Protein AF-A0A5B8U7L5-F1 (afdb_monomer_lite)

Secondary structure (DSSP, 8-state):
-----------------------------PPPP------PPPPEEEEE--SEEEEE--STT----TT-EEEETTTTBEEEEEE---TT-SEEEEEEEEEEEE-SPPEEEE---SSS--EEEE---SSEEEEEEEE-GGG--TT-S-EEEEEE--TT-EEEEEEEEEEEEEPP----------------------PPP------PPP--PPPPPPPPPPPSS--SSSS--HHHHHTS-SSHHHHHHHHHHHHS------TT-TT--HHHHHHHHHHHHHHH--HHHHHHHHHHHHHHTTTTTT--HHHHHHHHHHHHHHHHHTTHHHH-HHHHHHHHHHHHHHTT--BTTB-HHHHHHH--SHHHHHHHHHHHHHHHHHT-HHHHHHHHHHHHHHTT-TTT------S--TT-SSTTS--SBPPTT-EETTEE-TT-BHHHHTTT-S--SSPPP-SHHHHHHHHHHHHHHHHHHTT--GGGHHHHHHHHHHHHHHHHHHHHSS-S--GGGTTHHHHHHHHH-------S--B-SS-B-HHHHHS---

Foldseek 3Di:
DDDDDDDDDDDDDDDDDDDDDDDDDDDDDDDDDDDDDPDQDAWDKDKWFFPDKDKDFPDPPDDDDPPWDKAAEQRRIKMKTKTQDALQFQWKKKKKAWDDWDQAKKKKKWPDDPVGHIDIFIDPDRTDHGIDITTCRVVDDSPRGITIIMIHDYYHDIITIDRIIMTTIGGGDDPDDDDDDDDDDDDDDDDDDDDDDDDDDDDDPDDPDPPQFDFADFDPDFDLAQFDDLVLLQLFDCDDDLNVQLVVLLVDDLPAQALLDLPRLNLQSLLSLLSCCSHPVPVVSLVVSLVSLLRNQPNNRQHALSSNLLRQLSNLNSCRSSVVCVVPVVSVVSSLVRLVVQQPDQHPNDGLVRQLQAALFLSNLSSLLNQLSSCSSNVVVVSNSSSLLSLLQQLPPVSSPQNYDADDCLLPLDSVRDHQFHAPPRDDPRADSHLPRRRQQCVQPGDDNLGRDGPRLLSSLVSSLSSCSSSVSTPHNSCPRRNSSSLRNQVVLVVSCVVPNPSHQDDQSQQRVLSSCQSPVDDPDHDSWHHHGSYTSSCSSRNDRD

Radius of gyration: 30.83 Å; chains: 1; bounding box: 82×89×123 Å

pLDDT: mean 81.56, std 22.59, range [25.45, 98.94]

Organism: NCBI:txid496014

Structure (mmCIF, N/CA/C/O backbone):
data_AF-A0A5B8U7L5-F1
#
_entry.id   AF-A0A5B8U7L5-F1
#
loop_
_atom_site.group_PDB
_atom_site.id
_atom_site.type_symbol
_atom_site.label_atom_id
_atom_site.label_alt_id
_atom_site.label_comp_id
_atom_site.label_asym_id
_atom_site.label_entity_id
_atom_site.label_seq_id
_atom_site.pdbx_PDB_ins_code
_atom_site.Cartn_x
_atom_site.Cartn_y
_atom_site.Cartn_z
_atom_site.occupancy
_atom_site.B_iso_or_equiv
_atom_site.auth_seq_id
_atom_site.auth_comp_id
_atom_site.auth_asym_id
_atom_site.auth_atom_id
_atom_site.pdbx_PDB_model_num
ATOM 1 N N . MET A 1 1 ? -16.798 -12.096 67.369 1.00 36.56 1 MET A N 1
ATOM 2 C CA . MET A 1 1 ? -16.544 -13.343 68.123 1.00 36.56 1 MET A CA 1
ATOM 3 C C . MET A 1 1 ? -17.829 -14.158 68.084 1.00 36.56 1 MET A C 1
ATOM 5 O O . MET A 1 1 ? -18.892 -13.571 68.209 1.00 36.56 1 MET A O 1
ATOM 9 N N . ALA A 1 2 ? -17.717 -15.431 67.717 1.00 36.56 2 ALA A N 1
ATOM 10 C CA . ALA A 1 2 ? -18.722 -16.216 66.999 1.00 36.56 2 ALA A CA 1
ATOM 11 C C . ALA A 1 2 ? -20.040 -16.506 67.749 1.00 36.56 2 ALA A C 1
ATOM 13 O O . ALA A 1 2 ? -20.027 -16.876 68.918 1.00 36.56 2 ALA A O 1
ATOM 14 N N . MET A 1 3 ? -21.156 -16.449 67.013 1.00 33.09 3 MET A N 1
ATOM 15 C CA . MET A 1 3 ? -22.392 -17.186 67.293 1.00 33.09 3 MET A CA 1
ATOM 16 C C . MET A 1 3 ? -22.699 -18.057 66.073 1.00 33.09 3 MET A C 1
ATOM 18 O O . MET A 1 3 ? -22.829 -17.546 64.962 1.00 33.09 3 MET A O 1
ATOM 22 N N . THR A 1 4 ? -22.787 -19.368 66.279 1.00 38.34 4 THR A N 1
ATOM 23 C CA . THR A 1 4 ? -23.112 -20.364 65.256 1.00 38.34 4 THR A CA 1
ATOM 24 C C . THR A 1 4 ? -24.409 -21.091 65.608 1.00 38.34 4 THR A C 1
ATOM 26 O O . THR A 1 4 ? -24.568 -21.679 66.673 1.00 38.34 4 THR A O 1
ATOM 29 N N . SER A 1 5 ? -25.329 -21.081 64.652 1.00 40.00 5 SER A N 1
ATOM 30 C CA . SER A 1 5 ? -26.317 -22.128 64.383 1.00 40.00 5 SER A CA 1
ATOM 31 C C . SER A 1 5 ? -26.529 -22.136 62.873 1.00 40.00 5 SER A C 1
ATOM 33 O O . SER A 1 5 ? -26.518 -21.064 62.263 1.00 40.00 5 SER A O 1
ATOM 35 N N . PRO A 1 6 ? -26.706 -23.313 62.255 1.00 50.16 6 PRO A N 1
ATOM 36 C CA . PRO A 1 6 ? -27.998 -23.512 61.613 1.00 50.16 6 PRO A CA 1
ATOM 37 C C . PRO A 1 6 ? -28.542 -24.949 61.635 1.00 50.16 6 PRO A C 1
ATOM 39 O O . PRO A 1 6 ? -27.895 -25.935 61.977 1.00 50.16 6 PRO A O 1
ATOM 42 N N . ILE A 1 7 ? -29.810 -24.964 61.245 1.00 35.91 7 ILE A N 1
ATOM 43 C CA . ILE A 1 7 ? -30.855 -25.979 61.245 1.00 35.91 7 ILE A CA 1
ATOM 44 C C . ILE A 1 7 ? -30.998 -26.594 59.838 1.00 35.91 7 ILE A C 1
ATOM 46 O O . ILE A 1 7 ? -30.972 -25.842 58.871 1.00 35.91 7 ILE A O 1
ATOM 50 N N . ARG A 1 8 ? -31.319 -27.907 59.787 1.00 34.94 8 ARG A N 1
ATOM 51 C CA . ARG A 1 8 ? -31.978 -28.706 58.705 1.00 34.94 8 ARG A CA 1
A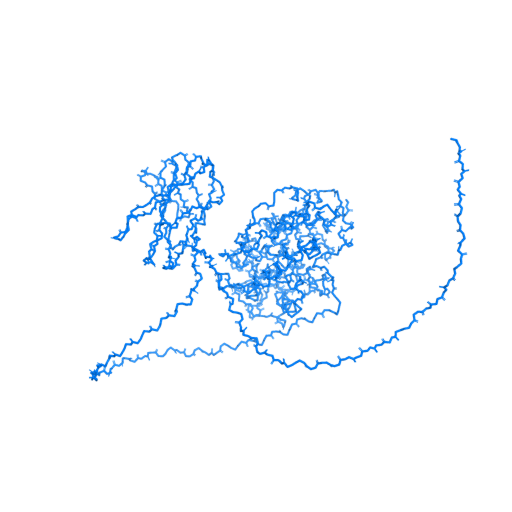TOM 52 C C . ARG A 1 8 ? -31.262 -28.767 57.338 1.00 34.94 8 ARG A C 1
ATOM 54 O O . ARG A 1 8 ? -30.575 -27.854 56.933 1.00 34.94 8 ARG A O 1
ATOM 61 N N . GLY A 1 9 ? -31.398 -29.811 56.528 1.00 32.31 9 GLY A N 1
ATOM 62 C CA . GLY A 1 9 ? -32.281 -30.970 56.544 1.00 32.31 9 GLY A CA 1
ATOM 63 C C . GLY A 1 9 ? -31.913 -31.905 55.382 1.00 32.31 9 GLY A C 1
ATOM 64 O O . GLY A 1 9 ? -31.201 -31.538 54.453 1.00 32.31 9 GLY A O 1
ATOM 65 N N . SER A 1 10 ? -32.372 -33.138 55.511 1.00 31.53 10 SER A N 1
ATOM 66 C CA . SER A 1 10 ? -32.043 -34.357 54.772 1.00 31.53 10 SER A CA 1
ATOM 67 C C . SER A 1 10 ? -32.553 -34.439 53.324 1.00 31.53 10 SER A C 1
ATOM 69 O O . SER A 1 10 ? -33.696 -34.090 53.040 1.00 31.53 10 SER A O 1
ATOM 71 N N . ILE A 1 11 ? -31.720 -35.036 52.463 1.00 37.25 11 ILE A N 1
ATOM 72 C CA . ILE A 1 11 ? -32.027 -35.626 51.141 1.00 37.25 11 ILE A CA 1
ATOM 73 C C . ILE A 1 11 ? -32.445 -37.102 51.348 1.00 37.25 11 ILE A C 1
ATOM 75 O O . ILE A 1 11 ? -31.956 -37.724 52.294 1.00 37.25 11 ILE A O 1
ATOM 79 N N . PRO A 1 12 ? -33.314 -37.691 50.500 1.00 45.81 12 PRO A N 1
ATOM 80 C CA . PRO A 1 12 ? -32.836 -38.726 49.559 1.00 45.81 12 PRO A CA 1
ATOM 81 C C . PRO A 1 12 ? -33.539 -38.647 48.179 1.00 45.81 12 PRO A C 1
ATOM 83 O O . PRO A 1 12 ? -34.744 -38.470 48.077 1.00 45.81 12 PRO A O 1
ATOM 86 N N . SER A 1 13 ? -32.788 -38.562 47.078 1.00 36.31 13 SER A N 1
ATOM 87 C CA . SER A 1 13 ? -32.300 -39.666 46.225 1.00 36.31 13 SER A CA 1
ATOM 88 C C . SER A 1 13 ? -33.310 -40.168 45.180 1.00 36.31 13 SER A C 1
ATOM 90 O O . SER A 1 13 ? -34.293 -40.821 45.510 1.00 36.31 13 SER A O 1
ATOM 92 N N . GLY A 1 14 ? -32.987 -39.960 43.900 1.00 28.45 14 GLY A N 1
ATOM 93 C CA . GLY A 1 14 ? -33.684 -40.568 42.766 1.00 28.45 14 GLY A CA 1
ATOM 94 C C . GLY A 1 14 ? -32.898 -40.394 41.468 1.00 28.45 14 GLY A C 1
ATOM 95 O O . GLY A 1 14 ? -33.098 -39.434 40.737 1.00 28.45 14 GLY A O 1
ATOM 96 N N . ARG A 1 15 ? -31.966 -41.316 41.195 1.00 37.41 15 ARG A N 1
ATOM 97 C CA . ARG A 1 15 ? -31.285 -41.472 39.896 1.00 37.41 15 ARG A CA 1
ATOM 98 C C . ARG A 1 15 ? -32.258 -42.059 38.864 1.00 37.41 15 ARG A C 1
ATOM 100 O O . ARG A 1 15 ? -32.889 -43.062 39.186 1.00 37.41 15 ARG A O 1
ATOM 107 N N . ARG A 1 16 ? -32.214 -41.589 37.608 1.00 30.06 16 ARG A N 1
ATOM 108 C CA . ARG A 1 16 ? -31.969 -42.408 36.391 1.00 30.06 16 ARG A CA 1
ATOM 109 C C . ARG A 1 16 ? -31.914 -41.553 35.114 1.00 30.06 16 ARG A C 1
ATOM 111 O O . ARG A 1 16 ? -32.384 -40.427 35.074 1.00 30.06 16 ARG A O 1
ATOM 118 N N . ARG A 1 17 ? -31.206 -42.120 34.136 1.00 30.66 17 ARG A N 1
ATOM 119 C CA . ARG A 1 17 ? -30.645 -41.550 32.905 1.00 30.66 17 ARG A CA 1
ATOM 120 C C . ARG A 1 17 ? -31.650 -41.489 31.742 1.00 30.66 17 ARG A C 1
ATOM 122 O O . ARG A 1 17 ? -32.634 -42.217 31.733 1.00 30.66 17 ARG A O 1
ATOM 129 N N . ALA A 1 18 ? -31.289 -40.657 30.765 1.00 29.28 18 ALA A N 1
ATOM 130 C CA . ALA A 1 18 ? -31.855 -40.457 29.431 1.00 29.28 18 ALA A CA 1
ATOM 131 C C . ALA A 1 18 ? -32.000 -41.724 28.568 1.00 29.28 18 ALA A C 1
ATOM 133 O O . ALA A 1 18 ? -31.163 -42.611 28.705 1.00 29.28 18 ALA A O 1
ATOM 134 N N . VAL A 1 19 ? -32.945 -41.707 27.609 1.00 25.45 19 VAL A N 1
ATOM 135 C CA . VAL A 1 19 ? -32.818 -42.236 26.229 1.00 25.45 19 VAL A CA 1
ATOM 136 C C . VAL A 1 19 ? -33.789 -41.486 25.287 1.00 25.45 19 VAL A C 1
ATOM 138 O O . VAL A 1 19 ? -34.939 -41.232 25.633 1.00 25.45 19 VAL A O 1
ATOM 141 N N . LEU A 1 20 ? -33.262 -41.140 24.107 1.00 26.22 20 LEU A N 1
ATOM 142 C CA . LEU A 1 20 ? -33.866 -40.596 22.881 1.00 26.22 20 LEU A CA 1
ATOM 143 C C . LEU A 1 20 ? -34.987 -41.481 22.293 1.00 26.22 20 LEU A C 1
ATOM 145 O O . LEU A 1 20 ? -34.770 -42.681 22.172 1.00 26.22 20 LEU A O 1
ATOM 149 N N . VAL A 1 21 ? -36.060 -40.894 21.741 1.00 25.52 21 VAL A N 1
ATOM 150 C CA . VAL A 1 21 ? -36.773 -41.460 20.573 1.00 25.52 21 VAL A CA 1
ATOM 151 C C . VAL A 1 21 ? -37.261 -40.328 19.663 1.00 25.52 21 VAL A C 1
ATOM 153 O O . VAL A 1 21 ? -37.920 -39.392 20.107 1.00 25.52 21 VAL A O 1
ATOM 156 N N . ALA A 1 22 ? -36.894 -40.435 18.386 1.00 26.30 22 ALA A N 1
ATOM 157 C CA . ALA A 1 22 ? -37.282 -39.574 17.279 1.00 26.30 22 ALA A CA 1
ATOM 158 C C . ALA A 1 22 ? -38.724 -39.846 16.817 1.00 26.30 22 ALA A C 1
ATOM 160 O O . ALA A 1 22 ? -39.164 -40.994 16.804 1.00 26.30 22 ALA A O 1
ATOM 161 N N . ALA A 1 23 ? -39.421 -38.807 16.356 1.00 26.36 23 ALA A N 1
ATOM 162 C CA . ALA A 1 23 ? -40.660 -38.947 15.598 1.00 26.36 23 ALA A CA 1
ATOM 163 C C . ALA A 1 23 ? -40.569 -38.106 14.320 1.00 26.36 23 ALA A C 1
ATOM 165 O O . ALA A 1 23 ? -40.522 -36.877 14.358 1.00 26.36 23 ALA A O 1
ATOM 166 N N . SER A 1 24 ? -40.503 -38.804 13.189 1.00 26.92 24 SER A N 1
ATOM 167 C CA . SER A 1 24 ? -40.592 -38.257 11.840 1.00 26.92 24 SER A CA 1
ATOM 168 C C . SER A 1 24 ? -42.052 -37.972 11.492 1.00 26.92 24 SER A C 1
ATOM 170 O O . SER A 1 24 ? -42.892 -38.860 11.610 1.00 26.92 24 SER A O 1
ATOM 172 N N . LEU A 1 25 ? -42.341 -36.770 10.995 1.00 29.31 25 LEU A N 1
ATOM 173 C CA . LEU A 1 25 ? -43.571 -36.469 10.264 1.00 29.31 25 LEU A CA 1
ATOM 174 C C . LEU A 1 25 ? -43.197 -35.742 8.970 1.00 29.31 25 LEU A C 1
ATOM 176 O O . LEU A 1 25 ? -42.716 -34.611 8.985 1.00 29.31 25 LEU A O 1
ATOM 180 N N . LEU A 1 26 ? -43.392 -36.448 7.854 1.00 32.75 26 LEU A N 1
ATOM 181 C CA . LEU A 1 26 ? -43.429 -35.890 6.508 1.00 32.75 26 LEU A CA 1
ATOM 182 C C . LEU A 1 26 ? -44.624 -34.933 6.400 1.00 32.75 26 LEU A C 1
ATOM 184 O O . LEU A 1 26 ? -45.751 -35.339 6.670 1.00 32.75 26 LEU A O 1
ATOM 188 N N . SER A 1 27 ? -44.381 -33.721 5.907 1.00 30.72 27 SER A N 1
ATOM 189 C CA . SER A 1 27 ? -45.413 -32.884 5.293 1.00 30.72 27 SER A CA 1
ATOM 190 C C . SER A 1 27 ? -44.863 -32.264 4.015 1.00 30.72 27 SER A C 1
ATOM 192 O O . SER A 1 27 ? -43.927 -31.468 4.028 1.00 30.72 27 SER A O 1
ATOM 194 N N . THR A 1 28 ? -45.455 -32.672 2.899 1.00 36.38 28 THR A N 1
ATOM 195 C CA . THR A 1 28 ? -45.309 -32.096 1.564 1.00 36.38 28 THR A CA 1
ATOM 196 C C . THR A 1 28 ? -45.949 -30.708 1.528 1.00 36.38 28 THR A C 1
ATOM 198 O O . THR A 1 28 ? -47.167 -30.598 1.666 1.00 36.38 28 THR A O 1
ATOM 201 N N . ALA A 1 29 ? -45.153 -29.658 1.313 1.00 32.69 29 ALA A N 1
ATOM 202 C CA . ALA A 1 29 ? -45.647 -28.313 1.030 1.00 32.69 29 ALA A CA 1
ATOM 203 C C . ALA A 1 29 ? -45.444 -27.994 -0.457 1.00 32.69 29 ALA A C 1
ATOM 205 O O . ALA A 1 29 ? -44.321 -27.971 -0.959 1.00 32.69 29 ALA A O 1
ATOM 206 N N . ALA A 1 30 ? -46.558 -27.786 -1.157 1.00 33.28 30 ALA A N 1
ATOM 207 C CA . ALA A 1 30 ? -46.598 -27.330 -2.536 1.00 33.28 30 ALA A CA 1
ATOM 208 C C . ALA A 1 30 ? -46.078 -25.886 -2.643 1.00 33.28 30 ALA A C 1
ATOM 210 O O . ALA A 1 30 ? -46.440 -25.022 -1.843 1.00 33.28 30 ALA A O 1
ATOM 211 N N . ALA A 1 31 ? -45.235 -25.633 -3.644 1.00 34.75 31 ALA A N 1
ATOM 212 C CA . ALA A 1 31 ? -44.701 -24.315 -3.952 1.00 34.75 31 ALA A CA 1
ATOM 213 C C . ALA A 1 31 ? -45.802 -23.394 -4.511 1.00 34.75 31 ALA A C 1
ATOM 215 O O . ALA A 1 31 ? -46.397 -23.684 -5.548 1.00 34.75 31 ALA A O 1
ATOM 216 N N . LEU A 1 32 ? -46.041 -22.268 -3.837 1.00 34.12 32 LEU A N 1
ATOM 217 C CA . LEU A 1 32 ? -46.730 -21.108 -4.405 1.00 34.12 32 LEU A CA 1
ATOM 218 C C . LEU A 1 32 ? -45.683 -20.180 -5.047 1.00 34.12 32 LEU A C 1
ATOM 220 O O . LEU A 1 32 ? -44.606 -20.006 -4.470 1.00 34.12 32 LEU A O 1
ATOM 224 N N . PRO A 1 33 ? -45.962 -19.566 -6.210 1.00 34.03 33 PRO A N 1
ATOM 225 C CA . PRO A 1 33 ? -45.033 -18.633 -6.828 1.00 34.03 33 PRO A CA 1
ATOM 226 C C . PRO A 1 33 ? -44.968 -17.345 -5.998 1.00 34.03 33 PRO A C 1
ATOM 228 O O . PRO A 1 33 ? -45.964 -16.647 -5.813 1.00 34.03 33 PRO A O 1
ATOM 231 N N . VAL A 1 34 ? -43.775 -17.035 -5.495 1.00 35.41 34 VAL A N 1
ATOM 232 C CA . VAL A 1 34 ? -43.458 -15.754 -4.861 1.00 35.41 34 VAL A CA 1
ATOM 233 C C . VAL A 1 34 ? -43.455 -14.687 -5.956 1.00 35.41 34 VAL A C 1
ATOM 235 O O . VAL A 1 34 ? -42.636 -14.735 -6.873 1.00 35.41 34 VAL A O 1
ATOM 238 N N . ALA A 1 35 ? -44.384 -13.734 -5.880 1.00 34.28 35 ALA A N 1
ATOM 239 C CA . ALA A 1 35 ? -44.336 -12.528 -6.699 1.00 34.28 35 ALA A CA 1
ATOM 240 C C . ALA A 1 35 ? -43.043 -11.751 -6.381 1.00 34.28 35 ALA A C 1
ATOM 242 O O . ALA A 1 35 ? -42.699 -11.621 -5.201 1.00 34.28 35 ALA A O 1
ATOM 243 N N . PRO A 1 36 ? -42.309 -11.232 -7.382 1.00 34.25 36 PRO A N 1
ATOM 244 C CA . PRO A 1 36 ? -41.097 -10.476 -7.117 1.00 34.25 36 PRO A CA 1
ATOM 245 C C . PRO A 1 36 ? -41.459 -9.207 -6.343 1.00 34.25 36 PRO A C 1
ATOM 247 O O . PRO A 1 36 ? -42.234 -8.371 -6.809 1.00 34.25 36 PRO A O 1
ATOM 250 N N . SER A 1 37 ? -40.888 -9.074 -5.147 1.00 33.91 37 SER A N 1
ATOM 251 C CA . SER A 1 37 ? -40.843 -7.814 -4.412 1.00 33.91 37 SER A CA 1
ATOM 252 C C . SER A 1 37 ? -40.163 -6.778 -5.305 1.00 33.91 37 SER A C 1
ATOM 254 O O . SER A 1 37 ? -38.964 -6.870 -5.573 1.00 33.91 37 SER A O 1
ATOM 256 N N . MET A 1 38 ? -40.934 -5.817 -5.816 1.00 37.69 38 MET A N 1
ATOM 257 C CA . MET A 1 38 ? -40.370 -4.642 -6.465 1.00 37.69 38 MET A CA 1
ATOM 258 C C . MET A 1 38 ? -39.688 -3.800 -5.391 1.00 37.69 38 MET A C 1
ATOM 260 O O . MET A 1 38 ? -40.333 -3.040 -4.670 1.00 37.69 38 MET A O 1
ATOM 264 N N . ALA A 1 39 ? -38.371 -3.959 -5.270 1.00 39.47 39 ALA A N 1
ATOM 265 C CA . ALA A 1 39 ? -37.542 -3.039 -4.515 1.00 39.47 39 ALA A CA 1
ATOM 266 C C . ALA A 1 39 ? -37.702 -1.642 -5.131 1.00 39.47 39 ALA A C 1
ATOM 268 O O . ALA A 1 39 ? -37.335 -1.415 -6.285 1.00 39.47 39 ALA A O 1
ATOM 269 N N . ALA A 1 40 ? -38.284 -0.712 -4.374 1.00 43.78 40 ALA A N 1
ATOM 270 C CA . ALA A 1 40 ? -38.298 0.692 -4.749 1.00 43.78 40 ALA A CA 1
ATOM 271 C C . ALA A 1 40 ? -36.844 1.157 -4.910 1.00 43.78 40 ALA A C 1
ATOM 273 O O . ALA A 1 40 ? -36.049 1.053 -3.974 1.00 43.78 40 ALA A O 1
ATOM 274 N N . SER A 1 41 ? -36.485 1.633 -6.105 1.00 51.91 41 SER A N 1
ATOM 275 C CA . SER A 1 41 ? -35.174 2.237 -6.345 1.00 51.91 41 SER A CA 1
ATOM 276 C C . SER A 1 41 ? -34.988 3.387 -5.353 1.00 51.91 41 SER A C 1
ATOM 278 O O . SER A 1 41 ? -35.881 4.214 -5.198 1.00 51.91 41 SER A O 1
ATOM 280 N N . ALA A 1 42 ? -33.857 3.450 -4.655 1.00 61.66 42 ALA A N 1
ATOM 281 C CA . ALA A 1 42 ? -33.539 4.594 -3.805 1.00 61.66 42 ALA A CA 1
ATOM 282 C C . ALA A 1 42 ? -33.140 5.800 -4.676 1.00 61.66 42 ALA A C 1
ATOM 284 O O . ALA A 1 42 ? -32.607 5.627 -5.775 1.00 61.66 42 ALA A O 1
ATOM 285 N N . ALA A 1 43 ? -33.393 7.021 -4.192 1.00 69.62 43 ALA A N 1
ATOM 286 C CA . ALA A 1 43 ? -32.873 8.235 -4.819 1.00 69.62 43 ALA A CA 1
ATOM 287 C C . ALA A 1 43 ? -31.337 8.181 -4.853 1.00 69.62 43 ALA A C 1
ATOM 289 O O . ALA A 1 43 ? -30.704 7.811 -3.861 1.00 69.62 43 ALA A O 1
ATOM 290 N N . LYS A 1 44 ? -30.736 8.535 -5.993 1.00 76.12 44 LYS A N 1
ATOM 291 C CA . LYS A 1 44 ? -29.286 8.434 -6.202 1.00 76.12 44 LYS A CA 1
ATOM 292 C C . LYS A 1 44 ? -28.652 9.816 -6.130 1.00 76.12 44 LYS A C 1
ATOM 294 O O . LYS A 1 44 ? -28.975 10.696 -6.928 1.00 76.12 44 LYS A O 1
ATOM 299 N N . THR A 1 45 ? -27.712 9.983 -5.205 1.00 81.88 45 THR A N 1
ATOM 300 C CA . THR A 1 45 ? -26.855 11.170 -5.143 1.00 81.88 45 THR A CA 1
ATOM 301 C C . THR A 1 45 ? -25.598 10.927 -5.969 1.00 81.88 45 THR A C 1
ATOM 303 O O . THR A 1 45 ? -24.894 9.945 -5.757 1.00 81.88 45 THR A O 1
ATOM 306 N N . THR A 1 46 ? -25.311 11.817 -6.912 1.00 80.56 46 THR A N 1
ATOM 307 C CA . THR A 1 46 ? -24.128 11.774 -7.780 1.00 80.56 46 THR A CA 1
ATOM 308 C C . THR A 1 46 ? -23.346 13.070 -7.627 1.00 80.56 46 THR A C 1
ATOM 310 O O . THR A 1 46 ? -23.924 14.132 -7.408 1.00 80.56 46 THR A O 1
ATOM 313 N N . ARG A 1 47 ? -22.021 13.007 -7.744 1.00 85.69 47 ARG A N 1
ATOM 314 C CA . ARG A 1 47 ? -21.169 14.196 -7.740 1.00 85.69 47 ARG A CA 1
ATOM 315 C C . ARG A 1 47 ? -20.720 14.535 -9.156 1.00 85.69 47 ARG A C 1
ATOM 317 O O . ARG A 1 47 ? -20.222 13.677 -9.874 1.00 85.69 47 ARG A O 1
ATOM 324 N N . LEU A 1 48 ? -20.853 15.803 -9.522 1.00 81.94 48 LEU A N 1
ATOM 325 C CA . LEU A 1 48 ? -20.457 16.345 -10.814 1.00 81.94 48 LEU A CA 1
ATOM 326 C C . LEU A 1 48 ? -19.232 17.244 -10.634 1.00 81.94 48 LEU A C 1
ATOM 328 O O . LEU A 1 48 ? -19.259 18.193 -9.846 1.00 81.94 48 LEU A O 1
ATOM 332 N N . ALA A 1 49 ? -18.162 16.959 -11.373 1.00 81.38 49 ALA A N 1
ATOM 333 C CA . ALA A 1 49 ? -17.020 17.860 -11.486 1.00 81.38 49 ALA A CA 1
ATOM 334 C C . ALA A 1 49 ? -17.370 19.050 -12.399 1.00 81.38 49 ALA A C 1
ATOM 336 O O . ALA A 1 49 ? -18.201 18.905 -13.304 1.00 81.38 49 ALA A O 1
ATOM 337 N N . PRO A 1 50 ? -16.760 20.232 -12.203 1.00 82.06 50 PRO A N 1
ATOM 338 C CA . PRO A 1 50 ? -16.974 21.340 -13.112 1.00 82.06 50 PRO A CA 1
ATOM 339 C C . PRO A 1 50 ? -16.363 21.027 -14.481 1.00 82.06 50 PRO A C 1
ATOM 341 O O . PRO A 1 50 ? -15.230 20.562 -14.583 1.00 82.06 50 PRO A O 1
ATOM 344 N N . THR A 1 51 ? -17.090 21.344 -15.544 1.00 78.62 51 THR A N 1
ATOM 345 C CA . THR A 1 51 ? -16.612 21.275 -16.929 1.00 78.62 51 THR A CA 1
ATOM 346 C C . THR A 1 51 ? -15.607 22.382 -17.241 1.00 78.62 51 THR A C 1
ATOM 348 O O . THR A 1 51 ? -14.766 22.228 -18.121 1.00 78.62 51 THR A O 1
ATOM 351 N N . SER A 1 52 ? -15.665 23.500 -16.512 1.00 77.50 52 SER A N 1
ATOM 352 C CA . SER A 1 52 ? -14.653 24.558 -16.564 1.00 77.50 52 SER A CA 1
ATOM 353 C C . SER A 1 52 ? -14.667 25.394 -15.287 1.00 77.50 52 SER A C 1
ATOM 355 O O . SER A 1 52 ? -15.711 25.519 -14.638 1.00 77.50 52 SER A O 1
ATOM 357 N N . ALA A 1 53 ? -13.526 26.000 -14.966 1.00 79.88 53 ALA A N 1
ATOM 358 C CA . ALA A 1 53 ? -13.395 26.942 -13.867 1.00 79.88 53 ALA A CA 1
ATOM 359 C C . ALA A 1 53 ? -12.484 28.109 -14.265 1.00 79.88 53 ALA A C 1
ATOM 361 O O . ALA A 1 53 ? -11.413 27.894 -14.835 1.00 79.88 53 ALA A O 1
ATOM 362 N N . LEU A 1 54 ? -12.906 29.337 -13.971 1.00 80.88 54 LEU A N 1
ATOM 363 C CA . LEU A 1 54 ? -12.150 30.552 -14.275 1.00 80.88 54 LEU A CA 1
ATOM 364 C C . LEU A 1 54 ? -12.166 31.480 -13.066 1.00 80.88 54 LEU A C 1
ATOM 366 O O . LEU A 1 54 ? -13.241 31.875 -12.622 1.00 80.88 54 LEU A O 1
ATOM 370 N N . ALA A 1 55 ? -10.981 31.828 -12.564 1.00 83.75 55 ALA A N 1
ATOM 371 C CA . ALA A 1 55 ? -10.802 32.848 -11.537 1.00 83.75 55 ALA A CA 1
ATOM 372 C C . ALA A 1 55 ? -10.479 34.195 -12.200 1.00 83.75 55 ALA A C 1
ATOM 374 O O . ALA A 1 55 ? -9.557 34.283 -13.015 1.00 83.75 55 ALA A O 1
ATOM 375 N N . GLY A 1 56 ? -11.236 35.229 -11.846 1.00 82.31 56 GLY A N 1
ATOM 376 C CA . GLY A 1 56 ? -11.098 36.594 -12.346 1.00 82.31 56 GLY A CA 1
ATOM 377 C C . GLY A 1 56 ? -11.084 37.607 -11.205 1.00 82.31 56 GLY A C 1
ATOM 378 O O . GLY A 1 56 ? -11.565 37.327 -10.110 1.00 82.31 56 GLY A O 1
ATOM 379 N N . SER A 1 57 ? -10.482 38.761 -11.461 1.00 81.12 57 SER A N 1
ATOM 380 C CA . SER A 1 57 ? -10.413 39.900 -10.549 1.00 81.12 57 SER A CA 1
ATOM 381 C C . SER A 1 57 ? -10.512 41.164 -11.390 1.00 81.12 57 SER A C 1
ATOM 383 O O . SER A 1 57 ? -9.832 41.264 -12.414 1.00 81.12 57 SER A O 1
ATOM 385 N N . ASP A 1 58 ? -11.321 42.117 -10.938 1.00 81.31 58 ASP A N 1
ATOM 386 C CA . ASP A 1 58 ? -11.442 43.436 -11.568 1.00 81.31 58 ASP A CA 1
ATOM 387 C C . ASP A 1 58 ? -10.389 44.430 -11.033 1.00 81.31 58 ASP A C 1
ATOM 389 O O . ASP A 1 58 ? -10.329 45.589 -11.449 1.00 81.31 58 ASP A O 1
ATOM 393 N N . VAL A 1 59 ? -9.514 43.983 -10.121 1.00 83.25 59 VAL A N 1
ATOM 394 C CA . VAL A 1 59 ? -8.471 44.808 -9.503 1.00 83.25 59 VAL A CA 1
ATOM 395 C C . VAL A 1 59 ? -7.212 44.817 -10.374 1.00 83.25 59 VAL A C 1
ATOM 397 O O . VAL A 1 59 ? -6.586 43.787 -10.640 1.00 83.25 59 VAL A O 1
ATOM 400 N N . ALA A 1 60 ? -6.799 46.013 -10.799 1.00 84.19 60 ALA A N 1
ATOM 401 C CA . ALA A 1 60 ? -5.629 46.199 -11.651 1.00 84.19 60 ALA A CA 1
ATOM 402 C C . ALA A 1 60 ? -4.348 45.618 -11.016 1.00 84.19 60 ALA A C 1
ATOM 404 O O . ALA A 1 60 ? -4.023 45.882 -9.861 1.00 84.19 60 ALA A O 1
ATOM 405 N N . GLY A 1 61 ? -3.597 44.833 -11.796 1.00 82.56 61 GLY A N 1
ATOM 406 C CA . GLY A 1 61 ? -2.357 44.180 -11.352 1.00 82.56 61 GLY A CA 1
ATOM 407 C C . GLY A 1 61 ? -2.548 42.799 -10.711 1.00 82.56 61 GLY A C 1
ATOM 408 O O . GLY A 1 61 ? -1.570 42.064 -10.564 1.00 82.56 61 GLY A O 1
ATOM 409 N N . CYS A 1 62 ? -3.781 42.388 -10.412 1.00 83.12 62 CYS A N 1
ATOM 410 C CA . CYS A 1 62 ? -4.074 41.048 -9.916 1.00 83.12 62 CYS A CA 1
ATOM 411 C C . CYS A 1 62 ? -4.105 40.033 -11.074 1.00 83.12 62 CYS A C 1
ATOM 413 O O . CYS A 1 62 ? -4.896 40.140 -12.007 1.00 83.12 62 CYS A O 1
ATOM 415 N N . ARG A 1 63 ? -3.223 39.022 -11.036 1.00 79.38 63 ARG A N 1
ATOM 416 C CA . ARG A 1 63 ? -3.179 37.927 -12.026 1.00 79.38 63 ARG A CA 1
ATOM 417 C C . ARG A 1 63 ? -3.358 36.573 -11.346 1.00 79.38 63 ARG A C 1
ATOM 419 O O . ARG A 1 63 ? -2.598 36.226 -10.442 1.00 79.38 63 ARG A O 1
ATOM 426 N N . ALA A 1 64 ? -4.331 35.792 -11.810 1.00 72.75 64 ALA A N 1
ATOM 427 C CA . ALA A 1 64 ? -4.554 34.437 -11.324 1.00 72.75 64 ALA A CA 1
ATOM 428 C C . ALA A 1 64 ? -3.495 33.480 -11.891 1.00 72.75 64 ALA A C 1
ATOM 430 O O . ALA A 1 64 ? -3.078 33.590 -13.047 1.00 72.75 64 ALA A O 1
ATOM 431 N N . ARG A 1 65 ? -3.083 32.493 -11.091 1.00 70.88 65 ARG A N 1
ATOM 432 C CA . ARG A 1 65 ? -2.325 31.341 -11.598 1.00 70.88 65 ARG A CA 1
ATOM 433 C C . ARG A 1 65 ? -3.313 30.346 -12.209 1.00 70.88 65 ARG A C 1
ATOM 435 O O . ARG A 1 65 ? -4.341 30.078 -11.597 1.00 70.88 65 ARG A O 1
ATOM 442 N N . LYS A 1 66 ? -2.977 29.748 -13.363 1.00 59.19 66 LYS A N 1
ATOM 443 C CA . LYS A 1 66 ? -3.844 28.787 -14.088 1.00 59.19 66 LYS A CA 1
ATOM 444 C C . LYS A 1 66 ? -4.361 27.618 -13.229 1.00 59.19 66 LYS A C 1
ATOM 446 O O . LYS A 1 66 ? -5.370 27.024 -13.573 1.00 59.19 66 LYS A O 1
ATOM 451 N N . SER A 1 67 ? -3.678 27.283 -12.135 1.00 60.19 67 SER A N 1
ATOM 452 C CA . SER A 1 67 ? -3.994 26.156 -11.248 1.00 60.19 67 SER A CA 1
ATOM 453 C C . SER A 1 67 ? -4.675 26.552 -9.933 1.00 60.19 67 SER A C 1
ATOM 455 O O . SER A 1 67 ? -4.716 25.753 -9.001 1.00 60.19 67 SER A O 1
ATOM 457 N N . SER A 1 68 ? -5.146 27.793 -9.787 1.00 67.19 68 SER A N 1
ATOM 458 C CA . SER A 1 68 ? -5.722 28.277 -8.529 1.00 67.19 68 SER A CA 1
ATOM 459 C C . SER A 1 68 ? -7.123 28.826 -8.736 1.00 67.19 68 SER A C 1
ATOM 461 O O . SER A 1 68 ? -7.323 29.737 -9.534 1.00 67.19 68 SER A O 1
ATOM 463 N N . LEU A 1 69 ? -8.071 28.295 -7.967 1.00 79.44 69 LEU A N 1
ATOM 464 C CA . LEU A 1 69 ? -9.400 28.870 -7.839 1.00 79.44 69 LEU A CA 1
ATOM 465 C C . LEU A 1 69 ? -9.419 29.756 -6.596 1.00 79.44 69 LEU A C 1
ATOM 467 O O . LEU A 1 69 ? -9.018 29.317 -5.512 1.00 79.44 69 LEU A O 1
ATOM 471 N N . LEU A 1 70 ? -9.795 31.018 -6.785 1.00 83.56 70 LEU A N 1
ATOM 472 C CA . LEU A 1 70 ? -9.640 32.077 -5.793 1.00 83.56 70 LEU A CA 1
ATOM 473 C C . LEU A 1 70 ? -10.961 32.829 -5.626 1.00 83.56 70 LEU A C 1
ATOM 475 O O . LEU A 1 70 ? -11.657 33.085 -6.609 1.00 83.56 70 LEU A O 1
ATOM 479 N N . ALA A 1 71 ? -11.299 33.172 -4.386 1.00 84.06 71 ALA A N 1
ATOM 480 C CA . ALA A 1 71 ? -12.460 33.993 -4.060 1.00 84.06 71 ALA A CA 1
ATOM 481 C C . ALA A 1 71 ? -12.130 34.980 -2.926 1.00 84.06 71 ALA A C 1
ATOM 483 O O . ALA A 1 71 ? -11.497 34.597 -1.942 1.00 84.06 71 ALA A O 1
ATOM 484 N N . GLY A 1 72 ? -12.566 36.233 -3.046 1.00 83.81 72 GLY A N 1
ATOM 485 C CA . GLY A 1 72 ? -12.340 37.296 -2.064 1.00 83.81 72 GLY A CA 1
ATOM 486 C C . GLY A 1 72 ? -10.904 37.835 -2.034 1.00 83.81 72 GLY A C 1
ATOM 487 O O . GLY A 1 72 ? -10.146 37.733 -3.003 1.00 83.81 72 GLY A O 1
ATOM 488 N N . GLY A 1 73 ? -10.518 38.409 -0.892 1.00 81.56 73 GLY A N 1
ATOM 489 C CA . GLY A 1 73 ? -9.201 39.028 -0.694 1.00 81.56 73 GLY A CA 1
ATOM 490 C C . GLY A 1 73 ? -9.103 40.467 -1.205 1.00 81.56 73 GLY A C 1
ATOM 491 O O . GLY A 1 73 ? -10.092 41.073 -1.595 1.00 81.56 73 GLY A O 1
ATOM 492 N N . THR A 1 74 ? -7.899 41.045 -1.175 1.00 81.81 74 THR A N 1
ATOM 493 C CA . THR A 1 74 ? -7.640 42.433 -1.626 1.00 81.81 74 THR A CA 1
ATOM 494 C C . THR A 1 74 ? -7.729 42.610 -3.139 1.00 81.81 74 THR A C 1
ATOM 496 O O . THR A 1 74 ? -7.895 43.723 -3.621 1.00 81.81 74 THR A O 1
ATOM 499 N N . CYS A 1 75 ? -7.626 41.508 -3.878 1.00 83.50 75 CYS A N 1
ATOM 500 C CA . CYS A 1 75 ? -7.862 41.463 -5.314 1.00 83.50 75 CYS A CA 1
ATOM 501 C C . CYS A 1 75 ? -9.338 41.229 -5.663 1.00 83.50 75 CYS A C 1
ATOM 503 O O . CYS A 1 75 ? -9.640 41.145 -6.843 1.00 83.50 75 CYS A O 1
ATOM 505 N N . ASP A 1 76 ? -10.236 41.065 -4.688 1.00 84.06 76 ASP A N 1
ATOM 506 C CA . ASP A 1 76 ? -11.657 40.792 -4.938 1.00 84.06 76 ASP A CA 1
ATOM 507 C C . ASP A 1 76 ? -11.880 39.664 -5.965 1.00 84.06 76 ASP A C 1
ATOM 509 O O . ASP A 1 76 ? -12.534 39.821 -6.995 1.00 84.06 76 ASP A O 1
ATOM 513 N N . TRP A 1 77 ? -11.213 38.524 -5.745 1.00 84.56 77 TRP A N 1
ATOM 514 C CA . TRP A 1 77 ? -11.306 37.407 -6.679 1.00 84.56 77 TRP A CA 1
ATOM 515 C C . TRP A 1 77 ? -12.738 36.862 -6.717 1.00 84.56 77 TRP A C 1
ATOM 517 O O . TRP A 1 77 ? -13.360 36.639 -5.678 1.00 84.56 77 TRP A O 1
ATOM 527 N N . ALA A 1 78 ? -13.215 36.538 -7.911 1.00 84.94 78 ALA A N 1
ATOM 528 C CA . ALA A 1 78 ? -14.409 35.739 -8.127 1.00 84.94 78 ALA A CA 1
ATOM 529 C C . ALA A 1 78 ? -14.053 34.543 -9.005 1.00 84.94 78 ALA A C 1
ATOM 531 O O . ALA A 1 78 ? -13.226 34.643 -9.915 1.00 84.94 78 ALA A O 1
ATOM 532 N N . THR A 1 79 ? -14.686 33.400 -8.763 1.00 84.88 79 THR A N 1
ATOM 533 C CA . THR A 1 79 ? -14.518 32.242 -9.645 1.00 84.88 79 THR A CA 1
ATOM 534 C C . THR A 1 79 ? -15.840 31.757 -10.179 1.00 84.88 79 THR A C 1
ATOM 536 O O . THR A 1 79 ? -16.746 31.434 -9.413 1.00 84.88 79 THR A O 1
ATOM 539 N N . ALA A 1 80 ? -15.899 31.625 -11.498 1.00 84.69 80 ALA A N 1
ATOM 540 C CA . ALA A 1 80 ? -16.993 30.984 -12.196 1.00 84.69 80 ALA A CA 1
ATOM 541 C C . ALA A 1 80 ? -16.710 29.485 -12.350 1.00 84.69 80 ALA A C 1
ATOM 543 O O . ALA A 1 80 ? -15.675 29.093 -12.890 1.00 84.69 80 ALA A O 1
ATOM 544 N N . LEU A 1 81 ? -17.646 28.655 -11.902 1.00 83.94 81 LEU A N 1
ATOM 545 C CA . LEU A 1 81 ? -17.667 27.205 -12.055 1.00 83.94 81 LEU A CA 1
ATOM 546 C C . LEU A 1 81 ? -18.810 26.827 -12.988 1.00 83.94 81 LEU A C 1
ATOM 548 O O . LEU A 1 81 ? -19.915 27.336 -12.837 1.00 83.94 81 LEU A O 1
ATOM 552 N N . ARG A 1 82 ? -18.566 25.926 -13.936 1.00 83.62 82 ARG A N 1
ATOM 553 C CA . ARG A 1 82 ? -19.597 25.422 -14.851 1.00 83.62 82 ARG A CA 1
ATOM 554 C C . ARG A 1 82 ? -19.807 23.931 -14.640 1.00 83.62 82 ARG A C 1
ATOM 556 O O . ARG A 1 82 ? -18.818 23.218 -14.609 1.00 83.62 82 ARG A O 1
ATOM 563 N N . PHE A 1 83 ? -21.047 23.459 -14.528 1.00 81.06 83 PHE A N 1
ATOM 564 C CA . PHE A 1 83 ? -21.375 22.037 -14.318 1.00 81.06 83 PHE A CA 1
ATOM 565 C C . PHE A 1 83 ? -22.392 21.551 -15.340 1.00 81.06 83 PHE A C 1
ATOM 567 O O . PHE A 1 83 ? -23.381 22.240 -15.542 1.00 81.06 83 PHE A O 1
ATOM 574 N N . ALA A 1 84 ? -22.206 20.366 -15.924 1.00 80.88 84 ALA A N 1
ATOM 575 C CA . ALA A 1 84 ? -23.244 19.710 -16.722 1.00 80.88 84 ALA A CA 1
ATOM 576 C C . ALA A 1 84 ? -24.226 18.987 -15.788 1.00 80.88 84 ALA A C 1
ATOM 578 O O . ALA A 1 84 ? -23.864 17.968 -15.203 1.00 80.88 84 ALA A O 1
ATOM 579 N N . VAL A 1 85 ? -25.430 19.538 -15.607 1.00 76.12 85 VAL A N 1
ATOM 580 C CA . VAL A 1 85 ? -26.412 19.058 -14.622 1.00 76.12 85 VAL A CA 1
ATOM 581 C C . VAL A 1 85 ? -27.539 18.285 -15.319 1.00 76.12 85 VAL A C 1
ATOM 583 O O . VAL A 1 85 ? -28.100 18.810 -16.281 1.00 76.12 85 VAL A O 1
ATOM 586 N N . PRO A 1 86 ? -27.894 17.067 -14.861 1.00 75.25 86 PRO A N 1
ATOM 587 C CA . PRO A 1 86 ? -29.058 16.342 -15.369 1.00 75.25 86 PRO A CA 1
ATOM 588 C C . PRO A 1 86 ? -30.363 17.136 -15.200 1.00 75.25 86 PRO A C 1
ATOM 590 O O . PRO A 1 86 ? -30.514 17.898 -14.247 1.00 75.25 86 PRO A O 1
ATOM 593 N N . ALA A 1 87 ? -31.318 16.952 -16.113 1.00 73.75 87 ALA A N 1
ATOM 594 C CA . ALA A 1 87 ? -32.589 17.685 -16.097 1.00 73.75 87 ALA A CA 1
ATOM 595 C C . ALA A 1 87 ? -33.535 17.263 -14.952 1.00 73.75 87 ALA A C 1
ATOM 597 O O . ALA A 1 87 ? -34.465 17.989 -14.616 1.00 73.75 87 ALA A O 1
ATOM 598 N N . ASP A 1 88 ? -33.300 16.102 -14.341 1.00 76.81 88 ASP A N 1
ATOM 599 C CA . ASP A 1 88 ? -34.144 15.451 -13.335 1.00 76.81 88 ASP A CA 1
ATOM 600 C C . ASP A 1 88 ? -33.606 15.588 -11.898 1.00 76.81 88 ASP A C 1
ATOM 602 O O . ASP A 1 88 ? -33.910 14.785 -11.018 1.00 76.81 88 ASP A O 1
ATOM 606 N N . VAL A 1 89 ? -32.807 16.618 -11.619 1.00 78.06 89 VAL A N 1
ATOM 607 C CA . VAL A 1 89 ? -32.234 16.839 -10.284 1.00 78.06 89 VAL A CA 1
ATOM 608 C C . VAL A 1 89 ? -33.278 17.390 -9.303 1.00 78.06 89 VAL A C 1
ATOM 610 O O . VAL A 1 89 ? -33.839 18.463 -9.495 1.00 78.06 89 VAL A O 1
ATOM 613 N N . ALA A 1 90 ? -33.483 16.680 -8.192 1.00 80.69 90 ALA A N 1
ATOM 614 C CA . ALA A 1 90 ? -34.355 17.078 -7.083 1.00 80.69 90 ALA A CA 1
ATOM 615 C C . ALA A 1 90 ? -33.696 18.054 -6.101 1.00 80.69 90 ALA A C 1
ATOM 617 O O . ALA A 1 90 ? -34.364 18.889 -5.498 1.00 80.69 90 ALA A O 1
ATOM 618 N N . SER A 1 91 ? -32.389 17.910 -5.875 1.00 84.94 91 SER A N 1
ATOM 619 C CA . SER A 1 91 ? -31.625 18.797 -4.993 1.00 84.94 91 SER A CA 1
ATOM 620 C C . SER A 1 91 ? -30.165 18.858 -5.410 1.00 84.94 91 SER A C 1
ATOM 622 O O . SER A 1 91 ? -29.635 17.895 -5.966 1.00 84.94 91 SER A O 1
ATOM 624 N N . ALA A 1 92 ? -29.512 19.983 -5.126 1.00 83.62 92 ALA A N 1
ATOM 625 C CA . ALA A 1 92 ? -28.114 20.202 -5.454 1.00 83.62 92 ALA A CA 1
ATOM 626 C C . ALA A 1 92 ? -27.374 20.940 -4.334 1.00 83.62 92 ALA A C 1
ATOM 628 O O . ALA A 1 92 ? -27.849 21.941 -3.798 1.00 83.62 92 ALA A O 1
ATOM 629 N N . ARG A 1 93 ? -26.169 20.473 -4.003 1.00 87.19 93 ARG A N 1
ATOM 630 C CA . ARG A 1 93 ? -25.266 21.131 -3.055 1.00 87.19 93 ARG A CA 1
ATOM 631 C C . ARG A 1 93 ? -23.906 21.348 -3.691 1.00 87.19 93 ARG A C 1
ATOM 633 O O . ARG A 1 93 ? -23.251 20.400 -4.116 1.00 87.19 93 ARG A O 1
ATOM 640 N N . LEU A 1 94 ? -23.452 22.594 -3.718 1.00 85.62 94 LEU A N 1
ATOM 641 C CA . LEU A 1 94 ? -22.082 22.906 -4.093 1.00 85.62 94 LEU A CA 1
ATOM 642 C C . LEU A 1 94 ? -21.166 22.525 -2.927 1.00 85.62 94 LEU A C 1
ATOM 644 O O . LEU A 1 94 ? -21.245 23.114 -1.848 1.00 85.62 94 LEU A O 1
ATOM 648 N N . ARG A 1 95 ? -20.293 21.545 -3.150 1.00 85.56 95 ARG A N 1
ATOM 649 C CA . ARG A 1 95 ? -19.210 21.157 -2.248 1.00 85.56 95 ARG A CA 1
ATOM 650 C C . ARG A 1 95 ? -17.935 21.876 -2.679 1.00 85.56 95 ARG A C 1
ATOM 652 O O . ARG A 1 95 ? -17.494 21.733 -3.815 1.00 85.56 95 ARG A O 1
ATOM 659 N N . VAL A 1 96 ? -17.314 22.611 -1.763 1.00 79.31 96 VAL A N 1
ATOM 660 C CA . VAL A 1 96 ? -15.994 23.226 -1.964 1.00 79.31 96 VAL A CA 1
ATOM 661 C C . VAL A 1 96 ? -15.100 22.937 -0.768 1.00 79.31 96 VAL A C 1
ATOM 663 O O . VAL A 1 96 ? -15.556 22.968 0.375 1.00 79.31 96 VAL A O 1
ATOM 666 N N . HIS A 1 97 ? -13.824 22.647 -1.016 1.00 78.62 97 HIS A N 1
ATOM 667 C CA . HIS A 1 97 ? -12.836 22.541 0.051 1.00 78.62 97 HIS A CA 1
ATOM 668 C C . HIS A 1 97 ? -12.108 23.872 0.205 1.00 78.62 97 HIS A C 1
ATOM 670 O O . HIS A 1 97 ? -11.519 24.355 -0.756 1.00 78.62 97 HIS A O 1
ATOM 676 N N . VAL A 1 98 ? -12.149 24.462 1.398 1.00 75.56 98 VAL A N 1
ATOM 677 C CA . VAL A 1 98 ? -11.566 25.773 1.695 1.00 75.56 98 VAL A CA 1
ATOM 678 C C . VAL A 1 98 ? -10.263 25.606 2.472 1.00 75.56 98 VAL A C 1
ATOM 680 O O . VAL A 1 98 ? -10.275 25.136 3.611 1.00 75.56 98 VAL A O 1
ATOM 683 N N . SER A 1 99 ? -9.152 26.045 1.873 1.00 68.00 99 SER A N 1
ATOM 684 C CA . SER A 1 99 ? -7.845 26.135 2.532 1.00 68.00 99 SER A CA 1
ATOM 685 C C . SER A 1 99 ? -7.529 27.601 2.850 1.00 68.00 99 SER A C 1
ATOM 687 O O . SER A 1 99 ? -7.300 28.399 1.937 1.00 68.00 99 SER A O 1
ATOM 689 N N . GLY A 1 100 ? -7.543 27.958 4.135 1.00 64.56 100 GLY A N 1
ATOM 690 C CA . GLY A 1 100 ? -7.265 29.307 4.638 1.00 64.56 100 GLY A CA 1
ATOM 691 C C . GLY A 1 100 ? -8.082 29.635 5.889 1.00 64.56 100 GLY A C 1
ATOM 692 O O . GLY A 1 100 ? -9.043 28.944 6.208 1.00 64.56 100 GLY A O 1
ATOM 693 N N . THR A 1 101 ? -7.702 30.688 6.610 1.00 56.78 101 THR A N 1
ATOM 694 C CA . THR A 1 101 ? -8.461 31.205 7.757 1.00 56.78 101 THR A CA 1
ATOM 695 C C . THR A 1 101 ? -9.176 32.483 7.337 1.00 56.78 101 THR A C 1
ATOM 697 O O . THR A 1 101 ? -8.589 33.561 7.374 1.00 56.78 101 THR A O 1
ATOM 700 N N . SER A 1 102 ? -10.432 32.370 6.904 1.00 62.50 102 SER A N 1
ATOM 701 C CA . SER A 1 102 ? -11.279 33.532 6.615 1.00 62.50 102 SER A CA 1
ATOM 702 C C . SER A 1 102 ? -12.470 33.585 7.570 1.00 62.50 102 SER A C 1
ATOM 704 O O . SER A 1 102 ? -13.098 32.560 7.863 1.00 62.50 102 SER A O 1
ATOM 706 N N . THR A 1 103 ? -12.767 34.784 8.070 1.00 58.88 103 THR A N 1
ATOM 707 C CA . THR A 1 103 ? -13.940 35.090 8.893 1.00 58.88 103 THR A CA 1
ATOM 708 C C . THR A 1 103 ? -14.927 35.888 8.048 1.00 58.88 103 THR A C 1
ATOM 710 O O . THR A 1 103 ? -14.866 37.113 7.994 1.00 58.88 103 THR A O 1
ATOM 713 N N . GLY A 1 104 ? -15.815 35.196 7.345 1.00 68.62 104 GLY A N 1
ATOM 714 C CA . GLY A 1 104 ? -16.862 35.822 6.545 1.00 68.62 104 GLY A CA 1
ATOM 715 C C . GLY A 1 104 ? -17.600 34.792 5.697 1.00 68.62 104 GLY A C 1
ATOM 716 O O . GLY A 1 104 ? -17.092 33.686 5.517 1.00 68.62 104 GLY A O 1
ATOM 717 N N . PRO A 1 105 ? -18.803 35.110 5.207 1.00 73.50 105 PRO A N 1
ATOM 718 C CA . PRO A 1 105 ? -19.591 34.165 4.436 1.00 73.50 105 PRO A CA 1
ATOM 719 C C . PRO A 1 105 ? -19.067 34.018 2.997 1.00 73.50 105 PRO A C 1
ATOM 721 O O . PRO A 1 105 ? -18.633 34.996 2.392 1.00 73.50 105 PRO A O 1
ATOM 724 N N . LEU A 1 106 ? -19.163 32.814 2.421 1.00 78.12 106 LEU A N 1
ATOM 725 C CA . LEU A 1 106 ? -19.090 32.635 0.968 1.00 78.12 106 LEU A CA 1
ATOM 726 C C . LEU A 1 106 ? -20.436 33.001 0.362 1.00 78.12 106 LEU A C 1
ATOM 728 O O . LEU A 1 106 ? -21.473 32.510 0.823 1.00 78.12 106 LEU A O 1
ATOM 732 N N . LYS A 1 107 ? -20.406 33.815 -0.688 1.00 84.06 107 LYS A N 1
ATOM 733 C CA . LYS A 1 107 ? -21.569 34.096 -1.519 1.00 84.06 107 LYS A CA 1
ATOM 734 C C . LYS A 1 107 ? -21.443 33.311 -2.819 1.00 84.06 107 LYS A C 1
ATOM 736 O O . LYS A 1 107 ? -20.409 33.333 -3.477 1.00 84.06 107 LYS A O 1
ATOM 741 N N . VAL A 1 108 ? -22.496 32.589 -3.172 1.00 81.88 108 VAL A N 1
ATOM 742 C CA . VAL A 1 108 ? -22.621 31.855 -4.430 1.00 81.88 108 VAL A CA 1
ATOM 743 C C . VAL A 1 108 ? -23.743 32.491 -5.224 1.00 81.88 108 VAL A C 1
ATOM 745 O O . VAL A 1 108 ? -24.891 32.495 -4.787 1.00 81.88 108 VAL A O 1
ATOM 748 N N . SER A 1 109 ? -23.414 33.034 -6.384 1.00 82.56 109 SER A N 1
ATOM 749 C CA . SER A 1 109 ? -24.359 33.679 -7.286 1.00 82.56 109 SER A CA 1
ATOM 750 C C . SER A 1 109 ? -24.594 32.807 -8.513 1.00 82.56 109 SER A C 1
ATOM 752 O O . SER A 1 109 ? -23.679 32.173 -9.036 1.00 82.56 109 SER A O 1
ATOM 754 N N . VAL A 1 110 ? -25.831 32.803 -8.989 1.00 75.19 110 VAL A N 1
ATOM 755 C CA . VAL A 1 110 ? -26.256 32.151 -10.224 1.00 75.19 110 VAL A CA 1
ATOM 756 C C . VAL A 1 110 ? -26.707 33.265 -11.162 1.00 75.19 110 VAL A C 1
ATOM 758 O O . VAL A 1 110 ? -27.635 34.004 -10.810 1.00 75.19 110 VAL A O 1
ATOM 761 N N . PRO A 1 111 ? -26.045 33.443 -12.316 1.00 70.38 111 PRO A N 1
ATOM 762 C CA . PRO A 1 111 ? -26.402 34.491 -13.256 1.00 70.38 111 PRO A CA 1
ATOM 763 C C . PRO A 1 111 ? -27.783 34.224 -13.861 1.00 70.38 111 PRO A C 1
ATOM 765 O O . PRO A 1 111 ? -28.194 33.073 -14.014 1.00 70.38 111 PRO A O 1
ATOM 768 N N . ALA A 1 112 ? -28.495 35.298 -14.209 1.00 67.69 112 ALA A N 1
ATOM 769 C CA . ALA A 1 112 ? -29.762 35.187 -14.922 1.00 67.69 112 ALA A CA 1
ATOM 770 C C . ALA A 1 112 ? -29.547 34.524 -16.291 1.00 67.69 112 ALA A C 1
ATOM 772 O O . ALA A 1 112 ? -28.570 34.815 -16.985 1.00 67.69 112 ALA A O 1
ATOM 773 N N . THR A 1 113 ? -30.477 33.665 -16.691 1.00 64.12 113 THR A N 1
ATOM 774 C CA . THR A 1 113 ? -30.591 33.160 -18.064 1.00 64.12 113 THR A CA 1
ATOM 775 C C . THR A 1 113 ? -31.789 33.821 -18.746 1.00 64.12 113 THR A C 1
ATOM 777 O O . THR A 1 113 ? -32.555 34.544 -18.110 1.00 64.12 113 THR A O 1
ATOM 780 N N . ALA A 1 114 ? -31.996 33.558 -20.041 1.00 57.53 114 ALA A N 1
ATOM 781 C CA . ALA A 1 114 ? -33.188 34.028 -20.754 1.00 57.53 114 ALA A CA 1
ATOM 782 C C . ALA A 1 114 ? -34.510 33.530 -20.124 1.00 57.53 114 ALA A C 1
ATOM 784 O O . ALA A 1 114 ? -35.554 34.142 -20.333 1.00 57.53 114 ALA A O 1
ATOM 785 N N . THR A 1 115 ? -34.461 32.439 -19.350 1.00 55.16 115 THR A N 1
ATOM 786 C CA . THR A 1 115 ? -35.619 31.762 -18.745 1.00 55.16 115 THR A CA 1
ATOM 787 C C . THR A 1 115 ? -35.671 31.875 -17.217 1.00 55.16 115 THR A C 1
ATOM 789 O O . THR A 1 115 ? -36.701 31.562 -16.627 1.00 55.16 115 THR A O 1
ATOM 792 N N . THR A 1 116 ? -34.599 32.330 -16.550 1.00 63.31 116 THR A N 1
ATOM 793 C CA . THR A 1 116 ? -34.480 32.306 -15.079 1.00 63.31 116 THR A CA 1
ATOM 794 C C . THR A 1 116 ? -33.849 33.586 -14.524 1.00 63.31 116 THR A C 1
ATOM 796 O O . THR A 1 116 ? -32.796 34.022 -14.982 1.00 63.31 116 THR A O 1
ATOM 799 N N . ALA A 1 117 ? -34.456 34.173 -13.486 1.00 67.75 117 ALA A N 1
ATOM 800 C CA . ALA A 1 117 ? -33.898 35.329 -12.778 1.00 67.75 117 ALA A CA 1
ATOM 801 C C . ALA A 1 117 ? -32.631 34.969 -11.973 1.00 67.75 117 ALA A C 1
ATOM 803 O O . ALA A 1 117 ? -32.524 33.864 -11.441 1.00 67.75 117 ALA A O 1
ATOM 804 N N . ALA A 1 118 ? -31.701 35.921 -11.835 1.00 73.38 118 ALA A N 1
ATOM 805 C CA . ALA A 1 118 ? -30.488 35.745 -11.033 1.00 73.38 118 ALA A CA 1
ATOM 806 C C . ALA A 1 118 ? -30.817 35.461 -9.556 1.00 73.38 118 ALA A C 1
ATOM 808 O O . ALA A 1 118 ? -31.777 36.005 -9.006 1.00 73.38 118 ALA A O 1
ATOM 809 N N . ARG A 1 119 ? -30.003 34.625 -8.901 1.00 77.62 119 ARG A N 1
ATOM 810 C CA . ARG A 1 119 ? -30.161 34.254 -7.481 1.00 77.62 119 ARG A CA 1
ATOM 811 C C . ARG A 1 119 ? -28.810 34.258 -6.772 1.00 77.62 119 ARG A C 1
ATOM 813 O O . ARG A 1 119 ? -27.801 33.916 -7.381 1.00 77.62 119 ARG A O 1
ATOM 820 N N . SER A 1 120 ? -28.787 34.595 -5.484 1.00 78.06 120 SER A N 1
ATOM 821 C CA . SER A 1 120 ? -27.580 34.527 -4.651 1.00 78.06 120 SER A CA 1
ATOM 822 C C . SER A 1 120 ? -27.860 33.792 -3.345 1.00 78.06 120 SER A C 1
ATOM 824 O O . SER A 1 120 ? -28.912 33.966 -2.734 1.00 78.06 120 SER A O 1
ATOM 826 N N . PHE A 1 121 ? -26.889 32.995 -2.916 1.00 77.56 121 PHE A N 1
ATOM 827 C CA . PHE A 1 121 ? -26.922 32.152 -1.727 1.00 77.56 121 PHE A CA 1
ATOM 828 C C . PHE A 1 121 ? -25.702 32.465 -0.873 1.00 77.56 121 PHE A C 1
ATOM 830 O O . PHE A 1 121 ? -24.618 32.689 -1.405 1.00 77.56 121 PHE A O 1
ATOM 837 N N . THR A 1 122 ? -25.852 32.455 0.446 1.00 73.38 122 THR A N 1
ATOM 838 C CA . THR A 1 122 ? -24.781 32.863 1.360 1.00 73.38 122 THR A CA 1
ATOM 839 C C . THR A 1 122 ? -24.623 31.831 2.469 1.00 73.38 122 THR A C 1
ATOM 841 O O . THR A 1 122 ? -25.609 31.387 3.054 1.00 73.38 122 THR A O 1
ATOM 844 N N . THR A 1 123 ? -23.389 31.440 2.788 1.00 70.88 123 THR A N 1
ATOM 845 C CA . THR A 1 123 ? -23.120 30.528 3.914 1.00 70.88 123 THR A CA 1
ATOM 846 C C . THR A 1 123 ? -23.170 31.270 5.245 1.00 70.88 123 THR A C 1
ATOM 848 O O . THR A 1 123 ? -22.583 32.339 5.350 1.00 70.88 123 THR A O 1
ATOM 851 N N . ALA A 1 124 ? -23.730 30.685 6.303 1.00 59.25 124 ALA A N 1
ATOM 852 C CA . ALA A 1 124 ? -23.766 31.313 7.634 1.00 59.25 124 ALA A CA 1
ATOM 853 C C . ALA A 1 124 ? -22.454 31.193 8.456 1.00 59.25 124 ALA A C 1
ATOM 855 O O . ALA A 1 124 ? -22.435 31.504 9.648 1.00 59.25 124 ALA A O 1
ATOM 856 N N . ALA A 1 125 ? -21.357 30.691 7.876 1.00 56.44 125 ALA A N 1
ATOM 857 C CA . ALA A 1 125 ? -20.180 30.271 8.639 1.00 56.44 125 ALA A CA 1
ATOM 858 C C . ALA A 1 125 ? -19.350 31.451 9.189 1.00 56.44 125 ALA A C 1
ATOM 860 O O . ALA A 1 125 ? -18.913 32.325 8.445 1.00 56.44 125 ALA A O 1
ATOM 861 N N . LYS A 1 126 ? -19.062 31.431 10.502 1.00 54.88 126 LYS A N 1
ATOM 862 C CA . LYS A 1 126 ? -18.192 32.414 11.187 1.00 54.88 126 LYS A CA 1
ATOM 863 C C . LYS A 1 126 ? -16.689 32.181 10.945 1.00 54.88 126 LYS A C 1
ATOM 865 O O . LYS A 1 126 ? -15.895 33.096 11.144 1.00 54.88 126 LYS A O 1
ATOM 870 N N . LYS A 1 127 ? -16.302 30.967 10.532 1.00 62.03 127 LYS A N 1
ATOM 871 C CA . LYS A 1 127 ? -14.944 30.568 10.124 1.00 62.03 127 LYS A CA 1
ATOM 872 C C . LYS A 1 127 ? -15.052 29.540 9.000 1.00 62.03 127 LYS A C 1
ATOM 874 O O . LYS A 1 127 ? -15.727 28.529 9.177 1.00 62.03 127 LYS A O 1
ATOM 879 N N . LEU A 1 128 ? -14.406 29.795 7.867 1.00 66.81 128 LEU A N 1
ATOM 880 C CA . LEU A 1 128 ? -14.384 28.876 6.728 1.00 66.81 128 LEU A CA 1
ATOM 881 C C . LEU A 1 128 ? -13.055 28.120 6.709 1.00 66.81 128 LEU A C 1
ATOM 883 O O . LEU A 1 128 ? -12.028 28.707 6.388 1.00 66.81 128 LEU A O 1
ATOM 887 N N . HIS A 1 129 ? -13.082 26.837 7.066 1.00 69.56 129 HIS A N 1
ATOM 888 C CA . HIS A 1 129 ? -11.958 25.909 6.929 1.00 69.56 129 HIS A CA 1
ATOM 889 C C . HIS A 1 129 ? -12.502 24.495 6.686 1.00 69.56 129 HIS A C 1
ATOM 891 O O . HIS A 1 129 ? -13.436 24.072 7.369 1.00 69.56 129 HIS A O 1
ATOM 897 N N . GLY A 1 130 ? -11.922 23.761 5.736 1.00 73.12 130 GLY A N 1
ATOM 898 C CA . GLY A 1 130 ? -12.351 22.404 5.394 1.00 73.12 130 GLY A CA 1
ATOM 899 C C . GLY A 1 130 ? -13.489 22.360 4.369 1.00 73.12 130 GLY A C 1
ATOM 900 O O . GLY A 1 130 ? -13.636 23.255 3.537 1.00 73.12 130 GLY A O 1
ATOM 901 N N . THR A 1 131 ? -14.273 21.281 4.377 1.00 80.69 131 THR A N 1
ATOM 902 C CA . THR A 1 131 ? -15.338 21.069 3.384 1.00 80.69 131 THR A CA 1
ATOM 903 C C . THR A 1 131 ? -16.583 21.881 3.730 1.00 80.69 131 THR A C 1
ATOM 905 O O . THR A 1 131 ? -17.229 21.637 4.747 1.00 80.69 131 THR A O 1
ATOM 908 N N . VAL A 1 132 ? -16.969 22.786 2.835 1.00 78.69 132 VAL A N 1
ATOM 909 C CA . VAL A 1 132 ? -18.195 23.581 2.929 1.00 78.69 132 VAL A CA 1
ATOM 910 C C . VAL A 1 132 ? -19.193 23.073 1.894 1.00 78.69 132 VAL A C 1
ATOM 912 O O . VAL A 1 132 ? -18.836 22.842 0.738 1.00 78.69 132 VAL A O 1
ATOM 915 N N . ARG A 1 133 ? -20.449 22.888 2.315 1.00 83.88 133 ARG A N 1
ATOM 916 C CA . ARG A 1 133 ? -21.569 22.533 1.436 1.00 83.88 133 ARG A CA 1
ATOM 917 C C . ARG A 1 133 ? -22.581 23.665 1.425 1.00 83.88 133 ARG A C 1
ATOM 919 O O . ARG A 1 133 ? -23.031 24.095 2.484 1.00 83.88 133 ARG A O 1
ATOM 926 N N . ILE A 1 134 ? -22.921 24.131 0.235 1.00 82.38 134 ILE A N 1
ATOM 927 C CA . ILE A 1 134 ? -23.837 25.247 0.017 1.00 82.38 134 ILE A CA 1
ATOM 928 C C . ILE A 1 134 ? -25.031 24.696 -0.744 1.00 82.38 134 ILE A C 1
ATOM 930 O O . ILE A 1 134 ? -24.861 24.160 -1.837 1.00 82.38 134 ILE A O 1
ATOM 934 N N . ASP A 1 135 ? -26.219 24.780 -0.151 1.00 82.50 135 ASP A N 1
ATOM 935 C CA . ASP A 1 135 ? -27.440 24.368 -0.835 1.00 82.50 135 ASP A CA 1
ATOM 936 C C . ASP A 1 135 ? -27.723 25.332 -1.988 1.00 82.50 135 ASP A C 1
ATOM 938 O O . ASP A 1 135 ? -27.903 26.533 -1.787 1.00 82.50 135 ASP A O 1
ATOM 942 N N . VAL A 1 136 ? -27.704 24.787 -3.199 1.00 80.31 136 VAL A N 1
ATOM 943 C CA . VAL A 1 136 ? -27.987 25.494 -4.448 1.00 80.31 136 VAL A CA 1
ATOM 944 C C . VAL A 1 136 ? -29.131 24.800 -5.186 1.00 80.31 136 VAL A C 1
ATOM 946 O O . VAL A 1 136 ? -29.272 24.953 -6.391 1.00 80.31 136 VAL A O 1
ATOM 949 N N . SER A 1 137 ? -29.974 24.034 -4.487 1.00 78.44 137 SER A N 1
ATOM 950 C CA . SER A 1 137 ? -31.081 23.285 -5.098 1.00 78.44 137 SER A CA 1
ATOM 951 C C . SER A 1 137 ? -32.034 24.213 -5.849 1.00 78.44 137 SER A C 1
ATOM 953 O O . SER A 1 137 ? -32.448 23.919 -6.963 1.00 78.44 137 SER A O 1
ATOM 955 N N . ALA A 1 138 ? -32.297 25.398 -5.290 1.00 69.69 138 ALA A N 1
ATOM 956 C CA . ALA A 1 138 ? -33.115 26.427 -5.927 1.00 69.69 138 ALA A CA 1
ATOM 957 C C . ALA A 1 138 ? -32.429 27.118 -7.125 1.00 69.69 138 ALA A C 1
ATOM 959 O O . ALA A 1 138 ? -33.037 27.987 -7.747 1.00 69.69 138 ALA A O 1
ATOM 960 N N . ALA A 1 139 ? -31.167 26.805 -7.422 1.00 66.19 139 ALA A N 1
ATOM 961 C CA . ALA A 1 139 ? -30.445 27.320 -8.581 1.00 66.19 139 ALA A CA 1
ATOM 962 C C . ALA A 1 139 ? -30.557 26.427 -9.819 1.00 66.19 139 ALA A C 1
ATOM 964 O O . ALA A 1 139 ? -30.204 26.883 -10.903 1.00 66.19 139 ALA A O 1
ATOM 965 N N . ILE A 1 140 ? -30.997 25.175 -9.662 1.00 66.00 140 ILE A N 1
ATOM 966 C CA . ILE A 1 140 ? -31.085 24.227 -10.769 1.00 66.00 140 ILE A CA 1
ATOM 967 C C . ILE A 1 140 ? -32.374 24.506 -11.542 1.00 66.00 140 ILE A C 1
ATOM 969 O O . ILE A 1 140 ? -33.474 24.326 -11.019 1.00 66.00 140 ILE A O 1
ATOM 973 N N . GLY A 1 141 ? -32.234 25.016 -12.767 1.00 60.41 141 GLY A N 1
ATOM 974 C CA . GLY A 1 141 ? -33.353 25.155 -13.700 1.00 60.41 141 GLY A CA 1
ATOM 975 C C . GLY A 1 141 ? -33.741 23.803 -14.303 1.00 60.41 141 GLY A C 1
ATOM 976 O O . GLY A 1 141 ? -32.917 22.893 -14.369 1.00 60.41 141 GLY A O 1
ATOM 977 N N . ALA A 1 142 ? -34.976 23.682 -14.795 1.00 55.38 142 ALA A N 1
ATOM 978 C CA . ALA A 1 142 ? -35.498 22.464 -15.432 1.00 55.38 142 ALA A CA 1
ATOM 979 C C . ALA A 1 142 ? -34.874 22.168 -16.818 1.00 55.38 142 ALA A C 1
ATOM 981 O O . ALA A 1 142 ? -35.266 21.221 -17.496 1.00 55.38 142 ALA A O 1
ATOM 982 N N . ASP A 1 143 ? -33.900 22.976 -17.243 1.00 54.47 143 ASP A N 1
ATOM 983 C CA . ASP A 1 143 ? -33.505 23.100 -18.645 1.00 54.47 143 ASP A CA 1
ATOM 984 C C . ASP A 1 143 ? -32.299 22.204 -19.012 1.00 54.47 143 ASP A C 1
ATOM 986 O O . ASP A 1 143 ? -31.878 22.196 -20.163 1.00 54.47 143 ASP A O 1
ATOM 990 N N . GLY A 1 144 ? -31.718 21.450 -18.064 1.00 53.12 144 GLY A N 1
ATOM 991 C CA . GLY A 1 144 ? -30.681 20.429 -18.333 1.00 53.12 144 GLY A CA 1
ATOM 992 C C . GLY A 1 144 ? -29.359 20.938 -18.941 1.00 53.12 144 GLY A C 1
ATOM 993 O O . GLY A 1 144 ? -28.608 20.160 -19.531 1.00 53.12 144 GLY A O 1
ATOM 994 N N . ILE A 1 145 ? -29.065 22.241 -18.839 1.00 55.38 145 ILE A N 1
ATOM 995 C CA . ILE A 1 145 ? -27.875 22.890 -19.422 1.00 55.38 145 ILE A CA 1
ATOM 996 C C . ILE A 1 145 ? -26.808 23.164 -18.352 1.00 55.38 145 ILE A C 1
ATOM 998 O O . ILE A 1 145 ? -27.074 23.219 -17.154 1.00 55.38 145 ILE A O 1
ATOM 1002 N N . THR A 1 146 ? -25.570 23.361 -18.819 1.00 58.62 146 THR A N 1
ATOM 1003 C CA . THR A 1 146 ? -24.423 23.817 -18.029 1.00 58.62 146 THR A CA 1
ATOM 1004 C C . THR A 1 146 ? -24.778 24.972 -17.076 1.00 58.62 146 THR A C 1
ATOM 1006 O O . THR A 1 146 ? -24.981 26.099 -17.527 1.00 58.62 146 THR A O 1
ATOM 1009 N N . GLN A 1 147 ? -24.783 24.730 -15.763 1.00 68.44 147 GLN A N 1
ATOM 1010 C CA . GLN A 1 147 ? -25.053 25.762 -14.758 1.00 68.44 147 GLN A CA 1
ATOM 1011 C C . GLN A 1 147 ? -23.758 26.506 -14.420 1.00 68.44 147 GLN A C 1
ATOM 1013 O O . GLN A 1 147 ? -22.768 25.877 -14.038 1.00 68.44 147 GLN A O 1
ATOM 1018 N N . ALA A 1 148 ? -23.759 27.836 -14.542 1.00 73.56 148 ALA A N 1
ATOM 1019 C CA . ALA A 1 148 ? -22.667 28.681 -14.068 1.00 73.56 148 ALA A CA 1
ATOM 1020 C C . ALA A 1 148 ? -22.922 29.111 -12.615 1.00 73.56 148 ALA A C 1
ATOM 1022 O O . ALA A 1 148 ? -23.967 29.680 -12.313 1.00 73.56 148 ALA A O 1
ATOM 1023 N N . LEU A 1 149 ? -21.968 28.855 -11.724 1.00 79.31 149 LEU A N 1
ATOM 1024 C CA . LEU A 1 149 ? -21.964 29.322 -10.340 1.00 79.31 149 LEU A CA 1
ATOM 1025 C C . LEU A 1 149 ? -20.775 30.256 -10.145 1.00 79.31 149 LEU A C 1
ATOM 1027 O O . LEU A 1 149 ? -19.640 29.855 -10.390 1.00 79.31 149 LEU A O 1
ATOM 1031 N N . THR A 1 150 ? -21.019 31.473 -9.678 1.00 82.50 150 THR A N 1
ATOM 1032 C CA . THR A 1 150 ? -19.959 32.405 -9.288 1.00 82.50 150 THR A CA 1
ATOM 1033 C C . THR A 1 150 ? -19.775 32.344 -7.782 1.00 82.50 150 THR A C 1
ATOM 1035 O O . THR A 1 150 ? -20.731 32.549 -7.040 1.00 82.50 150 THR A O 1
ATOM 1038 N N . VAL A 1 151 ? -18.558 32.059 -7.326 1.00 79.50 151 VAL A N 1
ATOM 1039 C CA . VAL A 1 151 ? -18.199 32.044 -5.905 1.00 79.50 151 VAL A CA 1
ATOM 1040 C C . VAL A 1 151 ? -17.421 33.313 -5.570 1.00 79.50 151 VAL A C 1
ATOM 1042 O O . VAL A 1 151 ? -16.358 33.565 -6.141 1.00 79.50 151 VAL A O 1
ATOM 1045 N N . GLU A 1 152 ? -17.956 34.080 -4.626 1.00 84.06 152 GLU A N 1
ATOM 1046 C CA . GLU A 1 152 ? -17.418 35.327 -4.085 1.00 84.06 152 GLU A CA 1
ATOM 1047 C C . GLU A 1 152 ? -17.049 35.109 -2.606 1.00 84.06 152 GLU A C 1
ATOM 1049 O O . GLU A 1 152 ? -17.791 34.482 -1.839 1.00 84.06 152 GLU A O 1
ATOM 1054 N N . GLY A 1 153 ? -15.877 35.603 -2.206 1.00 75.69 153 GLY A N 1
ATOM 1055 C CA . GLY A 1 153 ? -15.378 35.533 -0.833 1.00 75.69 153 GLY A CA 1
ATOM 1056 C C . GLY A 1 153 ? -15.373 36.912 -0.167 1.00 75.69 153 GLY A C 1
ATOM 1057 O O . GLY A 1 153 ? -15.480 37.923 -0.855 1.00 75.69 153 GLY A O 1
ATOM 1058 N N . PRO A 1 154 ? -15.226 36.988 1.163 1.00 74.44 154 PRO A N 1
ATOM 1059 C CA . PRO A 1 154 ? -15.158 38.263 1.867 1.00 74.44 154 PRO A CA 1
ATOM 1060 C C . PRO A 1 154 ? -13.874 39.043 1.531 1.00 74.44 154 PRO A C 1
ATOM 1062 O O . PRO A 1 154 ? -12.814 38.469 1.250 1.00 74.44 154 PRO A O 1
ATOM 1065 N N . ALA A 1 155 ? -13.955 40.372 1.625 1.00 67.62 155 ALA A N 1
ATOM 1066 C CA . ALA A 1 155 ? -12.801 41.257 1.507 1.00 67.62 155 ALA A CA 1
ATOM 1067 C C . ALA A 1 155 ? -11.757 40.962 2.606 1.00 67.62 155 ALA A C 1
ATOM 1069 O O . ALA A 1 155 ? -12.103 40.685 3.754 1.00 67.62 155 ALA A O 1
ATOM 1070 N N . GLY A 1 156 ? -10.469 41.027 2.254 1.00 63.53 156 GLY A N 1
ATOM 1071 C CA . GLY A 1 156 ? -9.352 40.901 3.205 1.00 63.53 156 GLY A CA 1
ATOM 1072 C C . GLY A 1 156 ? -8.747 39.500 3.374 1.00 63.53 156 GLY A C 1
ATOM 1073 O O . GLY A 1 156 ? -7.643 39.397 3.902 1.00 63.53 156 GLY A O 1
ATOM 1074 N N . ALA A 1 157 ? -9.382 38.435 2.866 1.00 65.88 157 ALA A N 1
ATOM 1075 C CA . ALA A 1 157 ? -8.790 37.093 2.831 1.00 65.88 157 ALA A CA 1
ATOM 1076 C C . ALA A 1 157 ? -9.045 36.392 1.489 1.00 65.88 157 ALA A C 1
ATOM 1078 O O . ALA A 1 157 ? -10.189 36.114 1.137 1.00 65.88 157 ALA A O 1
ATOM 1079 N N . THR A 1 158 ? -7.975 36.072 0.754 1.00 72.69 158 THR A N 1
ATOM 1080 C CA . THR A 1 158 ? -8.077 35.273 -0.474 1.00 72.69 158 THR A CA 1
ATOM 1081 C C . THR A 1 158 ? -8.330 33.819 -0.103 1.00 72.69 158 THR A C 1
ATOM 1083 O O . THR A 1 158 ? -7.455 33.136 0.430 1.00 72.69 158 THR A O 1
ATOM 1086 N N . ILE A 1 159 ? -9.523 33.333 -0.413 1.00 71.31 159 ILE A N 1
ATOM 1087 C CA . ILE A 1 159 ? -9.900 31.944 -0.210 1.00 71.31 159 ILE A CA 1
ATOM 1088 C C . ILE A 1 159 ? -9.417 31.148 -1.410 1.00 71.31 159 ILE A C 1
ATOM 1090 O O . ILE A 1 159 ? -9.874 31.359 -2.533 1.00 71.31 159 ILE A O 1
ATOM 1094 N N . ARG A 1 160 ? -8.509 30.205 -1.163 1.00 77.81 160 ARG A N 1
ATOM 1095 C CA . ARG A 1 160 ? -8.213 29.157 -2.130 1.00 77.81 160 ARG A CA 1
ATOM 1096 C C . ARG A 1 160 ? -9.183 28.018 -1.891 1.00 77.81 160 ARG A C 1
ATOM 1098 O O . ARG A 1 160 ? -9.282 27.515 -0.770 1.00 77.81 160 ARG A O 1
ATOM 1105 N N . PHE A 1 161 ? -9.857 27.601 -2.950 1.00 72.50 161 PHE A N 1
ATOM 1106 C CA . PHE A 1 161 ? -10.639 26.380 -2.907 1.00 72.50 161 PHE A CA 1
ATOM 1107 C C . PHE A 1 161 ? -10.118 25.362 -3.901 1.00 72.50 161 PHE A C 1
ATOM 1109 O O . PHE A 1 161 ? -9.654 25.678 -4.998 1.00 72.50 161 PHE A O 1
ATOM 1116 N N . SER A 1 162 ? -10.162 24.116 -3.461 1.00 71.25 162 SER A N 1
ATOM 1117 C CA . SER A 1 162 ? -9.781 22.952 -4.236 1.00 71.25 162 SER A CA 1
ATOM 1118 C C . SER A 1 162 ? -10.993 22.045 -4.408 1.00 71.25 162 SER A C 1
ATOM 1120 O O . SER A 1 162 ? -11.936 22.070 -3.612 1.00 71.25 162 SER A O 1
ATOM 1122 N N . ARG A 1 163 ? -10.963 21.260 -5.489 1.00 69.31 163 ARG A N 1
ATOM 1123 C CA . ARG A 1 163 ? -11.925 20.184 -5.764 1.00 69.31 163 ARG A CA 1
ATOM 1124 C C . ARG A 1 163 ? -13.405 20.627 -5.657 1.00 69.31 163 ARG A C 1
ATOM 1126 O O . ARG A 1 163 ? -14.171 19.981 -4.942 1.00 69.31 163 ARG A O 1
ATOM 1133 N N . PRO A 1 164 ? -13.828 21.733 -6.307 1.00 80.88 164 PRO A N 1
ATOM 1134 C CA . PRO A 1 164 ? -15.241 22.097 -6.336 1.00 80.88 164 PRO A CA 1
ATOM 1135 C C . PRO A 1 164 ? -16.047 20.992 -7.022 1.00 80.88 164 PRO A C 1
ATOM 1137 O O . PRO A 1 164 ? -15.623 20.463 -8.047 1.00 80.88 164 PRO A O 1
ATOM 1140 N N . ALA A 1 165 ? -17.211 20.661 -6.479 1.00 83.75 165 ALA A N 1
ATOM 1141 C CA . ALA A 1 165 ? -18.095 19.676 -7.075 1.00 83.75 165 ALA A CA 1
ATOM 1142 C C . ALA A 1 165 ? -19.559 19.963 -6.751 1.00 83.75 165 ALA A C 1
ATOM 1144 O O . ALA A 1 165 ? -19.870 20.489 -5.684 1.00 83.75 165 ALA A O 1
ATOM 1145 N N . LEU A 1 166 ? -20.462 19.593 -7.652 1.00 84.62 166 LEU A N 1
ATOM 1146 C CA . LEU A 1 166 ? -21.898 19.704 -7.433 1.00 84.62 166 LEU A CA 1
ATOM 1147 C C . LEU A 1 166 ? -22.455 18.329 -7.056 1.00 84.62 166 LEU A C 1
ATOM 1149 O O . LEU A 1 166 ? -22.435 17.404 -7.861 1.00 84.62 166 LEU A O 1
ATOM 1153 N N . GLU A 1 167 ? -22.917 18.176 -5.820 1.00 86.50 167 GLU A N 1
ATOM 1154 C CA . GLU A 1 167 ? -23.619 16.978 -5.354 1.00 86.50 167 GLU A CA 1
ATOM 1155 C C . GLU A 1 167 ? -25.088 17.110 -5.753 1.00 86.50 167 GLU A C 1
ATOM 1157 O O . GLU A 1 167 ? -25.785 17.966 -5.216 1.00 86.50 167 GLU A O 1
ATOM 1162 N N . VAL A 1 168 ? -25.552 16.299 -6.701 1.00 85.94 168 VAL A N 1
ATOM 1163 C CA . VAL A 1 168 ? -26.929 16.311 -7.206 1.00 85.94 168 VAL A CA 1
ATOM 1164 C C . VAL A 1 168 ? -27.658 15.043 -6.797 1.00 85.94 168 VAL A C 1
ATOM 1166 O O . VAL A 1 168 ? -27.097 13.954 -6.868 1.00 85.94 168 VAL A O 1
ATOM 1169 N N . THR A 1 169 ? -28.910 15.169 -6.380 1.00 85.81 169 THR A N 1
ATOM 1170 C CA . THR A 1 169 ? -29.775 14.024 -6.073 1.00 85.81 169 THR A CA 1
ATOM 1171 C C . THR A 1 169 ? -30.859 13.939 -7.127 1.00 85.81 169 THR A C 1
ATOM 1173 O O . THR A 1 169 ? -31.579 14.914 -7.318 1.00 85.81 169 THR A O 1
ATOM 1176 N N . VAL A 1 170 ? -30.996 12.789 -7.778 1.00 81.62 170 VAL A N 1
ATOM 1177 C CA . VAL A 1 170 ? -32.076 12.511 -8.735 1.00 81.62 170 VAL A CA 1
ATOM 1178 C C . VAL A 1 170 ? -33.134 11.641 -8.037 1.00 81.62 170 VAL A C 1
ATOM 1180 O O . VAL A 1 170 ? -32.752 10.701 -7.323 1.00 81.62 170 VAL A O 1
ATOM 1183 N N . PRO A 1 171 ? -34.445 11.938 -8.169 1.00 76.25 171 PRO A N 1
ATOM 1184 C CA . PRO A 1 171 ? -35.497 11.083 -7.638 1.00 76.25 171 PRO A CA 1
ATOM 1185 C C . PRO A 1 171 ? -35.391 9.669 -8.203 1.00 76.25 171 PRO A C 1
ATOM 1187 O O . PRO A 1 171 ? -34.984 9.457 -9.342 1.00 76.25 171 PRO A O 1
ATOM 1190 N N . ALA A 1 172 ? -35.829 8.687 -7.426 1.00 69.00 172 ALA A N 1
ATOM 1191 C CA . ALA A 1 172 ? -36.079 7.365 -7.972 1.00 69.00 172 ALA A CA 1
ATOM 1192 C C . ALA A 1 172 ? -37.119 7.456 -9.097 1.00 69.00 172 ALA A C 1
ATOM 1194 O O . ALA A 1 172 ? -38.155 8.099 -8.915 1.00 69.00 172 ALA A O 1
ATOM 1195 N N . ALA A 1 173 ? -36.854 6.821 -10.241 1.00 58.19 173 ALA A N 1
ATOM 1196 C CA . ALA A 1 173 ? -37.803 6.781 -11.346 1.00 58.19 173 ALA A CA 1
ATOM 1197 C C . ALA A 1 173 ? -39.130 6.177 -10.859 1.00 58.19 173 ALA A C 1
ATOM 1199 O O . ALA A 1 173 ? -39.215 4.985 -10.562 1.00 58.19 173 ALA A O 1
ATOM 1200 N N . GLY A 1 174 ? -40.165 7.011 -10.746 1.00 47.03 174 GLY A N 1
ATOM 1201 C CA . GLY A 1 174 ? -41.524 6.534 -10.538 1.00 47.03 174 GLY A CA 1
ATOM 1202 C C . GLY A 1 174 ? -41.966 5.789 -11.791 1.00 47.03 174 GLY A C 1
ATOM 1203 O O . GLY A 1 174 ? -41.802 6.294 -12.901 1.00 47.03 174 GLY A O 1
ATOM 1204 N N . THR A 1 175 ? -42.518 4.590 -11.635 1.00 42.81 175 THR A N 1
ATOM 1205 C CA . THR A 1 175 ? -43.160 3.835 -12.715 1.00 42.81 175 THR A CA 1
ATOM 1206 C C . THR A 1 175 ? -44.421 4.569 -13.181 1.00 42.81 175 THR A C 1
ATOM 1208 O O . THR A 1 175 ? -45.546 4.248 -12.807 1.00 42.81 175 THR A O 1
ATOM 1211 N N . GLY A 1 176 ? -44.232 5.603 -13.999 1.00 36.28 176 GLY A N 1
ATOM 1212 C CA . GLY A 1 176 ? -45.302 6.317 -14.676 1.00 36.28 176 GLY A CA 1
ATOM 1213 C C . GLY A 1 176 ? -45.856 5.470 -15.815 1.00 36.28 176 GLY A C 1
ATOM 1214 O O . GLY A 1 176 ? -45.272 5.416 -16.895 1.00 36.28 176 GLY A O 1
ATOM 1215 N N . SER A 1 177 ? -46.999 4.823 -15.582 1.00 42.41 177 SER A N 1
ATOM 1216 C CA . SER A 1 177 ? -47.864 4.349 -16.664 1.00 42.41 177 SER A CA 1
ATOM 1217 C C . SER A 1 177 ? -48.281 5.539 -17.525 1.00 42.41 177 SER A C 1
ATOM 1219 O O . SER A 1 177 ? -48.992 6.423 -17.054 1.00 42.41 177 SER A O 1
ATOM 1221 N N . SER A 1 178 ? -47.881 5.540 -18.794 1.00 33.75 178 SER A N 1
ATOM 1222 C CA . SER A 1 178 ? -48.535 6.344 -19.823 1.00 33.75 178 SER A CA 1
ATOM 1223 C C . SER A 1 178 ? -49.000 5.420 -20.945 1.00 33.75 178 SER A C 1
ATOM 1225 O O . SER A 1 178 ? -48.250 5.002 -21.821 1.00 33.75 178 SER A O 1
ATOM 1227 N N . VAL A 1 179 ? -50.280 5.061 -20.864 1.00 36.38 179 VAL A N 1
ATOM 1228 C CA . VAL A 1 179 ? -51.071 4.613 -22.008 1.00 36.38 179 VAL A CA 1
ATOM 1229 C C . VAL A 1 179 ? -51.432 5.873 -22.789 1.00 36.38 179 VAL A C 1
ATOM 1231 O O . VAL A 1 179 ? -52.048 6.784 -22.242 1.00 36.38 179 VAL A O 1
ATOM 1234 N N . GLY A 1 180 ? -51.031 5.927 -24.054 1.00 30.56 180 GLY A N 1
ATOM 1235 C CA . GLY A 1 180 ? -51.339 7.021 -24.968 1.00 30.56 180 GLY A CA 1
ATOM 1236 C C . GLY A 1 180 ? -51.467 6.495 -26.389 1.00 30.56 180 GLY A C 1
ATOM 1237 O O . GLY A 1 180 ? -50.506 6.475 -27.148 1.00 30.56 180 GLY A O 1
ATOM 1238 N N . THR A 1 181 ? -52.665 6.027 -26.720 1.00 34.84 181 THR A N 1
ATOM 1239 C CA . THR A 1 181 ? -53.143 5.729 -28.074 1.00 34.84 181 THR A CA 1
ATOM 1240 C C . THR A 1 181 ? -53.109 6.971 -28.963 1.00 34.84 181 THR A C 1
ATOM 1242 O O . THR A 1 181 ? -53.627 8.015 -28.571 1.00 34.84 181 THR A O 1
ATOM 1245 N N . GLY A 1 182 ? -52.593 6.838 -30.186 1.00 28.98 182 GLY A N 1
ATOM 1246 C CA . GLY A 1 182 ? -52.657 7.887 -31.204 1.00 28.98 182 GLY A CA 1
ATOM 1247 C C . GLY A 1 182 ? -52.314 7.364 -32.595 1.00 28.98 182 GLY A C 1
ATOM 1248 O O . GLY A 1 182 ? -51.157 7.343 -32.995 1.00 28.98 182 GLY A O 1
ATOM 1249 N N . THR A 1 183 ? -53.339 6.923 -33.321 1.00 32.41 183 THR A N 1
ATOM 1250 C CA . THR A 1 183 ? -53.329 6.622 -34.758 1.00 32.41 183 THR A CA 1
ATOM 1251 C C . THR A 1 183 ? -53.122 7.883 -35.601 1.00 32.41 183 THR A C 1
ATOM 1253 O O . THR A 1 183 ? -53.774 8.893 -35.345 1.00 32.41 183 THR A O 1
ATOM 1256 N N . GLY A 1 184 ? -52.315 7.798 -36.663 1.00 28.45 184 GLY A N 1
ATOM 1257 C CA . GLY A 1 184 ? -52.194 8.854 -37.671 1.00 28.45 184 GLY A CA 1
ATOM 1258 C C . GLY A 1 184 ? -51.388 8.416 -38.894 1.00 28.45 184 GLY A C 1
ATOM 1259 O O . GLY A 1 184 ? -50.163 8.453 -38.888 1.00 28.45 184 GLY A O 1
ATOM 1260 N N . THR A 1 185 ? -52.096 7.984 -39.934 1.00 30.80 185 THR A N 1
ATOM 1261 C CA . THR A 1 185 ? -51.597 7.607 -41.263 1.00 30.80 185 THR A CA 1
ATOM 1262 C C . THR A 1 185 ? -51.198 8.840 -42.081 1.00 30.80 185 THR A C 1
ATOM 1264 O O . THR A 1 185 ? -51.998 9.766 -42.178 1.00 30.80 185 THR A O 1
ATOM 1267 N N . ALA A 1 186 ? -50.046 8.816 -42.764 1.00 28.86 186 ALA A N 1
ATOM 1268 C CA . ALA A 1 186 ? -49.830 9.570 -44.006 1.00 28.86 186 ALA A CA 1
ATOM 1269 C C . ALA A 1 186 ? -48.681 8.975 -44.846 1.00 28.86 186 ALA A C 1
ATOM 1271 O O . ALA A 1 186 ? -47.558 8.789 -44.390 1.00 28.86 186 ALA A O 1
ATOM 1272 N N . THR A 1 187 ? -49.031 8.669 -46.089 1.00 28.62 187 THR A N 1
ATOM 1273 C CA . THR A 1 187 ? -48.256 8.162 -47.230 1.00 28.62 187 THR A CA 1
ATOM 1274 C C . THR A 1 187 ? -47.370 9.226 -47.891 1.00 28.62 187 THR A C 1
ATOM 1276 O O . THR A 1 187 ? -47.793 10.376 -47.976 1.00 28.62 187 THR A O 1
ATOM 1279 N N . GLY A 1 188 ? -46.233 8.834 -48.495 1.00 28.62 188 GLY A N 1
ATOM 1280 C CA . GLY A 1 188 ? -45.529 9.681 -49.478 1.00 28.62 188 GLY A CA 1
ATOM 1281 C C . GLY A 1 188 ? -44.107 9.264 -49.904 1.00 28.62 188 GLY A C 1
ATOM 1282 O O . GLY A 1 188 ? -43.136 9.731 -49.333 1.00 28.62 188 GLY A O 1
ATOM 1283 N N . SER A 1 189 ? -44.030 8.414 -50.936 1.00 26.77 189 SER A N 1
ATOM 1284 C CA . SER A 1 189 ? -43.077 8.333 -52.075 1.00 26.77 189 SER A CA 1
ATOM 1285 C C . SER A 1 189 ? -41.569 8.709 -51.983 1.00 26.77 189 SER A C 1
ATOM 1287 O O . SER A 1 189 ? -41.204 9.871 -51.875 1.00 26.77 189 SER A O 1
ATOM 1289 N N . VAL A 1 190 ? -40.726 7.687 -52.228 1.00 31.72 190 VAL A N 1
ATOM 1290 C CA . VAL A 1 190 ? -39.567 7.539 -53.164 1.00 31.72 190 VAL A CA 1
ATOM 1291 C C . VAL A 1 190 ? -38.808 8.786 -53.671 1.00 31.72 190 VAL A C 1
ATOM 1293 O O . VAL A 1 190 ? -39.385 9.574 -54.413 1.00 31.72 190 VAL A O 1
ATOM 1296 N N . ALA A 1 191 ? -37.478 8.835 -53.446 1.00 27.06 191 ALA A N 1
ATOM 1297 C CA . ALA A 1 191 ? -36.413 8.861 -54.484 1.00 27.06 191 ALA A CA 1
ATOM 1298 C C . ALA A 1 191 ? -35.005 9.189 -53.917 1.00 27.06 191 ALA A C 1
ATOM 1300 O O . ALA A 1 191 ? -34.860 10.090 -53.099 1.00 27.06 191 ALA A O 1
ATOM 1301 N N . GLY A 1 192 ? -33.963 8.527 -54.448 1.00 27.36 192 GLY A N 1
ATOM 1302 C CA . GLY A 1 192 ? -32.613 9.113 -54.565 1.00 27.36 192 GLY A CA 1
ATOM 1303 C C . GLY A 1 192 ? -31.525 8.616 -53.607 1.00 27.36 192 GLY A C 1
ATOM 1304 O O . GLY A 1 192 ? -31.087 9.353 -52.733 1.00 27.36 192 GLY A O 1
ATOM 1305 N N . SER A 1 193 ? -31.033 7.393 -53.821 1.00 29.23 193 SER A N 1
ATOM 1306 C CA . SER A 1 193 ? -29.778 6.886 -53.246 1.00 29.23 193 SER A CA 1
ATOM 1307 C C . SER A 1 193 ? -28.597 7.230 -54.160 1.00 29.23 193 SER A C 1
ATOM 1309 O O . SER A 1 193 ? -28.569 6.771 -55.301 1.00 29.23 193 SER A O 1
ATOM 1311 N N . THR A 1 194 ? -27.615 7.978 -53.648 1.00 30.38 194 THR A N 1
ATOM 1312 C CA . THR A 1 194 ? -26.217 7.945 -54.119 1.00 30.38 194 THR A CA 1
ATOM 1313 C C . THR A 1 194 ? -25.272 8.160 -52.936 1.00 30.38 194 THR A C 1
ATOM 1315 O O . THR A 1 194 ? -25.017 9.290 -52.519 1.00 30.38 194 THR A O 1
ATOM 1318 N N . THR A 1 195 ? -24.762 7.064 -52.383 1.00 28.72 195 THR A N 1
ATOM 1319 C CA . THR A 1 195 ? -23.700 7.034 -51.368 1.00 28.72 195 THR A CA 1
ATOM 1320 C C . THR A 1 195 ? -22.330 7.236 -52.037 1.00 28.72 195 THR A C 1
ATOM 1322 O O . THR A 1 195 ? -22.049 6.543 -53.016 1.00 28.72 195 THR A O 1
ATOM 1325 N N . PRO A 1 196 ? -21.440 8.117 -51.541 1.00 31.88 196 PRO A N 1
ATOM 1326 C CA . PRO A 1 196 ? -20.026 8.090 -51.916 1.00 31.88 196 PRO A CA 1
ATOM 1327 C C . PRO A 1 196 ? -19.307 6.908 -51.229 1.00 31.88 196 PRO A C 1
ATOM 1329 O O . PRO A 1 196 ? -19.763 6.444 -50.180 1.00 31.88 196 PRO A O 1
ATOM 1332 N N . PRO A 1 197 ? -18.209 6.378 -51.805 1.00 32.44 197 PRO A N 1
ATOM 1333 C CA . PRO A 1 197 ? -17.601 5.134 -51.348 1.00 32.44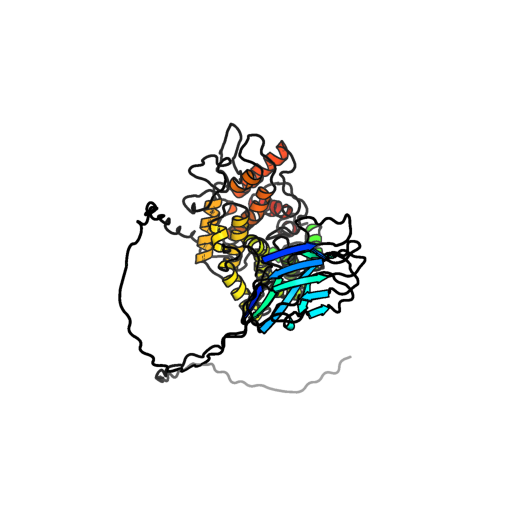 197 PRO A CA 1
ATOM 1334 C C . PRO A 1 197 ? -16.994 5.288 -49.949 1.00 32.44 197 PRO A C 1
ATOM 1336 O O . PRO A 1 197 ? -16.178 6.172 -49.693 1.00 32.44 197 PRO A O 1
ATOM 1339 N N . VAL A 1 198 ? -17.389 4.384 -49.052 1.00 33.75 198 VAL A N 1
ATOM 1340 C CA . VAL A 1 198 ? -16.784 4.205 -47.732 1.00 33.75 198 VAL A CA 1
ATOM 1341 C C . VAL A 1 198 ? -15.382 3.633 -47.927 1.00 33.75 198 VAL A C 1
ATOM 1343 O O . VAL A 1 198 ? -15.217 2.517 -48.418 1.00 33.75 198 VAL A O 1
ATOM 1346 N N . VAL A 1 199 ? -14.367 4.399 -47.535 1.00 36.06 199 VAL A N 1
ATOM 1347 C CA . VAL A 1 199 ? -13.006 3.892 -47.344 1.00 36.06 199 VAL A CA 1
ATOM 1348 C C . VAL A 1 199 ? -13.052 2.930 -46.158 1.00 36.06 199 VAL A C 1
ATOM 1350 O O . VAL A 1 199 ? -13.275 3.353 -45.026 1.00 36.06 199 VAL A O 1
ATOM 1353 N N . VAL A 1 200 ? -12.888 1.635 -46.423 1.00 31.20 200 VAL A N 1
ATOM 1354 C CA . VAL A 1 200 ? -12.783 0.602 -45.385 1.00 31.20 200 VAL A CA 1
ATOM 1355 C C . VAL A 1 200 ? -11.393 0.720 -44.744 1.00 31.20 200 VAL A C 1
ATOM 1357 O O . VAL A 1 200 ? -10.401 0.510 -45.447 1.00 31.20 200 VAL A O 1
ATOM 1360 N N . PRO A 1 201 ? -11.269 1.075 -43.451 1.00 35.56 201 PRO A N 1
ATOM 1361 C CA . PRO A 1 201 ? -9.987 1.003 -42.762 1.00 35.56 201 PRO A CA 1
ATOM 1362 C C . PRO A 1 201 ? -9.528 -0.463 -42.662 1.00 35.56 201 PRO A C 1
ATOM 1364 O O . PRO A 1 201 ? -10.368 -1.362 -42.569 1.00 35.56 201 PRO A O 1
ATOM 1367 N N . PRO A 1 202 ? -8.210 -0.730 -42.695 1.00 33.28 202 PRO A N 1
ATOM 1368 C CA . PRO A 1 202 ? -7.680 -2.087 -42.655 1.00 33.28 202 PRO A CA 1
ATOM 1369 C C . PRO A 1 202 ? -8.160 -2.822 -41.401 1.00 33.28 202 PRO A C 1
ATOM 1371 O O . PRO A 1 202 ? -8.120 -2.289 -40.292 1.00 33.28 202 PRO A O 1
ATOM 1374 N N . VAL A 1 203 ? -8.617 -4.059 -41.605 1.00 32.78 203 VAL A N 1
ATOM 1375 C CA . VAL A 1 203 ? -9.017 -4.989 -40.547 1.00 32.78 203 VAL A CA 1
ATOM 1376 C C . VAL A 1 203 ? -7.830 -5.182 -39.606 1.00 32.78 203 VAL A C 1
ATOM 1378 O O . VAL A 1 203 ? -6.826 -5.790 -39.974 1.00 32.78 203 VAL A O 1
ATOM 1381 N N . VAL A 1 204 ? -7.940 -4.642 -38.393 1.00 32.91 204 VAL A N 1
ATOM 1382 C CA . VAL A 1 204 ? -7.027 -4.957 -37.293 1.00 32.91 204 VAL A CA 1
ATOM 1383 C C . VAL A 1 204 ? -7.254 -6.435 -36.948 1.00 32.91 204 VAL A C 1
ATOM 1385 O O . VAL A 1 204 ? -8.400 -6.805 -36.674 1.00 32.91 204 VAL A O 1
ATOM 1388 N N . PRO A 1 205 ? -6.230 -7.308 -37.002 1.00 32.47 205 PRO A N 1
ATOM 1389 C CA . PRO A 1 205 ? -6.396 -8.703 -36.615 1.00 32.47 205 PRO A CA 1
ATOM 1390 C C . PRO A 1 205 ? -6.864 -8.790 -35.152 1.00 32.47 205 PRO A C 1
ATOM 1392 O O . PRO A 1 205 ? -6.458 -7.959 -34.335 1.00 32.47 205 PRO A O 1
ATOM 1395 N N . PRO A 1 206 ? -7.722 -9.764 -34.802 1.00 31.34 206 PRO A N 1
ATOM 1396 C CA . PRO A 1 206 ? -8.207 -9.914 -33.438 1.00 31.34 206 PRO A CA 1
ATOM 1397 C C . PRO A 1 206 ? -7.023 -10.097 -32.486 1.00 31.34 206 PRO A C 1
ATOM 1399 O O . PRO A 1 206 ? -6.176 -10.969 -32.686 1.00 31.34 206 PRO A O 1
ATOM 1402 N N . VAL A 1 207 ? -6.973 -9.259 -31.450 1.00 35.34 207 VAL A N 1
ATOM 1403 C CA . VAL A 1 207 ? -6.063 -9.428 -30.316 1.00 35.34 207 VAL A CA 1
ATOM 1404 C C . VAL A 1 207 ? -6.397 -10.776 -29.685 1.00 35.34 207 VAL A C 1
ATOM 1406 O O . VAL A 1 207 ? -7.455 -10.939 -29.079 1.00 35.34 207 VAL A O 1
ATOM 1409 N N . VAL A 1 208 ? -5.519 -11.761 -29.870 1.00 30.22 208 VAL A N 1
ATOM 1410 C CA . VAL A 1 208 ? -5.612 -13.049 -29.182 1.00 30.22 208 VAL A CA 1
ATOM 1411 C C . VAL A 1 208 ? -5.394 -12.757 -27.703 1.00 30.22 208 VAL A C 1
ATOM 1413 O O . VAL A 1 208 ? -4.280 -12.447 -27.287 1.00 30.22 208 VAL A O 1
ATOM 1416 N N . THR A 1 209 ? -6.468 -12.778 -26.917 1.00 32.72 209 THR A N 1
ATOM 1417 C CA . THR A 1 209 ? -6.389 -12.647 -25.463 1.00 32.72 209 THR A CA 1
ATOM 1418 C C . THR A 1 209 ? -5.591 -13.848 -24.949 1.00 32.72 209 THR A C 1
ATOM 1420 O O . THR A 1 209 ? -5.996 -14.983 -25.222 1.00 32.72 209 THR A O 1
ATOM 1423 N N . PRO A 1 210 ? -4.446 -13.655 -24.267 1.00 42.78 210 PRO A N 1
ATOM 1424 C CA . PRO A 1 210 ? -3.740 -14.762 -23.641 1.00 42.78 210 PRO A CA 1
ATOM 1425 C C . PRO A 1 210 ? -4.702 -15.518 -22.711 1.00 42.78 210 PRO A C 1
ATOM 1427 O O . PRO A 1 210 ? -5.536 -14.873 -22.066 1.00 42.78 210 PRO A O 1
ATOM 1430 N N . PRO A 1 211 ? -4.627 -16.858 -22.633 1.00 40.53 211 PRO A N 1
ATOM 1431 C CA . PRO A 1 211 ? -5.422 -17.610 -21.673 1.00 40.53 211 PRO A CA 1
ATOM 1432 C C . PRO A 1 211 ? -5.184 -17.054 -20.265 1.00 40.53 211 PRO A C 1
ATOM 1434 O O . PRO A 1 211 ? -4.049 -16.731 -19.909 1.00 40.53 211 PRO A O 1
ATOM 1437 N N . ALA A 1 212 ? -6.261 -16.926 -19.483 1.00 46.56 212 ALA A N 1
ATOM 1438 C CA . ALA A 1 212 ? -6.180 -16.522 -18.086 1.00 46.56 212 ALA A CA 1
ATOM 1439 C C . ALA A 1 212 ? -5.132 -17.403 -17.379 1.00 46.56 212 ALA A C 1
ATOM 1441 O O . ALA A 1 212 ? -5.241 -18.631 -17.451 1.00 46.56 212 ALA A O 1
ATOM 1442 N N . PRO A 1 213 ? -4.102 -16.814 -16.751 1.00 53.41 213 PRO A N 1
ATOM 1443 C CA . PRO A 1 213 ? -3.082 -17.588 -16.068 1.00 53.41 213 PRO A CA 1
ATOM 1444 C C . PRO A 1 213 ? -3.696 -18.528 -15.040 1.00 53.41 213 PRO A C 1
ATOM 1446 O O . PRO A 1 213 ? -4.620 -18.147 -14.316 1.00 53.41 213 PRO A O 1
ATOM 1449 N N . ALA A 1 214 ? -3.172 -19.751 -14.976 1.00 59.81 214 ALA A N 1
ATOM 1450 C CA . ALA A 1 214 ? -3.512 -20.673 -13.907 1.00 59.81 214 ALA A CA 1
ATOM 1451 C C . ALA A 1 214 ? -3.171 -20.001 -12.567 1.00 59.81 214 ALA A C 1
ATOM 1453 O O . ALA A 1 214 ? -2.049 -19.531 -12.378 1.00 59.81 214 ALA A O 1
ATOM 1454 N N . GLY A 1 215 ? -4.154 -19.897 -11.669 1.00 67.00 215 GLY A N 1
ATOM 1455 C CA . GLY A 1 215 ? -3.953 -19.301 -10.350 1.00 67.00 215 GLY A CA 1
ATOM 1456 C C . GLY A 1 215 ? -2.838 -20.013 -9.584 1.00 67.00 215 GLY A C 1
ATOM 1457 O O . GLY A 1 215 ? -2.626 -21.218 -9.746 1.00 67.00 215 GLY A O 1
ATOM 1458 N N . GLN A 1 216 ? -2.119 -19.269 -8.747 1.00 80.50 216 GLN A N 1
ATOM 1459 C CA . GLN A 1 216 ? -1.088 -19.840 -7.889 1.00 80.50 216 GLN A CA 1
ATOM 1460 C C . GLN A 1 216 ? -1.745 -20.825 -6.909 1.00 80.50 216 GLN A C 1
ATOM 1462 O O . GLN A 1 216 ? -2.732 -20.488 -6.256 1.00 80.50 216 GLN A O 1
ATOM 1467 N N . ALA A 1 217 ? -1.215 -22.047 -6.803 1.00 79.31 217 ALA A N 1
ATOM 1468 C CA . ALA A 1 217 ? -1.748 -23.031 -5.864 1.00 79.31 217 ALA A CA 1
ATOM 1469 C C . ALA A 1 217 ? -1.638 -22.502 -4.425 1.00 79.31 217 ALA A C 1
ATOM 1471 O O . ALA A 1 217 ? -0.541 -22.173 -3.968 1.00 79.31 217 ALA A O 1
ATOM 1472 N N . LEU A 1 218 ? -2.775 -22.426 -3.730 1.00 84.44 218 LEU A N 1
ATOM 1473 C CA . LEU A 1 218 ? -2.827 -22.007 -2.334 1.00 84.44 218 LEU A CA 1
ATOM 1474 C C . LEU A 1 218 ? -2.426 -23.161 -1.402 1.00 84.44 218 LEU A C 1
ATOM 1476 O O . LEU A 1 218 ? -2.704 -24.326 -1.706 1.00 84.44 218 LEU A O 1
ATOM 1480 N N . PRO A 1 219 ? -1.796 -22.864 -0.256 1.00 81.44 219 PRO A N 1
ATOM 1481 C CA . PRO A 1 219 ? -1.480 -23.878 0.740 1.00 81.44 219 PRO A CA 1
ATOM 1482 C C . PRO A 1 219 ? -2.749 -24.423 1.426 1.00 81.44 219 PRO A C 1
ATOM 1484 O O . PRO A 1 219 ? -3.757 -23.720 1.527 1.00 81.44 219 PRO A O 1
ATOM 1487 N N . PRO A 1 220 ? -2.709 -25.668 1.942 1.00 70.75 220 PRO A N 1
ATOM 1488 C CA . PRO A 1 220 ? -3.876 -26.348 2.516 1.00 70.75 220 PRO A CA 1
ATOM 1489 C C . PRO A 1 220 ? -4.346 -25.764 3.856 1.00 70.75 220 PRO A C 1
ATOM 1491 O O . PRO A 1 220 ? -5.501 -25.944 4.234 1.00 70.75 220 PRO A O 1
ATOM 1494 N N . SER A 1 221 ? -3.466 -25.075 4.583 1.00 75.62 221 SER A N 1
ATOM 1495 C CA . SER A 1 221 ? -3.779 -24.380 5.831 1.00 75.62 221 SER A CA 1
ATOM 1496 C C . SER A 1 221 ? -3.282 -22.946 5.747 1.00 75.62 221 SER A C 1
ATOM 1498 O O . SER A 1 221 ? -2.115 -22.724 5.420 1.00 75.62 221 SER A O 1
ATOM 1500 N N . ARG A 1 222 ? -4.155 -21.995 6.076 1.00 81.06 222 ARG A N 1
ATOM 1501 C CA . ARG A 1 222 ? -3.849 -20.564 6.112 1.00 81.06 222 ARG A CA 1
ATOM 1502 C C . ARG A 1 222 ? -4.001 -20.014 7.520 1.00 81.06 222 ARG A C 1
ATOM 1504 O O . ARG A 1 222 ? -4.737 -20.572 8.337 1.00 81.06 222 ARG A O 1
ATOM 1511 N N . SER A 1 223 ? -3.309 -18.911 7.774 1.00 85.19 223 SER A N 1
ATOM 1512 C CA . SER A 1 223 ? -3.490 -18.124 8.987 1.00 85.19 223 SER A CA 1
ATOM 1513 C C . SER A 1 223 ? -4.930 -17.616 9.071 1.00 85.19 223 SER A C 1
ATOM 1515 O O . SER A 1 223 ? -5.554 -17.307 8.060 1.00 85.19 223 SER A O 1
ATOM 1517 N N . SER A 1 224 ? -5.480 -17.540 10.282 1.00 86.50 224 SER A N 1
ATOM 1518 C CA . SER A 1 224 ? -6.844 -17.037 10.490 1.00 86.50 224 SER A CA 1
ATOM 1519 C C . SER A 1 224 ? -6.933 -15.509 10.506 1.00 86.50 224 SER A C 1
ATOM 1521 O O . SER A 1 224 ? -8.036 -14.980 10.471 1.00 86.50 224 SER A O 1
ATOM 1523 N N . SER A 1 225 ? -5.796 -14.815 10.613 1.00 93.81 225 SER A N 1
ATOM 1524 C CA . SER A 1 225 ? -5.698 -13.353 10.579 1.00 93.81 225 SER A CA 1
ATOM 1525 C C . SER A 1 225 ? -5.108 -12.870 9.260 1.00 93.81 225 SER A C 1
ATOM 1527 O O . SER A 1 225 ? -4.340 -13.587 8.615 1.00 93.81 225 SER A O 1
ATOM 1529 N N . VAL A 1 226 ? -5.423 -11.634 8.874 1.00 97.38 226 VAL A N 1
ATOM 1530 C CA . VAL A 1 226 ? -4.946 -11.049 7.613 1.00 97.38 226 VAL A CA 1
ATOM 1531 C C . VAL A 1 226 ? -3.432 -10.833 7.642 1.00 97.38 226 VAL A C 1
ATOM 1533 O O . VAL A 1 226 ? -2.769 -11.195 6.675 1.00 97.38 226 VAL A O 1
ATOM 1536 N N . TRP A 1 227 ? -2.883 -10.293 8.737 1.00 97.12 227 TRP A N 1
ATOM 1537 C CA . TRP A 1 227 ? -1.465 -9.903 8.818 1.00 97.12 227 TRP A CA 1
ATOM 1538 C C . TRP A 1 227 ? -0.714 -10.441 10.041 1.00 97.12 227 TRP A C 1
ATOM 1540 O O . TRP A 1 227 ? 0.331 -11.055 9.886 1.00 97.12 227 TRP A O 1
ATOM 1550 N N . LEU A 1 228 ? -1.218 -10.220 11.260 1.00 93.38 228 LEU A N 1
ATOM 1551 C CA . LEU A 1 228 ? -0.537 -10.639 12.493 1.00 93.38 228 LEU A CA 1
ATOM 1552 C C . LEU A 1 228 ? -1.420 -11.568 13.302 1.00 93.38 228 LEU A C 1
ATOM 1554 O O . LEU A 1 228 ? -2.632 -11.360 13.391 1.00 93.38 228 LEU A O 1
ATOM 1558 N N . SER A 1 229 ? -0.836 -12.597 13.914 1.00 91.06 229 SER A N 1
ATOM 1559 C CA . SER A 1 229 ? -1.594 -13.422 14.849 1.00 91.06 229 SER A CA 1
ATOM 1560 C C . SER A 1 229 ? -1.821 -12.668 16.171 1.00 91.06 229 SER A C 1
ATOM 1562 O O . SER A 1 229 ? -0.990 -11.844 16.576 1.00 91.06 229 SER A O 1
ATOM 1564 N N . PRO A 1 230 ? -2.903 -12.970 16.912 1.00 88.75 230 PRO A N 1
ATOM 1565 C CA . PRO A 1 230 ? -3.083 -12.440 18.261 1.00 88.75 230 PRO A CA 1
ATOM 1566 C C . PRO A 1 230 ? -1.891 -12.732 19.184 1.00 88.75 230 PRO A C 1
ATOM 1568 O O . PRO A 1 230 ? -1.546 -11.901 20.020 1.00 88.75 230 PRO A O 1
ATOM 1571 N N . ALA A 1 231 ? -1.234 -13.886 19.023 1.00 90.19 231 ALA A N 1
ATOM 1572 C CA . ALA A 1 231 ? -0.070 -14.259 19.822 1.00 90.19 231 ALA A CA 1
ATOM 1573 C C . ALA A 1 231 ? 1.141 -13.357 19.530 1.00 90.19 231 ALA A C 1
ATOM 1575 O O . ALA A 1 231 ? 1.777 -12.868 20.468 1.00 90.19 231 ALA A O 1
ATOM 1576 N N . ASP A 1 232 ? 1.413 -13.073 18.252 1.00 91.94 232 ASP A N 1
ATOM 1577 C CA . ASP A 1 232 ? 2.510 -12.186 17.854 1.00 91.94 232 ASP A CA 1
ATOM 1578 C C . ASP A 1 232 ? 2.292 -10.780 18.405 1.00 91.94 232 ASP A C 1
ATOM 1580 O O . ASP A 1 232 ? 3.192 -10.225 19.037 1.00 91.94 232 ASP A O 1
ATOM 1584 N N . LEU A 1 233 ? 1.069 -10.253 18.275 1.00 93.31 233 LEU A N 1
ATOM 1585 C CA . LEU A 1 233 ? 0.679 -8.945 18.806 1.00 93.31 233 LEU A CA 1
ATOM 1586 C C . LEU A 1 233 ? 0.861 -8.857 20.322 1.00 93.31 233 LEU A C 1
ATOM 1588 O O . LEU A 1 233 ? 1.393 -7.865 20.819 1.00 93.31 233 LEU A O 1
ATOM 1592 N N . GLN A 1 234 ? 0.466 -9.889 21.073 1.00 93.12 234 GLN A N 1
ATOM 1593 C CA . GLN A 1 234 ? 0.639 -9.905 22.530 1.00 93.12 234 GLN A CA 1
ATOM 1594 C C . GLN A 1 234 ? 2.111 -9.964 22.960 1.00 93.12 234 GLN A C 1
ATOM 1596 O O . GLN A 1 234 ? 2.438 -9.524 24.065 1.00 93.12 234 GLN A O 1
ATOM 1601 N N . SER A 1 235 ? 3.005 -10.443 22.090 1.00 93.75 235 SER A N 1
ATOM 1602 C CA . SER A 1 235 ? 4.450 -10.469 22.345 1.00 93.75 235 SER A CA 1
ATOM 1603 C C . SER A 1 235 ? 5.144 -9.112 22.163 1.00 93.75 235 SER A C 1
ATOM 1605 O O . SER A 1 235 ? 6.291 -8.956 22.583 1.00 93.75 235 SER A O 1
ATOM 1607 N N . LEU A 1 236 ? 4.491 -8.130 21.528 1.00 95.81 236 LEU A N 1
ATOM 1608 C CA . LEU A 1 236 ? 5.114 -6.844 21.201 1.00 95.81 236 LEU A CA 1
ATOM 1609 C C . LEU A 1 236 ? 5.275 -5.944 22.442 1.00 95.81 236 LEU A C 1
ATOM 1611 O O . LEU A 1 236 ? 4.460 -6.006 23.371 1.00 95.81 236 LEU A O 1
ATOM 1615 N N . PRO A 1 237 ? 6.299 -5.076 22.492 1.00 95.50 237 PRO A N 1
ATOM 1616 C CA . PRO A 1 237 ? 6.504 -4.174 23.623 1.00 95.50 237 PRO A CA 1
ATOM 1617 C C . PRO A 1 237 ? 5.440 -3.068 23.670 1.00 95.50 237 PRO A C 1
ATOM 1619 O O . PRO A 1 237 ? 4.986 -2.578 22.640 1.00 95.50 237 PRO A O 1
ATOM 1622 N N . THR A 1 238 ? 5.074 -2.623 24.873 1.00 96.75 238 THR A N 1
ATOM 1623 C CA . THR A 1 238 ? 4.234 -1.427 25.100 1.00 96.75 238 THR A CA 1
ATOM 1624 C C . THR A 1 238 ? 5.060 -0.252 25.629 1.00 96.75 238 THR A C 1
ATOM 1626 O O . THR A 1 238 ? 4.604 0.535 26.460 1.00 96.75 238 THR A O 1
ATOM 1629 N N . SER A 1 239 ? 6.314 -0.170 25.191 1.00 95.44 239 SER A N 1
ATOM 1630 C CA . SER A 1 239 ? 7.297 0.852 25.548 1.00 95.44 239 SER A CA 1
ATOM 1631 C C . SER A 1 239 ? 8.317 1.007 24.412 1.00 95.44 239 SER A C 1
ATOM 1633 O O . SER A 1 239 ? 8.294 0.256 23.436 1.00 95.44 239 SER A O 1
ATOM 1635 N N . GLY A 1 240 ? 9.194 2.007 24.516 1.00 94.19 240 GLY A N 1
ATOM 1636 C CA . GLY A 1 240 ? 10.183 2.315 23.481 1.00 94.19 240 GLY A CA 1
ATOM 1637 C C . GLY A 1 240 ? 9.664 3.275 22.407 1.00 94.19 240 GLY A C 1
ATOM 1638 O O . GLY A 1 240 ? 8.474 3.604 22.344 1.00 94.19 240 GLY A O 1
ATOM 1639 N N . ALA A 1 241 ? 10.583 3.767 21.574 1.00 93.75 241 ALA A N 1
ATOM 1640 C CA . ALA A 1 241 ? 10.304 4.819 20.596 1.00 93.75 241 ALA A CA 1
ATOM 1641 C C . ALA A 1 241 ? 9.257 4.390 19.556 1.00 93.75 241 ALA A C 1
ATOM 1643 O O . ALA A 1 241 ? 8.335 5.152 19.270 1.00 93.75 241 ALA A O 1
ATOM 1644 N N . ALA A 1 242 ? 9.352 3.155 19.055 1.00 94.81 242 ALA A N 1
ATOM 1645 C CA . ALA A 1 242 ? 8.420 2.629 18.062 1.00 94.81 242 ALA A CA 1
ATOM 1646 C C . ALA A 1 242 ? 6.991 2.503 18.619 1.00 94.81 242 ALA A C 1
ATOM 1648 O O . ALA A 1 242 ? 6.059 3.028 18.016 1.00 94.81 242 ALA A O 1
ATOM 1649 N N . TRP A 1 243 ? 6.811 1.916 19.811 1.00 96.44 243 TRP A N 1
ATOM 1650 C CA . TRP A 1 243 ? 5.499 1.891 20.476 1.00 96.44 243 TRP A CA 1
ATOM 1651 C C . TRP A 1 243 ? 4.955 3.301 20.713 1.00 96.44 243 TRP A C 1
ATOM 1653 O O . TRP A 1 243 ? 3.781 3.565 20.466 1.00 96.44 243 TRP A O 1
ATOM 1663 N N . SER A 1 244 ? 5.811 4.216 21.171 1.00 96.31 244 SER A N 1
ATOM 1664 C CA . SER A 1 244 ? 5.416 5.599 21.450 1.00 96.31 244 SER A CA 1
ATOM 1665 C C . SER A 1 244 ? 4.918 6.305 20.187 1.00 96.31 244 SER A C 1
ATOM 1667 O O . SER A 1 244 ? 3.964 7.074 20.265 1.00 96.31 244 SER A O 1
ATOM 1669 N N . ALA A 1 245 ? 5.502 6.005 19.022 1.00 95.81 245 ALA A N 1
ATOM 1670 C CA . ALA A 1 245 ? 5.042 6.519 17.736 1.00 95.81 245 ALA A CA 1
ATOM 1671 C C . ALA A 1 245 ? 3.639 5.995 17.375 1.00 95.81 245 ALA A C 1
ATOM 1673 O O . ALA A 1 245 ? 2.744 6.803 17.123 1.00 95.81 245 ALA A O 1
ATOM 1674 N N . VAL A 1 246 ? 3.412 4.673 17.443 1.00 97.81 246 VAL A N 1
ATOM 1675 C CA . VAL A 1 246 ? 2.085 4.076 17.173 1.00 97.81 246 VAL A CA 1
ATOM 1676 C C . VAL A 1 246 ? 1.040 4.614 18.148 1.00 97.81 246 VAL A C 1
ATOM 1678 O O . VAL A 1 246 ? -0.050 5.026 17.753 1.00 97.81 246 VAL A O 1
ATOM 1681 N N . LYS A 1 247 ? 1.387 4.666 19.436 1.00 98.06 247 LYS A N 1
ATOM 1682 C CA . LYS A 1 247 ? 0.505 5.150 20.495 1.00 98.06 247 LYS A CA 1
ATOM 1683 C C . LYS A 1 247 ? 0.161 6.628 20.326 1.00 98.06 247 LYS A C 1
ATOM 1685 O O . LYS A 1 247 ? -0.998 6.988 20.494 1.00 98.06 247 LYS A O 1
ATOM 1690 N N . SER A 1 248 ? 1.129 7.462 19.946 1.00 97.75 248 SER A N 1
ATOM 1691 C CA . SER A 1 248 ? 0.908 8.884 19.664 1.00 97.75 248 SER A CA 1
ATOM 1692 C C . SER A 1 248 ? -0.075 9.089 18.506 1.00 97.75 248 SER A C 1
ATOM 1694 O O . SER A 1 248 ? -1.024 9.862 18.633 1.00 97.75 248 SER A O 1
ATOM 1696 N N . ALA A 1 249 ? 0.079 8.339 17.409 1.00 97.50 249 ALA A N 1
ATOM 1697 C CA . ALA A 1 249 ? -0.862 8.385 16.289 1.00 97.50 249 ALA A CA 1
ATOM 1698 C C . ALA A 1 249 ? -2.264 7.900 16.690 1.00 97.50 249 ALA A C 1
ATOM 1700 O O . ALA A 1 249 ? -3.266 8.547 16.382 1.00 97.50 249 ALA A O 1
ATOM 1701 N N . ALA A 1 250 ? -2.338 6.809 17.458 1.00 98.44 250 ALA A N 1
ATOM 1702 C CA . ALA A 1 250 ? -3.593 6.294 17.990 1.00 98.44 250 ALA A CA 1
ATOM 1703 C C . ALA A 1 250 ? -4.282 7.274 18.958 1.00 98.44 250 ALA A C 1
ATOM 1705 O O . ALA A 1 250 ? -5.512 7.316 19.004 1.00 98.44 250 ALA A O 1
ATOM 1706 N N . ASP A 1 251 ? -3.526 8.060 19.728 1.00 97.50 251 ASP A N 1
ATOM 1707 C CA . ASP A 1 251 ? -4.041 9.103 20.628 1.00 97.50 251 ASP A CA 1
ATOM 1708 C C . ASP A 1 251 ? -4.516 10.345 19.864 1.00 97.50 251 ASP A C 1
ATOM 1710 O O . ASP A 1 251 ? -5.531 10.945 20.226 1.00 97.50 251 ASP A O 1
ATOM 1714 N N . GLY A 1 252 ? -3.815 10.697 18.784 1.00 95.38 252 GLY A N 1
ATOM 1715 C CA . GLY A 1 252 ? -4.074 11.863 17.944 1.00 95.38 252 GLY A CA 1
ATOM 1716 C C . GLY A 1 252 ? -5.367 11.796 17.128 1.00 95.38 252 GLY A C 1
ATOM 1717 O O . GLY A 1 252 ? -6.161 10.864 17.216 1.00 95.38 252 GLY A O 1
ATOM 1718 N N . SER A 1 253 ? -5.625 12.818 16.315 1.00 95.19 253 SER A N 1
ATOM 1719 C CA . SER A 1 253 ? -6.761 12.784 15.384 1.00 95.19 253 SER A CA 1
ATOM 1720 C C . SER A 1 253 ? -6.509 11.764 14.273 1.00 95.19 253 SER A C 1
ATOM 1722 O O . SER A 1 253 ? -5.419 11.753 13.711 1.00 95.19 253 SER A O 1
ATOM 1724 N N . LEU A 1 254 ? -7.527 10.980 13.894 1.00 93.75 254 LEU A N 1
ATOM 1725 C CA . LEU A 1 254 ? -7.451 10.162 12.675 1.00 93.75 254 LEU A CA 1
ATOM 1726 C C . LEU A 1 254 ? -7.452 11.031 11.405 1.00 93.75 254 LEU A C 1
ATOM 1728 O O . LEU A 1 254 ? -7.094 10.561 10.335 1.00 93.75 254 LEU A O 1
ATOM 1732 N N . GLY A 1 255 ? -7.866 12.298 11.505 1.00 93.75 255 GLY A N 1
ATOM 1733 C CA . GLY A 1 255 ? -8.117 13.158 10.352 1.00 93.75 255 GLY A CA 1
ATOM 1734 C C . GLY A 1 255 ? -9.539 12.996 9.815 1.00 93.75 255 GLY A C 1
ATOM 1735 O O . GLY A 1 255 ? -10.466 12.685 10.559 1.00 93.75 255 GLY A O 1
ATOM 1736 N N . THR A 1 256 ? -9.727 13.268 8.524 1.00 93.69 256 THR A N 1
ATOM 1737 C CA . THR A 1 256 ? -11.011 13.081 7.827 1.00 93.69 256 THR A CA 1
ATOM 1738 C C . THR A 1 256 ? -10.900 11.864 6.908 1.00 93.69 256 THR A C 1
ATOM 1740 O O . THR A 1 256 ? -9.953 11.836 6.125 1.00 93.69 256 THR A O 1
ATOM 1743 N N . PRO A 1 257 ? -11.837 10.900 6.958 1.00 92.94 257 PRO A N 1
ATOM 1744 C CA . PRO A 1 257 ? -11.869 9.812 5.986 1.00 92.94 257 PRO A CA 1
ATOM 1745 C C . PRO A 1 257 ? -12.023 10.368 4.563 1.00 92.94 257 PRO A C 1
ATOM 1747 O O . PRO A 1 257 ? -12.958 11.126 4.291 1.00 92.94 257 PRO A O 1
ATOM 1750 N N . ASP A 1 258 ? -11.088 10.027 3.676 1.00 94.56 258 ASP A N 1
ATOM 1751 C CA . ASP A 1 258 ? -11.036 10.549 2.305 1.00 94.56 258 ASP A CA 1
ATOM 1752 C C . ASP A 1 258 ? -10.246 9.600 1.386 1.00 94.56 258 ASP A C 1
ATOM 1754 O O . ASP A 1 258 ? -9.100 9.873 1.034 1.00 94.56 258 ASP A O 1
ATOM 1758 N N . VAL A 1 259 ? -10.835 8.454 1.021 1.00 96.75 259 VAL A N 1
ATOM 1759 C CA . VAL A 1 259 ? -10.188 7.451 0.149 1.00 96.75 259 VAL A CA 1
ATOM 1760 C C . VAL A 1 259 ? -9.929 7.994 -1.267 1.00 96.75 259 VAL A C 1
ATOM 1762 O O . VAL A 1 259 ? -8.979 7.576 -1.926 1.00 96.75 259 VAL A O 1
ATOM 1765 N N . GLU A 1 260 ? -10.714 8.972 -1.737 1.00 93.94 260 GLU A N 1
ATOM 1766 C CA . GLU A 1 260 ? -10.455 9.728 -2.974 1.00 93.94 260 GLU A CA 1
ATOM 1767 C C . GLU A 1 260 ? -9.104 10.476 -2.919 1.00 93.94 260 GLU A C 1
ATOM 1769 O O . GLU A 1 260 ? -8.453 10.679 -3.953 1.00 93.94 260 GLU A O 1
ATOM 1774 N N . ASN A 1 261 ? -8.640 10.857 -1.724 1.00 92.62 261 ASN A N 1
ATOM 1775 C CA . ASN A 1 261 ? -7.354 11.505 -1.519 1.00 92.62 261 ASN A CA 1
ATOM 1776 C C . ASN A 1 261 ? -6.229 10.480 -1.302 1.00 92.62 261 ASN A C 1
ATOM 1778 O O . ASN A 1 261 ? -6.029 9.932 -0.223 1.00 92.62 261 ASN A O 1
ATOM 1782 N N . GLN A 1 262 ? -5.409 10.303 -2.332 1.00 91.38 262 GLN A N 1
ATOM 1783 C CA . GLN A 1 262 ? -4.235 9.417 -2.336 1.00 91.38 262 GLN A CA 1
ATOM 1784 C C . GLN A 1 262 ? -3.110 9.767 -1.342 1.00 91.38 262 GLN A C 1
ATOM 1786 O O . GLN A 1 262 ? -2.127 9.029 -1.279 1.00 91.38 262 GLN A O 1
ATOM 1791 N N . ASP A 1 263 ? -3.209 10.922 -0.683 1.00 91.00 263 ASP A N 1
ATOM 1792 C CA . ASP A 1 263 ? -2.253 11.434 0.304 1.00 91.00 263 ASP A CA 1
ATOM 1793 C C . ASP A 1 263 ? -2.956 11.606 1.672 1.00 91.00 263 ASP A C 1
ATOM 1795 O O . ASP A 1 263 ? -2.619 12.487 2.459 1.00 91.00 263 ASP A O 1
ATOM 1799 N N . SER A 1 264 ? -4.041 10.860 1.900 1.00 94.00 264 SER A N 1
ATOM 1800 C CA . SER A 1 264 ? -4.723 10.784 3.191 1.00 94.00 264 SER A CA 1
ATOM 1801 C C . SER A 1 264 ? -3.951 9.856 4.123 1.00 94.00 264 SER A C 1
ATOM 1803 O O . SER A 1 264 ? -3.641 8.744 3.724 1.00 94.00 264 SER A O 1
ATOM 1805 N N . ASP A 1 265 ? -3.726 10.288 5.366 1.00 95.81 265 ASP A N 1
ATOM 1806 C CA . ASP A 1 265 ? -3.169 9.436 6.431 1.00 95.81 265 ASP A CA 1
ATOM 1807 C C . ASP A 1 265 ? -4.268 8.800 7.303 1.00 95.81 265 ASP A C 1
ATOM 1809 O O . ASP A 1 265 ? -3.999 8.209 8.354 1.00 95.81 265 ASP A O 1
ATOM 1813 N N . HIS A 1 266 ? -5.543 8.992 6.951 1.00 98.12 266 HIS A N 1
ATOM 1814 C CA . HIS A 1 266 ? -6.645 8.545 7.802 1.00 98.12 266 HIS A CA 1
ATOM 1815 C C . HIS A 1 266 ? -6.669 7.021 7.965 1.00 98.12 266 HIS A C 1
ATOM 1817 O O . HIS A 1 266 ? -6.985 6.514 9.043 1.00 98.12 266 HIS A O 1
ATOM 1823 N N . ASP A 1 267 ? -6.305 6.286 6.922 1.00 98.56 267 ASP A N 1
ATOM 1824 C CA . ASP A 1 267 ? -6.243 4.831 6.909 1.00 98.56 267 ASP A CA 1
ATOM 1825 C C . ASP A 1 267 ? -5.128 4.309 7.836 1.00 98.56 267 ASP A C 1
ATOM 1827 O O . ASP A 1 267 ? -5.394 3.507 8.733 1.00 98.56 267 ASP A O 1
ATOM 1831 N N . VAL A 1 268 ? -3.908 4.838 7.722 1.00 97.94 268 VAL A N 1
ATOM 1832 C CA . VAL A 1 268 ? -2.759 4.441 8.549 1.00 97.94 268 VAL A CA 1
ATOM 1833 C C . VAL A 1 268 ? -2.902 4.894 10.003 1.00 97.94 268 VAL A C 1
ATOM 1835 O O . VAL A 1 268 ? -2.482 4.179 10.914 1.00 97.94 268 VAL A O 1
ATOM 1838 N N . ASN A 1 269 ? -3.566 6.020 10.274 1.00 98.56 269 ASN A N 1
ATOM 1839 C CA . ASN A 1 269 ? -3.921 6.406 11.644 1.00 98.56 269 ASN A CA 1
ATOM 1840 C C . ASN A 1 269 ? -5.034 5.513 12.219 1.00 98.56 269 ASN A C 1
ATOM 1842 O O . ASN A 1 269 ? -5.025 5.194 13.412 1.00 98.56 269 ASN A O 1
ATOM 1846 N N . THR A 1 270 ? -5.980 5.066 11.384 1.00 98.88 270 THR A N 1
ATOM 1847 C CA . THR A 1 270 ? -6.991 4.069 11.776 1.00 98.88 270 THR A CA 1
ATOM 1848 C C . THR A 1 270 ? -6.321 2.739 12.132 1.00 98.88 270 THR A C 1
ATOM 1850 O O . THR A 1 270 ? -6.647 2.146 13.164 1.00 98.88 270 THR A O 1
ATOM 1853 N N . LEU A 1 271 ? -5.320 2.321 11.351 1.00 98.81 271 LEU A N 1
ATOM 1854 C CA . LEU A 1 271 ? -4.475 1.166 11.652 1.00 98.81 271 LEU A CA 1
ATOM 1855 C C . LEU A 1 271 ? -3.723 1.335 12.980 1.00 98.81 271 LEU A C 1
ATOM 1857 O O . LEU A 1 271 ? -3.716 0.406 13.783 1.00 98.81 271 LEU A O 1
ATOM 1861 N N . ALA A 1 272 ? -3.162 2.513 13.275 1.00 98.69 272 ALA A N 1
ATOM 1862 C CA . ALA A 1 272 ? -2.506 2.769 14.563 1.00 98.69 272 ALA A CA 1
ATOM 1863 C C . ALA A 1 272 ? -3.458 2.549 15.752 1.00 98.69 272 ALA A C 1
ATOM 1865 O O . ALA A 1 272 ? -3.102 1.883 16.726 1.00 98.69 272 ALA A O 1
ATOM 1866 N N . ALA A 1 273 ? -4.694 3.056 15.665 1.00 98.88 273 ALA A N 1
ATOM 1867 C CA . ALA A 1 273 ? -5.709 2.813 16.689 1.00 98.88 273 ALA A CA 1
ATOM 1868 C C . ALA A 1 273 ? -6.034 1.314 16.827 1.00 98.88 273 ALA A C 1
ATOM 1870 O O . ALA A 1 273 ? -6.085 0.799 17.945 1.00 98.88 273 ALA A O 1
ATOM 1871 N N . ALA A 1 274 ? -6.190 0.597 15.711 1.00 98.81 274 ALA A N 1
ATOM 1872 C CA . ALA A 1 274 ? -6.435 -0.843 15.724 1.00 98.81 274 ALA A CA 1
ATOM 1873 C C . ALA A 1 274 ? -5.278 -1.633 16.360 1.00 98.81 274 ALA A C 1
ATOM 1875 O O . ALA A 1 274 ? -5.522 -2.513 17.182 1.00 98.81 274 ALA A O 1
ATOM 1876 N N . LEU A 1 275 ? -4.026 -1.273 16.062 1.00 98.62 275 LEU A N 1
ATOM 1877 C CA . LEU A 1 275 ? -2.828 -1.886 16.643 1.00 98.62 275 LEU A CA 1
ATOM 1878 C C . LEU A 1 275 ? -2.750 -1.676 18.160 1.00 98.62 275 LEU A C 1
ATOM 1880 O O . LEU A 1 275 ? -2.501 -2.622 18.911 1.00 98.62 275 LEU A O 1
ATOM 1884 N N . VAL A 1 276 ? -3.027 -0.457 18.638 1.00 98.69 276 VAL A N 1
ATOM 1885 C CA . VAL A 1 276 ? -3.058 -0.175 20.081 1.00 98.69 276 VAL A CA 1
ATOM 1886 C C . VAL A 1 276 ? -4.192 -0.934 20.768 1.00 98.69 276 VAL A C 1
ATOM 1888 O O . VAL A 1 276 ? -3.980 -1.468 21.861 1.00 98.69 276 VAL A O 1
ATOM 1891 N N . TYR A 1 277 ? -5.375 -1.032 20.150 1.00 98.56 277 TYR A N 1
ATOM 1892 C CA . TYR A 1 277 ? -6.446 -1.887 20.664 1.00 98.56 277 TYR A CA 1
ATOM 1893 C C . TYR A 1 277 ? -5.995 -3.344 20.755 1.00 98.56 277 TYR A C 1
ATOM 1895 O O . TYR A 1 277 ? -6.045 -3.915 21.842 1.00 98.56 277 TYR A O 1
ATOM 1903 N N . ALA A 1 278 ? -5.526 -3.924 19.651 1.00 97.69 278 ALA A N 1
ATOM 1904 C CA . ALA A 1 278 ? -5.166 -5.334 19.588 1.00 97.69 278 ALA A CA 1
ATOM 1905 C C . ALA A 1 278 ? -4.084 -5.688 20.619 1.00 97.69 278 ALA A C 1
ATOM 1907 O O . ALA A 1 278 ? -4.111 -6.762 21.222 1.00 97.69 278 ALA A O 1
ATOM 1908 N N . ARG A 1 279 ? -3.172 -4.747 20.898 1.00 97.88 279 ARG A N 1
ATOM 1909 C CA . ARG A 1 279 ? -2.142 -4.922 21.920 1.00 97.88 279 ARG A CA 1
ATOM 1910 C C . ARG A 1 279 ? -2.651 -4.810 23.353 1.00 97.88 279 ARG A C 1
ATOM 1912 O O . ARG A 1 279 ? -2.161 -5.535 24.216 1.00 97.88 279 ARG A O 1
ATOM 1919 N N . THR A 1 280 ? -3.550 -3.868 23.631 1.00 97.50 280 THR A N 1
ATOM 1920 C CA . THR A 1 280 ? -3.884 -3.451 25.010 1.00 97.50 280 THR A CA 1
ATOM 1921 C C . THR A 1 280 ? -5.260 -3.908 25.486 1.00 97.50 280 THR A C 1
ATOM 1923 O O . THR A 1 280 ? -5.539 -3.852 26.678 1.00 97.50 280 THR A O 1
ATOM 1926 N N . GLY A 1 281 ? -6.151 -4.289 24.570 1.00 97.06 281 GLY A N 1
ATOM 1927 C CA . GLY A 1 281 ? -7.567 -4.538 24.842 1.00 97.06 281 GLY A CA 1
ATOM 1928 C C . GLY A 1 281 ? -8.389 -3.276 25.144 1.00 97.06 281 GLY A C 1
ATOM 1929 O O . GLY A 1 281 ? -9.565 -3.380 25.489 1.00 97.06 281 GLY A O 1
ATOM 1930 N N . THR A 1 282 ? -7.815 -2.073 25.021 1.00 98.19 282 THR A N 1
ATOM 1931 C CA . THR A 1 282 ? -8.487 -0.830 25.429 1.00 98.19 282 THR A CA 1
ATOM 1932 C C . THR A 1 282 ? -9.621 -0.468 24.461 1.00 98.19 282 THR A C 1
ATOM 1934 O O . THR A 1 282 ? -9.387 -0.024 23.335 1.00 98.19 282 THR A O 1
ATOM 1937 N N . ALA A 1 283 ? -10.869 -0.627 24.914 1.00 98.19 283 ALA A N 1
ATOM 1938 C CA . ALA A 1 283 ? -12.074 -0.552 24.079 1.00 98.19 283 ALA A CA 1
ATOM 1939 C C . ALA A 1 283 ? -12.273 0.781 23.330 1.00 98.19 283 ALA A C 1
ATOM 1941 O O . ALA A 1 283 ? -12.872 0.789 22.254 1.00 98.19 283 ALA A O 1
ATOM 1942 N N . SER A 1 284 ? -11.757 1.902 23.847 1.00 98.19 284 SER A N 1
ATOM 1943 C CA . SER A 1 284 ? -11.862 3.202 23.171 1.00 98.19 284 SER A CA 1
ATOM 1944 C C . SER A 1 284 ? -11.107 3.239 21.840 1.00 98.19 284 SER A C 1
ATOM 1946 O O . SER A 1 284 ? -11.613 3.827 20.886 1.00 98.19 284 SER A O 1
ATOM 1948 N N . TYR A 1 285 ? -9.954 2.568 21.722 1.00 98.81 285 TYR A N 1
ATOM 1949 C CA . TYR A 1 285 ? -9.261 2.456 20.435 1.00 98.81 285 TYR A CA 1
ATOM 1950 C C . TYR A 1 285 ? -9.992 1.524 19.468 1.00 98.81 285 TYR A C 1
ATOM 1952 O O . TYR A 1 285 ? -10.040 1.827 18.279 1.00 98.81 285 TYR A O 1
ATOM 1960 N N . ARG A 1 286 ? -10.633 0.455 19.972 1.00 98.69 286 ARG A N 1
ATOM 1961 C CA . ARG A 1 286 ? -11.487 -0.430 19.157 1.00 98.69 286 ARG A CA 1
ATOM 1962 C C . ARG A 1 286 ? -12.612 0.363 18.501 1.00 98.69 286 ARG A C 1
ATOM 1964 O O . ARG A 1 286 ? -12.792 0.308 17.290 1.00 98.69 286 ARG A O 1
ATOM 1971 N N . ALA A 1 287 ? -13.331 1.145 19.309 1.00 98.38 287 ALA A N 1
ATOM 1972 C CA . ALA A 1 287 ? -14.426 1.990 18.847 1.00 98.38 287 ALA A CA 1
ATOM 1973 C C . ALA A 1 287 ? -13.939 3.078 17.878 1.00 98.38 287 ALA A C 1
ATOM 1975 O O . ALA A 1 287 ? -14.592 3.350 16.873 1.00 98.38 287 ALA A O 1
ATOM 1976 N N . LYS A 1 288 ? -12.772 3.673 18.149 1.00 98.50 288 LYS A N 1
ATOM 1977 C CA . LYS A 1 288 ? -12.152 4.681 17.283 1.00 98.50 288 LYS A CA 1
ATOM 1978 C C . LYS A 1 288 ? -11.774 4.112 15.914 1.00 98.50 288 LYS A C 1
ATOM 1980 O O . LYS A 1 288 ? -12.098 4.727 14.903 1.00 98.50 288 LYS A O 1
ATOM 1985 N N . ALA A 1 289 ? -11.150 2.938 15.877 1.00 98.88 289 ALA A N 1
ATOM 1986 C CA . ALA A 1 289 ? -10.823 2.254 14.632 1.00 98.88 289 ALA A CA 1
ATOM 1987 C C . ALA A 1 289 ? -12.089 1.849 13.857 1.00 98.88 289 ALA A C 1
ATOM 1989 O O . ALA A 1 289 ? -12.185 2.131 12.666 1.00 98.88 289 ALA A O 1
ATOM 1990 N N . ALA A 1 290 ? -13.102 1.293 14.535 1.00 98.81 290 ALA A N 1
ATOM 1991 C CA . ALA A 1 290 ? -14.391 0.963 13.919 1.00 98.81 290 ALA A CA 1
ATOM 1992 C C . ALA A 1 290 ? -15.076 2.193 13.297 1.00 98.81 290 ALA A C 1
ATOM 1994 O O . ALA A 1 290 ? -15.592 2.120 12.183 1.00 98.81 290 ALA A O 1
ATOM 1995 N N . ALA A 1 291 ? -15.042 3.342 13.981 1.00 98.19 291 ALA A N 1
ATOM 1996 C CA . ALA A 1 291 ? -15.565 4.599 13.450 1.00 98.19 291 ALA A CA 1
ATOM 1997 C C . ALA A 1 291 ? -14.769 5.095 12.232 1.00 98.19 291 ALA A C 1
ATOM 1999 O O . ALA A 1 291 ? -15.371 5.572 11.271 1.00 98.19 291 ALA A O 1
ATOM 2000 N N . GLY A 1 292 ? -13.439 4.950 12.248 1.00 98.44 292 GLY A N 1
ATOM 2001 C CA . GLY A 1 292 ? -12.583 5.263 11.103 1.00 98.44 292 GLY A CA 1
ATOM 2002 C C . GLY A 1 292 ? -12.913 4.402 9.879 1.00 98.44 292 GLY A C 1
ATOM 2003 O O . GLY A 1 292 ? -13.132 4.937 8.793 1.00 98.44 292 GLY A O 1
ATOM 2004 N N . ILE A 1 293 ? -13.047 3.087 10.074 1.00 98.88 293 ILE A N 1
ATOM 2005 C CA . ILE A 1 293 ? -13.443 2.128 9.032 1.00 98.88 293 ILE A CA 1
ATOM 2006 C C . ILE A 1 293 ? -14.821 2.484 8.461 1.00 98.88 293 ILE A C 1
ATOM 2008 O O . ILE A 1 293 ? -14.979 2.613 7.249 1.00 98.88 293 ILE A O 1
ATOM 2012 N N . ALA A 1 294 ? -15.815 2.702 9.326 1.00 96.81 294 ALA A N 1
ATOM 2013 C CA . ALA A 1 294 ? -17.162 3.065 8.896 1.00 96.81 294 ALA A CA 1
ATOM 2014 C C . ALA A 1 294 ? -17.196 4.406 8.145 1.00 96.81 294 ALA A C 1
ATOM 2016 O O . ALA A 1 294 ? -17.969 4.561 7.201 1.00 96.81 294 ALA A O 1
ATOM 2017 N N . GLY A 1 295 ? -16.361 5.367 8.550 1.00 96.38 295 GLY A N 1
ATOM 2018 C CA . GLY A 1 295 ? -16.259 6.677 7.915 1.00 96.38 295 GLY A CA 1
ATOM 2019 C C . GLY A 1 295 ? -15.637 6.651 6.518 1.00 96.38 295 GLY A C 1
ATOM 2020 O O . GLY A 1 295 ? -15.919 7.550 5.732 1.00 96.38 295 GLY A O 1
ATOM 2021 N N . ALA A 1 296 ? -14.817 5.645 6.202 1.00 98.00 296 ALA A N 1
ATOM 2022 C CA . ALA A 1 296 ? -14.146 5.524 4.908 1.00 98.00 296 ALA A CA 1
ATOM 2023 C C . ALA A 1 296 ? -15.070 5.032 3.780 1.00 98.00 296 ALA A C 1
ATOM 2025 O O . ALA A 1 296 ? -14.826 5.351 2.615 1.00 98.00 296 ALA A O 1
ATOM 2026 N N . ILE A 1 297 ? -16.132 4.294 4.118 1.00 97.50 297 ILE A N 1
ATOM 2027 C CA . ILE A 1 297 ? -17.055 3.689 3.149 1.00 97.50 297 ILE A CA 1
ATOM 2028 C C . ILE A 1 297 ? -17.668 4.763 2.239 1.00 97.50 297 ILE A C 1
ATOM 2030 O O . ILE A 1 297 ? -18.319 5.700 2.709 1.00 97.50 297 ILE A O 1
ATOM 2034 N N . GLY A 1 298 ? -17.497 4.601 0.925 1.00 92.88 298 GLY A N 1
ATOM 2035 C CA . GLY A 1 298 ? -18.049 5.496 -0.095 1.00 92.88 298 GLY A CA 1
ATOM 2036 C C . GLY A 1 298 ? -17.247 6.782 -0.312 1.00 92.88 298 GLY A C 1
ATOM 2037 O O . GLY A 1 298 ? -17.679 7.649 -1.077 1.00 92.88 298 GLY A O 1
ATOM 2038 N N . THR A 1 299 ? -16.105 6.952 0.362 1.00 96.56 299 THR A N 1
ATOM 2039 C CA . THR A 1 299 ? -15.243 8.136 0.192 1.00 96.56 299 THR A CA 1
ATOM 2040 C C . THR A 1 299 ? -14.258 8.007 -0.970 1.00 96.56 299 THR A C 1
ATOM 2042 O O . THR A 1 299 ? -13.609 8.987 -1.314 1.00 96.56 299 THR A O 1
ATOM 2045 N N . GLU A 1 300 ? -14.177 6.839 -1.608 1.00 94.81 300 GLU A N 1
ATOM 2046 C CA . GLU A 1 300 ? -13.437 6.580 -2.849 1.00 94.81 300 GLU A CA 1
ATOM 2047 C C . GLU A 1 300 ? -14.088 7.227 -4.077 1.00 94.81 300 GLU A C 1
ATOM 2049 O O . GLU A 1 300 ? -13.419 7.457 -5.087 1.00 94.81 300 GLU A O 1
ATOM 2054 N N . ALA A 1 301 ? -15.388 7.529 -3.992 1.00 87.50 301 ALA A N 1
ATOM 2055 C CA . ALA A 1 301 ? -16.193 7.999 -5.109 1.00 87.50 301 ALA A CA 1
ATOM 2056 C C . ALA A 1 301 ? -15.642 9.301 -5.717 1.00 87.50 301 ALA A C 1
ATOM 2058 O O . ALA A 1 301 ? -15.539 10.329 -5.048 1.00 87.50 301 ALA A O 1
ATOM 2059 N N . GLY A 1 302 ? -15.353 9.269 -7.022 1.00 82.62 302 GLY A N 1
ATOM 2060 C CA . GLY A 1 302 ? -14.724 10.375 -7.762 1.00 82.62 302 GLY A CA 1
ATOM 2061 C C . GLY A 1 302 ? -13.193 10.302 -7.816 1.00 82.62 302 GLY A C 1
ATOM 2062 O O . GLY A 1 302 ? -12.573 10.979 -8.643 1.00 82.62 302 GLY A O 1
ATOM 2063 N N . GLY A 1 303 ? -12.596 9.428 -7.004 1.00 87.56 303 GLY A N 1
ATOM 2064 C CA . GLY A 1 303 ? -11.171 9.151 -6.990 1.00 87.56 303 GLY A CA 1
ATOM 2065 C C . GLY A 1 303 ? -10.682 8.311 -8.164 1.00 87.56 303 GLY A C 1
ATOM 2066 O O . GLY A 1 303 ? -11.380 8.048 -9.144 1.00 87.56 303 GLY A O 1
ATOM 2067 N N . ARG A 1 304 ? -9.421 7.903 -8.047 1.00 93.69 304 ARG A N 1
ATOM 2068 C CA . ARG A 1 304 ? -8.720 7.021 -8.986 1.00 93.69 304 ARG A CA 1
ATOM 2069 C C . ARG A 1 304 ? -8.224 5.786 -8.254 1.00 93.69 304 ARG A C 1
ATOM 2071 O O . ARG A 1 304 ? -8.011 5.840 -7.042 1.00 93.69 304 ARG A O 1
ATOM 2078 N N . THR A 1 305 ? -7.952 4.713 -8.985 1.00 97.38 305 THR A N 1
ATOM 2079 C CA . THR A 1 305 ? -7.549 3.434 -8.384 1.00 97.38 305 THR A CA 1
ATOM 2080 C C . THR A 1 305 ? -6.297 3.516 -7.515 1.00 97.38 305 THR A C 1
ATOM 2082 O O . THR A 1 305 ? -6.254 2.830 -6.504 1.00 97.38 305 THR A O 1
ATOM 2085 N N . LEU A 1 306 ? -5.325 4.394 -7.806 1.00 97.69 306 LEU A N 1
ATOM 2086 C CA . LEU A 1 306 ? -4.182 4.611 -6.902 1.00 97.69 306 LEU A CA 1
ATOM 2087 C C . LEU A 1 306 ? -4.610 5.107 -5.514 1.00 97.69 306 LEU A C 1
ATOM 2089 O O . LEU A 1 306 ? -4.032 4.689 -4.519 1.00 97.69 306 LEU A O 1
ATOM 2093 N N . ALA A 1 307 ? -5.588 6.014 -5.441 1.00 97.88 307 ALA A N 1
ATOM 2094 C CA . ALA A 1 307 ? -6.039 6.570 -4.169 1.00 97.88 307 ALA A CA 1
ATOM 2095 C C . ALA A 1 307 ? -6.736 5.495 -3.328 1.00 97.88 307 ALA A C 1
ATOM 2097 O O . ALA A 1 307 ? -6.373 5.294 -2.169 1.00 97.88 307 ALA A O 1
ATOM 2098 N N . LEU A 1 308 ? -7.631 4.727 -3.963 1.00 98.50 308 LEU A N 1
ATOM 2099 C CA . LEU A 1 308 ? -8.236 3.537 -3.369 1.00 98.50 308 LEU A CA 1
ATOM 2100 C C . LEU A 1 308 ? -7.160 2.560 -2.887 1.00 98.50 308 LEU A C 1
ATOM 2102 O O . LEU A 1 308 ? -7.139 2.185 -1.719 1.00 98.50 308 LEU A O 1
ATOM 2106 N N . ALA A 1 309 ? -6.236 2.196 -3.775 1.00 98.44 309 ALA A N 1
ATOM 2107 C CA . ALA A 1 309 ? -5.172 1.251 -3.494 1.00 98.44 309 ALA A CA 1
ATOM 2108 C C . ALA A 1 309 ? -4.321 1.698 -2.304 1.00 98.44 309 ALA A C 1
ATOM 2110 O O . ALA A 1 309 ? -4.120 0.903 -1.401 1.00 98.44 309 ALA A O 1
ATOM 2111 N N . ARG A 1 310 ? -3.893 2.962 -2.234 1.00 98.38 310 ARG A N 1
ATOM 2112 C CA . ARG A 1 310 ? -3.090 3.492 -1.121 1.00 98.38 310 ARG A CA 1
ATOM 2113 C C . ARG A 1 310 ? -3.818 3.592 0.219 1.00 98.38 310 ARG A C 1
ATOM 2115 O O . ARG A 1 310 ? -3.143 3.771 1.213 1.00 98.38 310 ARG A O 1
ATOM 2122 N N . ASN A 1 311 ? -5.142 3.496 0.268 1.00 98.38 311 ASN A N 1
ATOM 2123 C CA . ASN A 1 311 ? -5.888 3.609 1.526 1.00 98.38 311 ASN A CA 1
ATOM 2124 C C . ASN A 1 311 ? -6.467 2.263 1.994 1.00 98.38 311 ASN A C 1
ATOM 2126 O O . ASN A 1 311 ? -6.614 2.015 3.187 1.00 98.38 311 ASN A O 1
ATOM 2130 N N . LEU A 1 312 ? -6.867 1.400 1.057 1.00 98.62 312 LEU A N 1
ATOM 2131 C CA . LEU A 1 312 ? -7.739 0.264 1.356 1.00 98.62 312 LEU A CA 1
ATOM 2132 C C . LEU A 1 312 ? -7.091 -0.777 2.284 1.00 98.62 312 LEU A C 1
ATOM 2134 O O . LEU A 1 312 ? -7.756 -1.242 3.211 1.00 98.62 312 LEU A O 1
ATOM 2138 N N . LEU A 1 313 ? -5.809 -1.101 2.082 1.00 98.69 313 LEU A N 1
ATOM 2139 C CA . LEU A 1 313 ? -5.081 -2.095 2.880 1.00 98.69 313 LEU A CA 1
ATOM 2140 C C . LEU A 1 313 ? -5.180 -1.830 4.391 1.00 98.69 313 LEU A C 1
ATOM 2142 O O . LEU A 1 313 ? -5.604 -2.716 5.136 1.00 98.69 313 LEU A O 1
ATOM 2146 N N . SER A 1 314 ? -4.825 -0.624 4.845 1.00 98.69 314 SER A N 1
ATOM 2147 C CA . SER A 1 314 ? -4.816 -0.281 6.273 1.00 98.69 314 SER A CA 1
ATOM 2148 C C . SER A 1 314 ? -6.186 -0.469 6.927 1.00 98.69 314 SER A C 1
ATOM 2150 O O . SER A 1 314 ? -6.254 -0.961 8.052 1.00 98.69 314 SER A O 1
ATOM 2152 N N . TYR A 1 315 ? -7.286 -0.133 6.239 1.00 98.88 315 TYR A N 1
ATOM 2153 C CA . TYR A 1 315 ? -8.635 -0.351 6.778 1.00 98.88 315 TYR A CA 1
ATOM 2154 C C . TYR A 1 315 ? -8.988 -1.829 6.896 1.00 98.88 315 TYR A C 1
ATOM 2156 O O . TYR A 1 315 ? -9.606 -2.222 7.882 1.00 98.88 315 TYR A O 1
ATOM 2164 N N . VAL A 1 316 ? -8.610 -2.644 5.909 1.00 98.88 316 VAL A N 1
ATOM 2165 C CA . VAL A 1 316 ? -8.884 -4.086 5.924 1.00 98.88 316 VAL A CA 1
ATOM 2166 C C . VAL A 1 316 ? -8.133 -4.759 7.069 1.00 98.88 316 VAL A C 1
ATOM 2168 O O . VAL A 1 316 ? -8.734 -5.485 7.860 1.00 98.88 316 VAL A O 1
ATOM 2171 N N . VAL A 1 317 ? -6.844 -4.447 7.226 1.00 98.88 317 VAL A N 1
ATOM 2172 C CA . VAL A 1 317 ? -6.038 -4.949 8.347 1.00 98.88 317 VAL A CA 1
ATOM 2173 C C . VAL A 1 317 ? -6.578 -4.428 9.681 1.00 98.88 317 VAL A C 1
ATOM 2175 O O . VAL A 1 317 ? -6.694 -5.193 10.635 1.00 98.88 317 VAL A O 1
ATOM 2178 N N . ALA A 1 318 ? -6.980 -3.156 9.762 1.00 98.88 318 ALA A N 1
ATOM 2179 C CA . ALA A 1 318 ? -7.596 -2.608 10.968 1.00 98.88 318 ALA A CA 1
ATOM 2180 C C . ALA A 1 318 ? -8.894 -3.341 11.343 1.00 98.88 318 ALA A C 1
ATOM 2182 O O . ALA A 1 318 ? -9.104 -3.616 12.523 1.00 98.88 318 ALA A O 1
ATOM 2183 N N . ALA A 1 319 ? -9.743 -3.679 10.367 1.00 98.88 319 ALA A N 1
ATOM 2184 C CA . ALA A 1 319 ? -11.000 -4.391 10.592 1.00 98.88 319 ALA A CA 1
ATOM 2185 C C . ALA A 1 319 ? -10.786 -5.815 11.133 1.00 98.88 319 ALA A C 1
ATOM 2187 O O . ALA A 1 319 ? -11.565 -6.268 11.974 1.00 98.88 319 ALA A O 1
ATOM 2188 N N . ASP A 1 320 ? -9.729 -6.497 10.685 1.00 98.75 320 ASP A N 1
ATOM 2189 C CA . ASP A 1 320 ? -9.296 -7.798 11.212 1.00 98.75 320 ASP A CA 1
ATOM 2190 C C . ASP A 1 320 ? -8.765 -7.674 12.649 1.00 98.75 320 ASP A C 1
ATOM 2192 O O . ASP A 1 320 ? -9.257 -8.336 13.560 1.00 98.75 320 ASP A O 1
ATOM 2196 N N . LEU A 1 321 ? -7.838 -6.738 12.887 1.00 98.62 321 LEU A N 1
ATOM 2197 C CA . LEU A 1 321 ? -7.211 -6.509 14.196 1.00 98.62 321 LEU A CA 1
ATOM 2198 C C . LEU A 1 321 ? -8.211 -6.159 15.303 1.00 98.62 321 LEU A C 1
ATOM 2200 O O . LEU A 1 321 ? -7.993 -6.499 16.468 1.00 98.62 321 LEU A O 1
ATOM 2204 N N . ILE A 1 322 ? -9.289 -5.447 14.962 1.00 98.50 322 ILE A N 1
ATOM 2205 C CA . ILE A 1 322 ? -10.336 -5.112 15.928 1.00 98.50 322 ILE A CA 1
ATOM 2206 C C . ILE A 1 322 ? -11.430 -6.166 16.034 1.00 98.50 322 ILE A C 1
ATOM 2208 O O . ILE A 1 322 ? -12.370 -5.931 16.792 1.00 98.50 322 ILE A O 1
ATOM 2212 N N . ASP A 1 323 ? -11.352 -7.273 15.289 1.00 97.94 323 ASP A N 1
ATOM 2213 C CA . ASP A 1 323 ? -12.437 -8.246 15.153 1.00 97.94 323 ASP A CA 1
ATOM 2214 C C . ASP A 1 323 ? -13.771 -7.513 14.909 1.00 97.94 323 ASP A C 1
ATOM 2216 O O . ASP A 1 323 ? -14.659 -7.466 15.767 1.00 97.94 323 ASP A O 1
ATOM 2220 N N . LEU A 1 324 ? -13.861 -6.804 13.773 1.00 98.56 324 LEU A N 1
ATOM 2221 C CA . LEU A 1 324 ? -15.027 -5.973 13.449 1.00 98.56 324 LEU A CA 1
ATOM 2222 C C . LEU A 1 324 ? -16.315 -6.806 13.439 1.00 98.56 324 LEU A C 1
ATOM 2224 O O . LEU A 1 324 ? -17.347 -6.321 13.896 1.00 98.56 324 LEU A O 1
ATOM 2228 N N . HIS A 1 325 ? -16.237 -8.062 12.993 1.00 97.69 325 HIS A N 1
ATOM 2229 C CA . HIS A 1 325 ? -17.356 -8.997 13.015 1.00 97.69 325 HIS A CA 1
ATOM 2230 C C . HIS A 1 325 ? -17.859 -9.261 14.438 1.00 97.69 325 HIS A C 1
ATOM 2232 O O . HIS A 1 325 ? -19.048 -9.096 14.703 1.00 97.69 325 HIS A O 1
ATOM 2238 N N . GLY A 1 326 ? -16.972 -9.623 15.371 1.00 96.94 326 GLY A N 1
ATOM 2239 C CA . GLY A 1 326 ? -17.354 -9.841 16.766 1.00 96.94 326 GLY A CA 1
ATOM 2240 C C . GLY A 1 326 ? -17.763 -8.562 17.503 1.00 96.94 326 GLY A C 1
ATOM 2241 O O . GLY A 1 326 ? -18.506 -8.636 18.482 1.00 96.94 326 GLY A O 1
ATOM 2242 N N . LEU A 1 327 ? -17.312 -7.386 17.049 1.00 97.50 327 LEU A N 1
ATOM 2243 C CA . LEU A 1 327 ? -17.719 -6.088 17.597 1.00 97.50 327 LEU A CA 1
ATOM 2244 C C . LEU A 1 327 ? -19.123 -5.665 17.146 1.00 97.50 327 LEU A C 1
ATOM 2246 O O . LEU A 1 327 ? -19.950 -5.287 17.974 1.00 97.50 327 LEU A O 1
ATOM 2250 N N . ASP A 1 328 ? -19.348 -5.653 15.834 1.00 96.69 328 ASP A N 1
ATOM 2251 C CA . ASP A 1 328 ? -20.573 -5.196 15.182 1.00 96.69 328 ASP A CA 1
ATOM 2252 C C . ASP A 1 328 ? -20.745 -5.944 13.843 1.00 96.69 328 ASP A C 1
ATOM 2254 O O . ASP A 1 328 ? -20.256 -5.490 12.799 1.00 96.69 328 ASP A O 1
ATOM 2258 N N . PRO A 1 329 ? -21.484 -7.072 13.841 1.00 97.00 329 PRO A N 1
ATOM 2259 C CA . PRO A 1 329 ? -21.719 -7.866 12.636 1.00 97.00 329 PRO A CA 1
ATOM 2260 C C . PRO A 1 329 ? -22.376 -7.081 11.490 1.00 97.00 329 PRO A C 1
ATOM 2262 O O . PRO A 1 329 ? -22.178 -7.403 10.319 1.00 97.00 329 PRO A O 1
ATOM 2265 N N . ALA A 1 330 ? -23.165 -6.045 11.795 1.00 94.69 330 ALA A N 1
ATOM 2266 C CA . ALA A 1 330 ? -23.821 -5.224 10.781 1.00 94.69 330 ALA A CA 1
ATOM 2267 C C . ALA A 1 330 ? -22.860 -4.193 10.169 1.00 94.69 330 ALA A C 1
ATOM 2269 O O . ALA A 1 330 ? -22.969 -3.861 8.984 1.00 94.69 330 ALA A O 1
ATOM 2270 N N . ALA A 1 331 ? -21.917 -3.660 10.949 1.00 93.81 331 ALA A N 1
ATOM 2271 C CA . ALA A 1 331 ? -20.814 -2.866 10.413 1.00 93.81 331 ALA A CA 1
ATOM 2272 C C . ALA A 1 331 ? -19.870 -3.718 9.555 1.00 93.81 331 ALA A C 1
ATOM 2274 O O . ALA A 1 331 ? -19.557 -3.301 8.442 1.00 93.81 331 ALA A O 1
ATOM 2275 N N . ASP A 1 332 ? -19.500 -4.917 10.013 1.00 98.44 332 ASP A N 1
ATOM 2276 C CA . ASP A 1 332 ? -18.701 -5.873 9.234 1.00 98.44 332 ASP A CA 1
ATOM 2277 C C . ASP A 1 332 ? -19.376 -6.224 7.901 1.00 98.44 332 ASP A C 1
ATOM 2279 O O . ASP A 1 332 ? -18.762 -6.093 6.846 1.00 98.44 332 ASP A O 1
ATOM 2283 N N . ALA A 1 333 ? -20.671 -6.553 7.907 1.00 96.50 333 ALA A N 1
ATOM 2284 C CA . ALA A 1 333 ? -21.408 -6.847 6.677 1.00 96.50 333 ALA A CA 1
ATOM 2285 C C . ALA A 1 333 ? -21.380 -5.677 5.672 1.00 96.50 333 ALA A C 1
ATOM 2287 O O . ALA A 1 333 ? -21.188 -5.889 4.473 1.00 96.50 333 ALA A O 1
ATOM 2288 N N . ARG A 1 334 ? -21.529 -4.432 6.150 1.00 98.25 334 ARG A N 1
ATOM 2289 C CA . ARG A 1 334 ? -21.416 -3.228 5.306 1.00 98.25 334 ARG A CA 1
ATOM 2290 C C . ARG A 1 334 ? -20.001 -3.040 4.771 1.00 98.25 334 ARG A C 1
ATOM 2292 O O . ARG A 1 334 ? -19.840 -2.720 3.596 1.00 98.25 334 ARG A O 1
ATOM 2299 N N . PHE A 1 335 ? -18.995 -3.253 5.612 1.00 98.81 335 PHE A N 1
ATOM 2300 C CA . PHE A 1 335 ? -17.595 -3.140 5.227 1.00 98.81 335 PHE A CA 1
ATOM 2301 C C . PHE A 1 335 ? -17.214 -4.187 4.172 1.00 98.81 335 PHE A C 1
ATOM 2303 O O . PHE A 1 335 ? -16.684 -3.826 3.126 1.00 98.81 335 PHE A O 1
ATOM 2310 N N . ARG A 1 336 ? -17.585 -5.457 4.377 1.00 98.75 336 ARG A N 1
ATOM 2311 C CA . ARG A 1 336 ? -17.396 -6.555 3.412 1.00 98.75 336 ARG A CA 1
ATOM 2312 C C . ARG A 1 336 ? -18.062 -6.268 2.068 1.00 98.75 336 ARG A C 1
ATOM 2314 O O . ARG A 1 336 ? -17.452 -6.484 1.023 1.00 98.75 336 ARG A O 1
ATOM 2321 N N . ALA A 1 337 ? -19.292 -5.751 2.083 1.00 97.31 337 ALA A N 1
ATOM 2322 C CA . ALA A 1 337 ? -19.989 -5.357 0.861 1.00 97.31 337 ALA A CA 1
ATOM 2323 C C . ALA A 1 337 ? -19.253 -4.227 0.122 1.00 97.31 337 ALA A C 1
ATOM 2325 O O . ALA A 1 337 ? -19.087 -4.299 -1.096 1.00 97.31 337 ALA A O 1
ATOM 2326 N N . TRP A 1 338 ? -18.774 -3.219 0.857 1.00 98.69 338 TRP A N 1
ATOM 2327 C CA . TRP A 1 338 ? -18.012 -2.106 0.297 1.00 98.69 338 TRP A CA 1
ATOM 2328 C C . TRP A 1 338 ? -16.696 -2.562 -0.337 1.00 98.69 338 TRP A C 1
ATOM 2330 O O . TRP A 1 338 ? -16.485 -2.308 -1.518 1.00 98.69 338 TRP A O 1
ATOM 2340 N N . ILE A 1 339 ? -15.844 -3.290 0.393 1.00 98.75 339 ILE A N 1
ATOM 2341 C CA . ILE A 1 339 ? -14.544 -3.725 -0.140 1.00 98.75 339 ILE A CA 1
ATOM 2342 C C . ILE A 1 339 ? -14.697 -4.711 -1.306 1.00 98.75 339 ILE A C 1
ATOM 2344 O O . ILE A 1 339 ? -13.899 -4.679 -2.239 1.00 98.75 339 ILE A O 1
ATOM 2348 N N . SER A 1 340 ? -15.753 -5.535 -1.307 1.00 98.06 340 SER A N 1
ATOM 2349 C CA . SER A 1 340 ? -16.078 -6.403 -2.443 1.00 98.06 340 SER A CA 1
ATOM 2350 C C . SER A 1 340 ? -16.414 -5.584 -3.694 1.00 98.06 340 SER A C 1
ATOM 2352 O O . SER A 1 340 ? -15.846 -5.830 -4.759 1.00 98.06 340 SER A O 1
ATOM 2354 N N . ALA A 1 341 ? -17.265 -4.559 -3.561 1.00 96.38 341 ALA A N 1
ATOM 2355 C CA . ALA A 1 341 ? -17.606 -3.661 -4.662 1.00 96.38 341 ALA A CA 1
ATOM 2356 C C . ALA A 1 341 ? -16.392 -2.846 -5.141 1.00 96.38 341 ALA A C 1
ATOM 2358 O O . ALA A 1 341 ? -16.123 -2.799 -6.344 1.00 96.38 341 ALA A O 1
ATOM 2359 N N . ALA A 1 342 ? -15.611 -2.287 -4.212 1.00 96.62 342 ALA A N 1
ATOM 2360 C CA . ALA A 1 342 ? -14.452 -1.442 -4.495 1.00 96.62 342 ALA A CA 1
ATOM 2361 C C . ALA A 1 342 ? -13.382 -2.147 -5.351 1.00 96.62 342 ALA A C 1
ATOM 2363 O O . ALA A 1 342 ? -12.720 -1.499 -6.162 1.00 96.62 342 ALA A O 1
ATOM 2364 N N . ARG A 1 343 ? -13.243 -3.483 -5.255 1.00 98.12 343 ARG A N 1
ATOM 2365 C CA . ARG A 1 343 ? -12.339 -4.258 -6.132 1.00 98.12 343 ARG A CA 1
ATOM 2366 C C . ARG A 1 343 ? -12.654 -4.083 -7.624 1.00 98.12 343 ARG A C 1
ATOM 2368 O O . ARG A 1 343 ? -11.747 -4.119 -8.458 1.00 98.12 343 ARG A O 1
ATOM 2375 N N . THR A 1 344 ? -13.932 -3.891 -7.948 1.00 96.19 344 THR A N 1
ATOM 2376 C CA . THR A 1 344 ? -14.472 -3.873 -9.320 1.00 96.19 344 THR A CA 1
ATOM 2377 C C . THR A 1 344 ? -15.037 -2.520 -9.748 1.00 96.19 344 THR A C 1
ATOM 2379 O O . THR A 1 344 ? -15.427 -2.358 -10.904 1.00 96.19 344 THR A O 1
ATOM 2382 N N . GLU A 1 345 ? -15.065 -1.533 -8.853 1.00 93.88 345 GLU A N 1
ATOM 2383 C CA . GLU A 1 345 ? -15.529 -0.190 -9.179 1.00 93.88 345 GLU A CA 1
ATOM 2384 C C . GLU A 1 345 ? -14.604 0.475 -10.203 1.00 93.88 345 GLU A C 1
ATOM 2386 O O . GLU A 1 345 ? -13.379 0.469 -10.067 1.00 93.88 345 GLU A O 1
ATOM 2391 N N . ASN A 1 346 ? -15.199 1.062 -11.243 1.00 93.50 346 ASN A N 1
ATOM 2392 C CA . ASN A 1 346 ? -14.456 1.808 -12.248 1.00 93.50 346 ASN A CA 1
ATOM 2393 C C . ASN A 1 346 ? -14.150 3.222 -11.731 1.00 93.50 346 ASN A C 1
ATOM 2395 O O . ASN A 1 346 ? -15.013 4.100 -11.726 1.00 93.50 346 ASN A O 1
ATOM 2399 N N . LEU A 1 347 ? -12.895 3.437 -11.342 1.00 90.75 347 LEU A N 1
ATOM 2400 C CA . LEU A 1 347 ? -12.369 4.706 -10.858 1.00 90.75 347 LEU A CA 1
ATOM 2401 C C . LEU A 1 347 ? -11.426 5.300 -11.908 1.00 90.75 347 LEU A C 1
ATOM 2403 O O . LEU A 1 347 ? -10.231 5.003 -11.944 1.00 90.75 347 LEU A O 1
ATOM 2407 N N . GLN A 1 348 ? -11.984 6.157 -12.767 1.00 89.38 348 GLN A N 1
ATOM 2408 C CA . GLN A 1 348 ? -11.282 6.820 -13.878 1.00 89.38 348 GLN A CA 1
ATOM 2409 C C . GLN A 1 348 ? -10.691 5.849 -14.918 1.00 89.38 348 GLN A C 1
ATOM 2411 O O . GLN A 1 348 ? -9.570 6.025 -15.389 1.00 89.38 348 GLN A O 1
ATOM 2416 N N . GLY A 1 349 ? -11.467 4.839 -15.314 1.00 87.81 349 GLY A N 1
ATOM 2417 C CA . GLY A 1 349 ? -11.138 3.933 -16.418 1.00 87.81 349 GLY A CA 1
ATOM 2418 C C . GLY A 1 349 ? -10.459 2.629 -16.003 1.00 87.81 349 GLY A C 1
ATOM 2419 O O . GLY A 1 349 ? -10.229 1.789 -16.865 1.00 87.81 349 GLY A O 1
ATOM 2420 N N . MET A 1 350 ? -10.169 2.433 -14.715 1.00 95.00 350 MET A N 1
ATOM 2421 C CA . MET A 1 350 ? -9.592 1.197 -14.176 1.00 95.00 350 MET A CA 1
ATOM 2422 C C . MET A 1 350 ? -10.332 0.760 -12.911 1.00 95.00 350 MET A C 1
ATOM 2424 O O . MET A 1 350 ? -10.978 1.573 -12.253 1.00 95.00 350 MET A O 1
ATOM 2428 N N . THR A 1 351 ? -10.196 -0.512 -12.550 1.00 98.44 351 THR A N 1
ATOM 2429 C CA . THR A 1 351 ? -10.614 -1.063 -11.252 1.00 98.44 351 THR A CA 1
ATOM 2430 C C . THR A 1 351 ? -9.386 -1.387 -10.404 1.00 98.44 351 THR A C 1
ATOM 2432 O O . THR A 1 351 ? -8.260 -1.335 -10.907 1.00 98.44 351 THR A O 1
ATOM 2435 N N . LEU A 1 352 ? -9.553 -1.732 -9.122 1.00 98.69 352 LEU A N 1
ATOM 2436 C CA . LEU A 1 352 ? -8.428 -2.218 -8.311 1.00 98.69 352 LEU A CA 1
ATOM 2437 C C . LEU A 1 352 ? -7.791 -3.461 -8.959 1.00 98.69 352 LEU A C 1
ATOM 2439 O O . LEU A 1 352 ? -6.572 -3.529 -9.104 1.00 98.69 352 LEU A O 1
ATOM 2443 N N . ILE A 1 353 ? -8.629 -4.397 -9.418 1.00 98.75 353 ILE A N 1
ATOM 2444 C CA . ILE A 1 353 ? -8.202 -5.626 -10.099 1.00 98.75 353 ILE A CA 1
ATOM 2445 C C . ILE A 1 353 ? -7.442 -5.305 -11.389 1.00 98.75 353 ILE A C 1
ATOM 2447 O O . ILE A 1 353 ? -6.309 -5.755 -11.543 1.00 98.75 353 ILE A O 1
ATOM 2451 N N . SER A 1 354 ? -8.015 -4.497 -12.290 1.00 98.50 354 SER A N 1
ATOM 2452 C CA . SER A 1 354 ? -7.353 -4.180 -13.562 1.00 98.50 354 SER A CA 1
ATOM 2453 C C . SER A 1 354 ? -6.099 -3.334 -13.349 1.00 98.50 354 SER A C 1
ATOM 2455 O O . SER A 1 354 ? -5.129 -3.486 -14.070 1.00 98.50 354 SER A O 1
ATOM 2457 N N . THR A 1 355 ? -6.056 -2.488 -12.316 1.00 98.81 355 THR A N 1
ATOM 2458 C CA . THR A 1 355 ? -4.835 -1.749 -11.960 1.00 98.81 355 THR A CA 1
ATOM 2459 C C . THR A 1 355 ? -3.719 -2.703 -11.545 1.00 98.81 355 THR A C 1
ATOM 2461 O O . THR A 1 355 ? -2.594 -2.527 -11.999 1.00 98.81 355 THR A O 1
ATOM 2464 N N . HIS A 1 356 ? -4.017 -3.713 -10.721 1.00 98.88 356 HIS A N 1
ATOM 2465 C CA . HIS A 1 356 ? -3.030 -4.722 -10.334 1.00 98.88 356 HIS A CA 1
ATOM 2466 C C . HIS A 1 356 ? -2.530 -5.524 -11.547 1.00 98.88 356 HIS A C 1
ATOM 2468 O O . HIS A 1 356 ? -1.333 -5.761 -11.672 1.00 98.88 356 HIS A O 1
ATOM 2474 N N . GLU A 1 357 ? -3.430 -5.908 -12.453 1.00 98.62 357 GLU A N 1
ATOM 2475 C CA . GLU A 1 357 ? -3.088 -6.719 -13.626 1.00 98.62 357 GLU A CA 1
ATOM 2476 C C . GLU A 1 357 ? -2.363 -5.900 -14.711 1.00 98.62 357 GLU A C 1
ATOM 2478 O O . GLU A 1 357 ? -1.358 -6.335 -15.262 1.00 98.62 357 GLU A O 1
ATOM 2483 N N . ASP A 1 358 ? -2.779 -4.663 -14.969 1.00 98.31 358 ASP A N 1
ATOM 2484 C CA . ASP A 1 358 ? -2.285 -3.911 -16.122 1.00 98.31 358 ASP A CA 1
ATOM 2485 C C . ASP A 1 358 ? -1.047 -3.061 -15.817 1.00 98.31 358 ASP A C 1
ATOM 2487 O O . ASP A 1 358 ? -0.292 -2.737 -16.735 1.00 98.31 358 ASP A O 1
ATOM 2491 N N . ARG A 1 359 ? -0.834 -2.629 -14.566 1.00 98.31 359 ARG A N 1
ATOM 2492 C CA . ARG A 1 359 ? 0.155 -1.586 -14.237 1.00 98.31 359 ARG A CA 1
ATOM 2493 C C . ARG A 1 359 ? 1.413 -2.189 -13.605 1.00 98.31 359 ARG A C 1
ATOM 2495 O O . ARG A 1 359 ? 1.390 -2.511 -12.425 1.00 98.31 359 ARG A O 1
ATOM 2502 N N . PRO A 1 360 ? 2.559 -2.240 -14.300 1.00 98.19 360 PRO A N 1
ATOM 2503 C CA . PRO A 1 360 ? 3.774 -2.841 -13.753 1.00 98.19 360 PRO A CA 1
ATOM 2504 C C . PRO A 1 360 ? 4.592 -1.908 -12.837 1.00 98.19 360 PRO A C 1
ATOM 2506 O O . PRO A 1 360 ? 5.796 -2.095 -12.681 1.00 98.19 360 PRO A O 1
ATOM 2509 N N . ASN A 1 361 ? 3.964 -0.886 -12.259 1.00 98.56 361 ASN A N 1
ATOM 2510 C CA . ASN A 1 361 ? 4.609 0.145 -11.439 1.00 98.56 361 ASN A CA 1
ATOM 2511 C C . ASN A 1 361 ? 3.929 0.270 -10.078 1.00 98.56 361 ASN A C 1
ATOM 2513 O O . ASN A 1 361 ? 3.022 -0.500 -9.755 1.00 98.56 361 ASN A O 1
ATOM 2517 N N . ASN A 1 362 ? 4.303 1.294 -9.314 1.00 98.19 362 ASN A N 1
ATOM 2518 C CA . ASN A 1 362 ? 3.735 1.570 -8.002 1.00 98.19 362 ASN A CA 1
ATOM 2519 C C . ASN A 1 362 ? 2.195 1.541 -7.909 1.00 98.19 362 ASN A C 1
ATOM 2521 O O . ASN A 1 362 ? 1.653 1.164 -6.873 1.00 98.19 362 ASN A O 1
ATOM 2525 N N . TRP A 1 363 ? 1.457 1.895 -8.971 1.00 98.56 363 TRP A N 1
ATOM 2526 C CA . TRP A 1 363 ? -0.007 1.761 -8.959 1.00 98.56 363 TRP A CA 1
ATOM 2527 C C . TRP A 1 363 ? -0.439 0.306 -8.814 1.00 98.56 363 TRP A C 1
ATOM 2529 O O . TRP A 1 363 ? -1.321 0.011 -8.010 1.00 98.56 363 TRP A O 1
ATOM 2539 N N . GLY A 1 364 ? 0.164 -0.585 -9.600 1.00 98.75 364 GLY A N 1
ATOM 2540 C CA . GLY A 1 364 ? -0.180 -1.999 -9.589 1.00 98.75 364 GLY A CA 1
ATOM 2541 C C . GLY A 1 364 ? 0.261 -2.680 -8.308 1.00 98.75 364 GLY A C 1
ATOM 2542 O O . GLY A 1 364 ? -0.504 -3.474 -7.773 1.00 98.75 364 GLY A O 1
ATOM 2543 N N . THR A 1 365 ? 1.423 -2.324 -7.752 1.00 98.81 365 THR A N 1
ATOM 2544 C CA . THR A 1 365 ? 1.883 -2.939 -6.499 1.00 98.81 365 THR A CA 1
ATOM 2545 C C . THR A 1 365 ? 1.012 -2.539 -5.306 1.00 98.81 365 THR A C 1
ATOM 2547 O O . THR A 1 365 ? 0.643 -3.400 -4.508 1.00 98.81 365 THR A O 1
ATOM 2550 N N . HIS A 1 366 ? 0.601 -1.269 -5.195 1.00 98.88 366 HIS A N 1
ATOM 2551 C CA . HIS A 1 366 ? -0.378 -0.861 -4.180 1.00 98.88 366 HIS A CA 1
ATOM 2552 C C . HIS A 1 366 ? -1.738 -1.529 -4.393 1.00 98.88 366 HIS A C 1
ATOM 2554 O O . HIS A 1 366 ? -2.387 -1.943 -3.430 1.00 98.88 366 HIS A O 1
ATOM 2560 N N . ALA A 1 367 ? -2.189 -1.624 -5.649 1.00 98.94 367 ALA A N 1
ATOM 2561 C CA . ALA A 1 367 ? -3.455 -2.269 -5.967 1.00 98.94 367 ALA A CA 1
ATOM 2562 C C . ALA A 1 367 ? -3.425 -3.757 -5.605 1.00 98.94 367 ALA A C 1
ATOM 2564 O O . ALA A 1 367 ? -4.392 -4.258 -5.039 1.00 98.94 367 ALA A O 1
ATOM 2565 N N . GLY A 1 368 ? -2.302 -4.431 -5.858 1.00 98.88 368 GLY A N 1
ATOM 2566 C CA . GLY A 1 368 ? -2.071 -5.820 -5.487 1.00 98.88 368 GLY A CA 1
ATOM 2567 C C . GLY A 1 368 ? -2.085 -6.041 -3.981 1.00 98.88 368 GLY A C 1
ATOM 2568 O O . GLY A 1 368 ? -2.801 -6.922 -3.518 1.00 98.88 368 GLY A O 1
ATOM 2569 N N . ALA A 1 369 ? -1.397 -5.200 -3.202 1.00 98.94 369 ALA A N 1
ATOM 2570 C CA . ALA A 1 369 ? -1.401 -5.303 -1.739 1.00 98.94 369 ALA A CA 1
ATOM 2571 C C . ALA A 1 369 ? -2.818 -5.172 -1.159 1.00 98.94 369 ALA A C 1
ATOM 2573 O O . ALA A 1 369 ? -3.257 -6.004 -0.364 1.00 98.94 369 ALA A O 1
ATOM 2574 N N . SER A 1 370 ? -3.562 -4.161 -1.612 1.00 98.94 370 SER A N 1
ATOM 2575 C CA . SER A 1 370 ? -4.947 -3.947 -1.187 1.00 98.94 370 SER A CA 1
ATOM 2576 C C . SER A 1 370 ? -5.892 -5.050 -1.666 1.00 98.94 370 SER A C 1
ATOM 2578 O O . SER A 1 370 ? -6.746 -5.476 -0.895 1.00 98.94 370 SER A O 1
ATOM 2580 N N . ARG A 1 371 ? -5.735 -5.552 -2.899 1.00 98.81 371 ARG A N 1
ATOM 2581 C CA . ARG A 1 371 ? -6.518 -6.680 -3.435 1.00 98.81 371 ARG A CA 1
ATOM 2582 C C . ARG A 1 371 ? -6.305 -7.936 -2.591 1.00 98.81 371 ARG A C 1
ATOM 2584 O O . ARG A 1 371 ? -7.278 -8.466 -2.076 1.00 98.81 371 ARG A O 1
ATOM 2591 N N . ILE A 1 372 ? -5.050 -8.322 -2.350 1.00 98.94 372 ILE A N 1
ATOM 2592 C CA . ILE A 1 372 ? -4.700 -9.497 -1.539 1.00 98.94 372 ILE A CA 1
ATOM 2593 C C . ILE A 1 372 ? -5.290 -9.392 -0.132 1.00 98.94 372 ILE A C 1
ATOM 2595 O O . ILE A 1 372 ? -5.890 -10.348 0.350 1.00 98.94 372 ILE A O 1
ATOM 2599 N N . ALA A 1 373 ? -5.176 -8.238 0.529 1.00 98.88 373 ALA A N 1
ATOM 2600 C CA . ALA A 1 373 ? -5.768 -8.065 1.853 1.00 98.88 373 ALA A CA 1
ATOM 2601 C C . ALA A 1 373 ? -7.294 -8.214 1.840 1.00 98.88 373 ALA A C 1
ATOM 2603 O O . ALA A 1 373 ? -7.850 -8.860 2.729 1.00 98.88 373 ALA A O 1
ATOM 2604 N N . VAL A 1 374 ? -7.973 -7.648 0.834 1.00 98.88 374 VAL A N 1
ATOM 2605 C CA . VAL A 1 374 ? -9.421 -7.828 0.663 1.00 98.88 374 VAL A CA 1
ATOM 2606 C C . VAL A 1 374 ? -9.762 -9.300 0.445 1.00 98.88 374 VAL A C 1
ATOM 2608 O O . VAL A 1 374 ? -10.678 -9.794 1.098 1.00 98.88 374 VAL A O 1
ATOM 2611 N N . ASP A 1 375 ? -9.024 -10.010 -0.406 1.00 98.81 375 ASP A N 1
ATOM 2612 C CA . ASP A 1 375 ? -9.265 -11.427 -0.689 1.00 98.81 375 ASP A CA 1
ATOM 2613 C C . ASP A 1 375 ? -9.113 -12.276 0.577 1.00 98.81 375 ASP A C 1
ATOM 2615 O O . ASP A 1 375 ? -9.968 -13.110 0.875 1.00 98.81 375 ASP A O 1
ATOM 2619 N N . LEU A 1 376 ? -8.080 -12.003 1.381 1.00 98.62 376 LEU A N 1
ATOM 2620 C CA . LEU A 1 376 ? -7.860 -12.650 2.676 1.00 98.62 376 LEU A CA 1
ATOM 2621 C C . LEU A 1 376 ? -9.002 -12.371 3.659 1.00 98.62 376 LEU A C 1
ATOM 2623 O O . LEU A 1 376 ? -9.492 -13.292 4.309 1.00 98.62 376 LEU A O 1
ATOM 2627 N N . TYR A 1 377 ? -9.465 -11.124 3.746 1.00 98.56 377 TYR A N 1
ATOM 2628 C CA . TYR A 1 377 ? -10.548 -10.747 4.655 1.00 98.56 377 TYR A CA 1
ATOM 2629 C C . TYR A 1 377 ? -11.907 -11.324 4.234 1.00 98.56 377 TYR A C 1
ATOM 2631 O O . TYR A 1 377 ? -12.722 -11.709 5.079 1.00 98.56 377 TYR A O 1
ATOM 2639 N N . LEU A 1 378 ? -12.170 -11.384 2.925 1.00 98.06 378 LEU A N 1
ATOM 2640 C CA . LEU A 1 378 ? -13.395 -11.937 2.346 1.00 98.06 378 LEU A CA 1
ATOM 2641 C C . LEU A 1 378 ? -13.384 -13.470 2.250 1.00 98.06 378 LEU A C 1
ATOM 2643 O O . LEU A 1 378 ? -14.460 -14.055 2.142 1.00 98.06 378 LEU A O 1
ATOM 2647 N N . GLY A 1 379 ? -12.213 -14.110 2.308 1.00 96.56 379 GLY A N 1
ATOM 2648 C CA . GLY A 1 379 ? -12.056 -15.541 2.040 1.00 96.56 379 GLY A CA 1
ATOM 2649 C C . GLY A 1 379 ? -12.183 -15.894 0.552 1.00 96.56 379 GLY A C 1
ATOM 2650 O O . GLY A 1 379 ? -12.667 -16.973 0.215 1.00 96.56 379 GLY A O 1
ATOM 2651 N N . ASP A 1 380 ? -11.804 -14.975 -0.340 1.00 97.38 380 ASP A N 1
ATOM 2652 C CA . ASP A 1 380 ? -11.883 -15.144 -1.794 1.00 97.38 380 ASP A CA 1
ATOM 2653 C C . ASP A 1 380 ? -10.615 -15.810 -2.343 1.00 97.38 380 ASP A C 1
ATOM 2655 O O . ASP A 1 380 ? -9.694 -15.172 -2.851 1.00 97.38 380 ASP A O 1
ATOM 2659 N N . ASP A 1 381 ? -10.560 -17.131 -2.215 1.00 95.38 381 ASP A N 1
ATOM 2660 C CA . ASP A 1 381 ? -9.383 -17.929 -2.577 1.00 95.38 381 ASP A CA 1
ATOM 2661 C C . ASP A 1 381 ? -9.083 -17.918 -4.078 1.00 95.38 381 ASP A C 1
ATOM 2663 O O . ASP A 1 381 ? -7.926 -18.021 -4.490 1.00 95.38 381 ASP A O 1
ATOM 2667 N N . ALA A 1 382 ? -10.119 -17.780 -4.906 1.00 95.88 382 ALA A N 1
ATOM 2668 C CA . ALA A 1 382 ? -9.955 -17.717 -6.349 1.00 95.88 382 ALA A CA 1
ATOM 2669 C C . ALA A 1 382 ? -9.244 -16.421 -6.756 1.00 95.88 382 ALA A C 1
ATOM 2671 O O . ALA A 1 382 ? -8.275 -16.470 -7.523 1.00 95.88 382 ALA A O 1
ATOM 2672 N N . ASP A 1 383 ? -9.684 -15.278 -6.218 1.00 98.00 383 ASP A N 1
ATOM 2673 C CA . ASP A 1 383 ? -9.035 -14.001 -6.512 1.00 98.00 383 ASP A CA 1
ATOM 2674 C C . ASP A 1 383 ? -7.661 -13.885 -5.838 1.00 98.00 383 ASP A C 1
ATOM 2676 O O . ASP A 1 383 ? -6.718 -13.417 -6.476 1.00 98.00 383 ASP A O 1
ATOM 2680 N N . LEU A 1 384 ? -7.487 -14.450 -4.636 1.00 98.56 384 LEU A N 1
ATOM 2681 C CA . LEU A 1 384 ? -6.186 -14.515 -3.964 1.00 98.56 384 LEU A CA 1
ATOM 2682 C C . LEU A 1 384 ? -5.148 -15.273 -4.803 1.00 98.56 384 LEU A C 1
ATOM 2684 O O . LEU A 1 384 ? -4.033 -14.788 -5.011 1.00 98.56 384 LEU A O 1
ATOM 2688 N N . ALA A 1 385 ? -5.506 -16.454 -5.320 1.00 97.81 385 ALA A N 1
ATOM 2689 C CA . ALA A 1 385 ? -4.635 -17.252 -6.184 1.00 97.81 385 ALA A CA 1
ATOM 2690 C C . ALA A 1 385 ? -4.268 -16.502 -7.475 1.00 97.81 385 ALA A C 1
ATOM 2692 O O . ALA A 1 385 ? -3.144 -16.607 -7.980 1.00 97.81 385 ALA A O 1
ATOM 2693 N N . ARG A 1 386 ? -5.214 -15.725 -8.013 1.00 98.38 386 ARG A N 1
ATOM 2694 C CA . ARG A 1 386 ? -5.011 -14.878 -9.188 1.00 98.38 386 ARG A CA 1
ATOM 2695 C C . ARG A 1 386 ? -4.068 -13.715 -8.881 1.00 98.38 386 ARG A C 1
ATOM 2697 O O . ARG A 1 386 ? -3.110 -13.515 -9.626 1.00 98.38 386 ARG A O 1
ATOM 2704 N N . ALA A 1 387 ? -4.302 -12.986 -7.793 1.00 98.81 387 ALA A N 1
ATOM 2705 C CA . ALA A 1 387 ? -3.468 -11.876 -7.348 1.00 98.81 387 ALA A CA 1
ATOM 2706 C C . ALA A 1 387 ? -2.030 -12.337 -7.055 1.00 98.81 387 ALA A C 1
ATOM 2708 O O . ALA A 1 387 ? -1.079 -11.690 -7.488 1.00 98.81 387 ALA A O 1
ATOM 2709 N N . ALA A 1 388 ? -1.862 -13.499 -6.420 1.00 98.81 388 ALA A N 1
ATOM 2710 C CA . ALA A 1 388 ? -0.557 -14.110 -6.188 1.00 98.81 388 ALA A CA 1
ATOM 2711 C C . ALA A 1 388 ? 0.197 -14.408 -7.499 1.00 98.81 388 ALA A C 1
ATOM 2713 O O . ALA A 1 388 ? 1.389 -14.120 -7.597 1.00 98.81 388 ALA A O 1
ATOM 2714 N N . ALA A 1 389 ? -0.487 -14.926 -8.528 1.00 98.69 389 ALA A N 1
ATOM 2715 C CA . ALA A 1 389 ? 0.123 -15.172 -9.838 1.00 98.69 389 ALA A CA 1
ATOM 2716 C C . ALA A 1 389 ? 0.564 -13.870 -10.535 1.00 98.69 389 ALA A C 1
ATOM 2718 O O . ALA A 1 389 ? 1.653 -13.820 -11.109 1.00 98.69 389 ALA A O 1
ATOM 2719 N N . VAL A 1 390 ? -0.249 -12.807 -10.447 1.00 98.88 390 VAL A N 1
ATOM 2720 C CA . VAL A 1 390 ? 0.088 -11.470 -10.975 1.00 98.88 390 VAL A CA 1
ATOM 2721 C C . VAL A 1 390 ? 1.338 -10.927 -10.287 1.00 98.88 390 VAL A C 1
ATOM 2723 O O . VAL A 1 390 ? 2.297 -10.556 -10.963 1.00 98.88 390 VAL A O 1
ATOM 2726 N N . TYR A 1 391 ? 1.368 -10.960 -8.953 1.00 98.88 391 TYR A N 1
ATOM 2727 C CA . TYR A 1 391 ? 2.513 -10.504 -8.172 1.00 98.88 391 TYR A CA 1
ATOM 2728 C C . TYR A 1 391 ? 3.786 -11.289 -8.510 1.00 98.88 391 TYR A C 1
ATOM 2730 O O . TYR A 1 391 ? 4.828 -10.699 -8.791 1.00 98.88 391 TYR A O 1
ATOM 2738 N N . LYS A 1 392 ? 3.698 -12.621 -8.583 1.00 98.69 392 LYS A N 1
ATOM 2739 C CA . LYS A 1 392 ? 4.828 -13.481 -8.956 1.00 98.69 392 LYS A CA 1
ATOM 2740 C C . LYS A 1 392 ? 5.358 -13.173 -10.362 1.00 98.69 392 LYS A C 1
ATOM 2742 O O . LYS A 1 392 ? 6.571 -13.166 -10.574 1.00 98.69 392 LYS A O 1
ATOM 2747 N N . GLY A 1 393 ? 4.471 -12.844 -11.302 1.00 98.56 393 GLY A N 1
ATOM 2748 C CA . GLY A 1 393 ? 4.865 -12.352 -12.621 1.00 98.56 393 GLY A CA 1
ATOM 2749 C C . GLY A 1 393 ? 5.541 -10.986 -12.595 1.00 98.56 393 GLY A C 1
ATOM 2750 O O . GLY A 1 393 ? 6.538 -10.788 -13.289 1.00 98.56 393 GLY A O 1
ATOM 2751 N N . TRP A 1 394 ? 5.072 -10.063 -11.751 1.00 98.75 394 TRP A N 1
ATOM 2752 C CA . TRP A 1 394 ? 5.733 -8.771 -11.546 1.00 98.75 394 TRP A CA 1
ATOM 2753 C C . TRP A 1 394 ? 7.161 -8.938 -10.993 1.00 98.75 394 TRP A C 1
ATOM 2755 O O . TRP A 1 394 ? 8.082 -8.270 -11.466 1.00 98.75 394 TRP A O 1
ATOM 2765 N N . LEU A 1 395 ? 7.373 -9.898 -10.083 1.00 98.75 395 LEU A N 1
ATOM 2766 C CA . LEU A 1 395 ? 8.698 -10.265 -9.558 1.00 98.75 395 LEU A CA 1
ATOM 2767 C C . LEU A 1 395 ? 9.631 -10.911 -10.599 1.00 98.75 395 LEU A C 1
ATOM 2769 O O . LEU A 1 395 ? 10.806 -11.122 -10.308 1.00 98.75 395 LEU A O 1
ATOM 2773 N N . GLY A 1 396 ? 9.130 -11.258 -11.788 1.00 97.56 396 GLY A N 1
ATOM 2774 C CA . GLY A 1 396 ? 9.931 -11.754 -12.910 1.00 97.56 396 GLY A CA 1
ATOM 2775 C C . GLY A 1 396 ? 9.525 -13.124 -13.455 1.00 97.56 396 GLY A C 1
ATOM 2776 O O . GLY A 1 396 ? 10.018 -13.516 -14.512 1.00 97.56 396 GLY A O 1
ATOM 2777 N N . ASP A 1 397 ? 8.603 -13.849 -12.807 1.00 98.00 397 ASP A N 1
ATOM 2778 C CA . ASP A 1 397 ? 8.114 -15.134 -13.321 1.00 98.00 397 ASP A CA 1
ATOM 2779 C C . ASP A 1 397 ? 7.039 -14.928 -14.397 1.00 98.00 397 ASP A C 1
ATOM 2781 O O . ASP A 1 397 ? 5.831 -15.043 -14.168 1.00 98.00 397 ASP A O 1
ATOM 2785 N N . ARG A 1 398 ? 7.492 -14.657 -15.619 1.00 96.88 398 ARG A N 1
ATOM 2786 C CA . ARG A 1 398 ? 6.610 -14.434 -16.773 1.00 96.88 398 ARG A CA 1
ATOM 2787 C C . ARG A 1 398 ? 5.720 -15.632 -17.117 1.00 96.88 398 ARG A C 1
ATOM 2789 O O . ARG A 1 398 ? 4.723 -15.446 -17.811 1.00 96.88 398 ARG A O 1
ATOM 2796 N N . SER A 1 399 ? 6.056 -16.841 -16.655 1.00 96.50 399 SER A N 1
ATOM 2797 C CA . SER A 1 399 ? 5.191 -18.012 -16.842 1.00 96.50 399 SER A CA 1
ATOM 2798 C C . SER A 1 399 ? 3.945 -17.957 -15.951 1.00 96.50 399 SER A C 1
ATOM 2800 O O . SER A 1 399 ? 2.901 -18.480 -16.334 1.00 96.50 399 SER A O 1
ATOM 2802 N N . SER A 1 400 ? 4.036 -17.265 -14.808 1.00 96.62 400 SER A N 1
ATOM 2803 C CA . SER A 1 400 ? 2.910 -17.019 -13.902 1.00 96.62 400 SER A CA 1
ATOM 2804 C C . SER A 1 400 ? 2.028 -15.862 -14.379 1.00 96.62 400 SER A C 1
ATOM 2806 O O . SER A 1 400 ? 0.804 -15.972 -14.362 1.00 96.62 400 SER A O 1
ATOM 2808 N N . TYR A 1 401 ? 2.620 -14.749 -14.822 1.00 98.25 401 TYR A N 1
ATOM 2809 C CA . TYR A 1 401 ? 1.880 -13.616 -15.389 1.00 98.25 401 TYR A CA 1
ATOM 2810 C C . TYR A 1 401 ? 2.800 -12.701 -16.211 1.00 98.25 401 TYR A C 1
ATOM 2812 O O . TYR A 1 401 ? 3.902 -12.376 -15.776 1.00 98.25 401 TYR A O 1
ATOM 2820 N N . ALA A 1 402 ? 2.345 -12.238 -17.381 1.00 97.38 402 ALA A N 1
ATOM 2821 C CA . ALA A 1 402 ? 3.150 -11.381 -18.264 1.00 97.38 402 ALA A CA 1
ATOM 2822 C C . ALA A 1 402 ? 2.354 -10.316 -19.046 1.00 97.38 402 ALA A C 1
ATOM 2824 O O . ALA A 1 402 ? 2.903 -9.698 -19.959 1.00 97.38 402 ALA A O 1
ATOM 2825 N N . SER A 1 403 ? 1.077 -10.093 -18.717 1.00 96.50 403 SER A N 1
ATOM 2826 C CA . SER A 1 403 ? 0.159 -9.252 -19.508 1.00 96.50 403 SER A CA 1
ATOM 2827 C C . SER A 1 403 ? 0.177 -7.760 -19.147 1.00 96.50 403 SER A C 1
ATOM 2829 O O . SER A 1 403 ? -0.684 -7.015 -19.605 1.00 96.50 403 SER A O 1
ATOM 2831 N N . PHE A 1 404 ? 1.164 -7.310 -18.369 1.00 98.25 404 PHE A N 1
ATOM 2832 C CA . PHE A 1 404 ? 1.302 -5.906 -17.986 1.00 98.25 404 PHE A CA 1
ATOM 2833 C C . PHE A 1 404 ? 1.446 -4.970 -19.197 1.00 98.25 404 PHE A C 1
ATOM 2835 O O . PHE A 1 404 ? 2.100 -5.294 -20.192 1.00 98.25 404 PHE A O 1
ATOM 2842 N N . SER A 1 405 ? 0.916 -3.756 -19.060 1.00 97.12 405 SER A N 1
ATOM 2843 C CA . SER A 1 405 ? 1.090 -2.652 -20.005 1.00 97.12 405 SER A CA 1
ATOM 2844 C C . SER A 1 405 ? 2.264 -1.762 -19.591 1.00 97.12 405 SER A C 1
ATOM 2846 O O . SER A 1 405 ? 2.159 -0.936 -18.680 1.00 97.12 405 SER A O 1
ATOM 2848 N N . TRP A 1 406 ? 3.391 -1.923 -20.278 1.00 96.56 406 TRP A N 1
ATOM 2849 C CA . TRP A 1 406 ? 4.646 -1.229 -19.984 1.00 96.56 406 TRP A CA 1
ATOM 2850 C C . TRP A 1 406 ? 4.728 0.163 -20.611 1.00 96.56 406 TRP A C 1
ATOM 2852 O O . TRP A 1 406 ? 4.163 0.416 -21.675 1.00 96.56 406 TRP A O 1
ATOM 2862 N N . GLY A 1 407 ? 5.467 1.066 -19.960 1.00 96.12 407 GLY A N 1
ATOM 2863 C CA . GLY A 1 407 ? 5.909 2.309 -20.588 1.00 96.12 407 GLY A CA 1
ATOM 2864 C C . GLY A 1 407 ? 7.193 2.126 -21.401 1.00 96.12 407 GLY A C 1
ATOM 2865 O O . GLY A 1 407 ? 7.366 1.143 -22.115 1.00 96.12 407 GLY A O 1
ATOM 2866 N N . ASP A 1 408 ? 8.105 3.096 -21.295 1.00 95.75 408 ASP A N 1
ATOM 2867 C CA . ASP A 1 408 ? 9.442 2.992 -21.889 1.00 95.75 408 ASP A CA 1
ATOM 2868 C C . ASP A 1 408 ? 10.193 1.751 -21.357 1.00 95.75 408 ASP A C 1
ATOM 2870 O O . ASP A 1 408 ? 10.298 1.533 -20.152 1.00 95.75 408 ASP A O 1
ATOM 2874 N N . LEU A 1 409 ? 10.739 0.954 -22.274 1.00 98.06 409 LEU A N 1
ATOM 2875 C CA . LEU A 1 409 ? 11.459 -0.288 -21.988 1.00 98.06 409 LEU A CA 1
ATOM 2876 C C . LEU A 1 409 ? 12.974 -0.081 -21.858 1.00 98.06 409 LEU A C 1
ATOM 2878 O O . LEU A 1 409 ? 13.728 -1.046 -21.763 1.00 98.06 409 LEU A O 1
ATOM 2882 N N . SER A 1 410 ? 13.459 1.161 -21.859 1.00 97.19 410 SER A N 1
ATOM 2883 C CA . SER A 1 410 ? 14.890 1.463 -21.790 1.00 97.19 410 SER A CA 1
ATOM 2884 C C . SER A 1 410 ? 15.574 0.892 -20.541 1.00 97.19 410 SER A C 1
ATOM 2886 O O . SER A 1 410 ? 16.726 0.476 -20.641 1.00 97.19 410 SER A O 1
ATOM 2888 N N . PHE A 1 411 ? 14.873 0.771 -19.411 1.00 97.69 411 PHE A N 1
ATOM 2889 C CA . PHE A 1 411 ? 15.370 0.119 -18.189 1.00 97.69 411 PHE A CA 1
ATOM 2890 C C . PHE A 1 411 ? 15.235 -1.412 -18.177 1.00 97.69 411 PHE A C 1
ATOM 2892 O O . PHE A 1 411 ? 15.703 -2.049 -17.240 1.00 97.69 411 PHE A O 1
ATOM 2899 N N . GLN A 1 412 ? 14.633 -2.019 -19.202 1.00 98.00 412 GLN A N 1
ATOM 2900 C CA . GLN A 1 412 ? 14.599 -3.473 -19.340 1.00 98.00 412 GLN A CA 1
ATOM 2901 C C . GLN A 1 412 ? 15.946 -3.988 -19.851 1.00 98.00 412 GLN A C 1
ATOM 2903 O O . GLN A 1 412 ? 16.456 -3.490 -20.866 1.00 98.00 412 GLN A O 1
ATOM 2908 N N . ALA A 1 413 ? 16.523 -4.982 -19.168 1.00 96.69 413 ALA A N 1
ATOM 2909 C CA . ALA A 1 413 ? 17.696 -5.692 -19.677 1.00 96.69 413 ALA A CA 1
ATOM 2910 C C . ALA A 1 413 ? 17.334 -6.477 -20.950 1.00 96.69 413 ALA A C 1
ATOM 2912 O O . ALA A 1 413 ? 18.049 -6.399 -21.948 1.00 96.69 413 ALA A O 1
ATOM 2913 N N . ASP A 1 414 ? 16.160 -7.115 -20.946 1.00 97.00 414 ASP A N 1
ATOM 2914 C CA . ASP A 1 414 ? 15.523 -7.714 -22.116 1.00 97.00 414 ASP A CA 1
ATOM 2915 C C . ASP A 1 414 ? 14.181 -7.023 -22.409 1.00 97.00 414 ASP A C 1
ATOM 2917 O O . ASP A 1 414 ? 13.160 -7.277 -21.769 1.00 97.00 414 ASP A O 1
ATOM 2921 N N . ALA A 1 415 ? 14.176 -6.130 -23.401 1.00 97.00 415 ALA A N 1
ATOM 2922 C CA . ALA A 1 415 ? 12.975 -5.398 -23.794 1.00 97.00 415 ALA A CA 1
ATOM 2923 C C . ALA A 1 415 ? 11.907 -6.281 -24.469 1.00 97.00 415 ALA A C 1
ATOM 2925 O O . ALA A 1 415 ? 10.747 -5.878 -24.519 1.00 97.00 415 ALA A O 1
ATOM 2926 N N . ALA A 1 416 ? 12.257 -7.469 -24.978 1.00 97.12 416 ALA A N 1
ATOM 2927 C CA . ALA A 1 416 ? 11.276 -8.402 -25.537 1.00 97.12 416 ALA A CA 1
ATOM 2928 C C . ALA A 1 416 ? 10.505 -9.151 -24.436 1.00 97.12 416 ALA A C 1
ATOM 2930 O O . ALA A 1 416 ? 9.375 -9.595 -24.655 1.00 97.12 416 ALA A O 1
ATOM 2931 N N . HIS A 1 417 ? 11.085 -9.249 -23.237 1.00 97.31 417 HIS A N 1
ATOM 2932 C CA . HIS A 1 417 ? 10.517 -9.969 -22.100 1.00 97.31 417 HIS A CA 1
ATOM 2933 C C . HIS A 1 417 ? 10.507 -9.101 -20.832 1.00 97.31 417 HIS A C 1
ATOM 2935 O O . HIS A 1 417 ? 11.148 -9.451 -19.842 1.00 97.31 417 HIS A O 1
ATOM 2941 N N . PRO A 1 418 ? 9.760 -7.981 -20.823 1.00 98.12 418 PRO A N 1
ATOM 2942 C CA . PRO A 1 418 ? 9.813 -7.024 -19.726 1.00 98.12 418 PRO A CA 1
ATOM 2943 C C . PRO A 1 418 ? 9.294 -7.603 -18.402 1.00 98.12 418 PRO A C 1
ATOM 2945 O O . PRO A 1 418 ? 8.333 -8.381 -18.381 1.00 98.12 418 PRO A O 1
ATOM 2948 N N . VAL A 1 419 ? 9.917 -7.197 -17.298 1.00 98.50 419 VAL A N 1
ATOM 2949 C CA . VAL A 1 419 ? 9.579 -7.615 -15.925 1.00 98.50 419 VAL A CA 1
ATOM 2950 C C . VAL A 1 419 ? 9.590 -6.430 -14.960 1.00 98.50 419 VAL A C 1
ATOM 2952 O O . VAL A 1 419 ? 10.137 -5.371 -15.281 1.00 98.50 419 VAL A O 1
ATOM 2955 N N . GLY A 1 420 ? 8.934 -6.581 -13.803 1.00 98.38 420 GLY A N 1
ATOM 2956 C CA . GLY A 1 420 ? 8.803 -5.507 -12.811 1.00 98.38 420 GLY A CA 1
ATOM 2957 C C . GLY A 1 420 ? 10.123 -5.266 -12.103 1.00 98.38 420 GLY A C 1
ATOM 2958 O O . GLY A 1 420 ? 10.639 -4.150 -12.128 1.00 98.38 420 GLY A O 1
ATOM 2959 N N . ILE A 1 421 ? 10.697 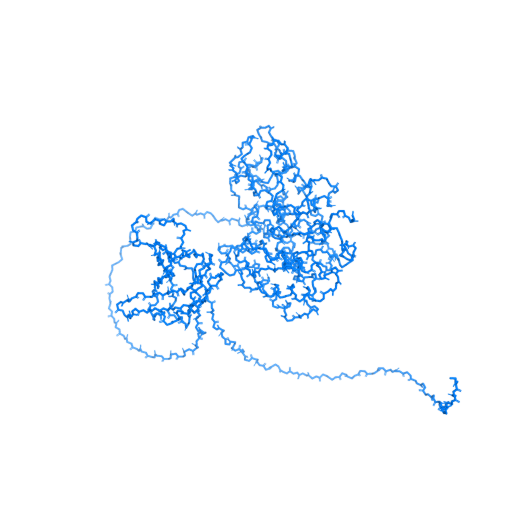-6.345 -11.568 1.00 98.81 421 ILE A N 1
ATOM 2960 C CA . ILE A 1 421 ? 12.045 -6.385 -10.998 1.00 98.81 421 ILE A CA 1
ATOM 2961 C C . ILE A 1 421 ? 12.965 -7.144 -11.950 1.00 98.81 421 ILE A C 1
ATOM 2963 O O . ILE A 1 421 ? 12.655 -8.259 -12.370 1.00 98.81 421 ILE A O 1
ATOM 2967 N N . GLN A 1 422 ? 14.108 -6.550 -12.280 1.00 98.69 422 GLN A N 1
ATOM 2968 C CA . GLN A 1 422 ? 15.090 -7.192 -13.148 1.00 98.69 422 GLN A CA 1
ATOM 2969 C C . GLN A 1 422 ? 15.677 -8.478 -12.526 1.00 98.69 422 GLN A C 1
ATOM 2971 O O . GLN A 1 422 ? 15.969 -8.510 -11.321 1.00 98.69 422 GLN A O 1
ATOM 2976 N N . PRO A 1 423 ? 15.890 -9.538 -13.331 1.00 98.06 423 PRO A N 1
ATOM 2977 C CA . PRO A 1 423 ? 16.450 -10.797 -12.851 1.00 98.06 423 PRO A CA 1
ATOM 2978 C C . PRO A 1 423 ? 17.890 -10.663 -12.357 1.00 98.06 423 PRO A C 1
ATOM 2980 O O . PRO A 1 423 ? 18.603 -9.720 -12.718 1.00 98.06 423 PRO A O 1
ATOM 2983 N N . VAL A 1 424 ? 18.329 -11.672 -11.603 1.00 97.81 424 VAL A N 1
ATOM 2984 C CA . VAL A 1 424 ? 19.712 -11.788 -11.132 1.00 97.81 424 VAL A CA 1
ATOM 2985 C C . VAL A 1 424 ? 20.718 -11.653 -12.280 1.00 97.81 424 VAL A C 1
ATOM 2987 O O . VAL A 1 424 ? 20.535 -12.220 -13.358 1.00 97.81 424 VAL A O 1
ATOM 2990 N N . GLY A 1 425 ? 21.780 -10.876 -12.064 1.00 96.75 425 GLY A N 1
ATOM 2991 C CA . GLY A 1 425 ? 22.852 -10.692 -13.052 1.00 96.75 425 GLY A CA 1
ATOM 2992 C C . GLY A 1 425 ? 22.477 -9.867 -14.290 1.00 96.75 425 GLY A C 1
ATOM 2993 O O . GLY A 1 425 ? 23.276 -9.773 -15.225 1.00 96.75 425 GLY A O 1
ATOM 2994 N N . SER A 1 426 ? 21.294 -9.247 -14.316 1.00 97.81 426 SER A N 1
ATOM 2995 C CA . SER A 1 426 ? 20.905 -8.336 -15.394 1.00 97.81 426 SER A CA 1
ATOM 2996 C C . SER A 1 426 ? 21.884 -7.175 -15.502 1.00 97.81 426 SER A C 1
ATOM 2998 O O . SER A 1 426 ? 22.191 -6.510 -14.515 1.00 97.81 426 SER A O 1
ATOM 3000 N N . THR A 1 427 ? 22.363 -6.897 -16.713 1.00 96.81 427 THR A N 1
ATOM 3001 C CA . THR A 1 427 ? 23.281 -5.785 -16.981 1.00 96.81 427 THR A CA 1
ATOM 3002 C C . THR A 1 427 ? 22.882 -5.051 -18.251 1.00 96.81 427 THR A C 1
ATOM 3004 O O . THR A 1 427 ? 22.331 -5.634 -19.185 1.00 96.81 427 THR A O 1
ATOM 3007 N N . LYS A 1 428 ? 23.172 -3.750 -18.300 1.00 95.25 428 LYS A N 1
ATOM 3008 C CA . LYS A 1 428 ? 22.999 -2.934 -19.502 1.00 95.25 428 LYS A CA 1
ATOM 3009 C C . LYS A 1 428 ? 24.085 -1.877 -19.570 1.00 95.25 428 LYS A C 1
ATOM 3011 O O . LYS A 1 428 ? 24.347 -1.184 -18.593 1.00 95.25 428 LYS A O 1
ATOM 3016 N N . SER A 1 429 ? 24.754 -1.782 -20.717 1.00 92.38 429 SER A N 1
ATOM 3017 C CA . SER A 1 429 ? 25.879 -0.855 -20.926 1.00 92.38 429 SER A CA 1
ATOM 3018 C C . SER A 1 429 ? 26.959 -0.931 -19.830 1.00 92.38 429 SER A C 1
ATOM 3020 O O . SER A 1 429 ? 27.505 0.090 -19.425 1.00 92.38 429 SER A O 1
ATOM 3022 N N . GLY A 1 430 ? 27.245 -2.137 -19.323 1.00 91.69 430 GLY A N 1
ATOM 3023 C CA . GLY A 1 430 ? 28.240 -2.366 -18.268 1.00 91.69 430 GLY A CA 1
ATOM 3024 C C . GLY A 1 430 ? 27.796 -1.999 -16.846 1.00 91.69 430 GLY A C 1
ATOM 3025 O O . GLY A 1 430 ? 28.587 -2.153 -15.921 1.00 91.69 430 GLY A O 1
ATOM 3026 N N . VAL A 1 431 ? 26.553 -1.546 -16.651 1.00 94.50 431 VAL A N 1
ATOM 3027 C CA . VAL A 1 431 ? 25.970 -1.253 -15.333 1.00 94.50 431 VAL A CA 1
ATOM 3028 C C . VAL A 1 431 ? 25.040 -2.390 -14.920 1.00 94.50 431 VAL A C 1
ATOM 3030 O O . VAL A 1 431 ? 24.292 -2.916 -15.749 1.00 94.50 431 VAL A O 1
ATOM 3033 N N . SER A 1 432 ? 25.093 -2.773 -13.643 1.00 96.88 432 SER A N 1
ATOM 3034 C CA . SER A 1 432 ? 24.147 -3.735 -13.077 1.00 96.88 432 SER A CA 1
ATOM 3035 C C . SER A 1 432 ? 22.741 -3.144 -13.054 1.00 96.88 432 SER A C 1
ATOM 3037 O O . SER A 1 432 ? 22.527 -2.020 -12.601 1.00 96.88 432 SER A O 1
ATOM 3039 N N . LEU A 1 433 ? 21.787 -3.922 -13.544 1.00 97.94 433 LEU A N 1
ATOM 3040 C CA . LEU A 1 433 ? 20.360 -3.676 -13.410 1.00 97.94 433 LEU A CA 1
ATOM 3041 C C . LEU A 1 433 ? 19.695 -4.702 -12.494 1.00 97.94 433 LEU A C 1
ATOM 3043 O O . LEU A 1 433 ? 18.486 -4.637 -12.349 1.00 97.94 433 LEU A O 1
ATOM 3047 N N . ASP A 1 434 ? 20.436 -5.634 -11.894 1.00 98.50 434 ASP A N 1
ATOM 3048 C CA . ASP A 1 434 ? 19.888 -6.615 -10.955 1.00 98.50 434 ASP A CA 1
ATOM 3049 C C . ASP A 1 434 ? 19.068 -5.927 -9.852 1.00 98.50 434 ASP A C 1
ATOM 3051 O O . ASP A 1 434 ? 19.548 -4.995 -9.207 1.00 98.50 434 ASP A O 1
ATOM 3055 N N . GLY A 1 435 ? 17.812 -6.346 -9.683 1.00 98.69 435 GLY A N 1
ATOM 3056 C CA . GLY A 1 435 ? 16.891 -5.752 -8.716 1.00 98.69 435 GLY A CA 1
ATOM 3057 C C . GLY A 1 435 ? 16.236 -4.438 -9.161 1.00 98.69 435 GLY A C 1
ATOM 3058 O O . GLY A 1 435 ? 15.337 -3.952 -8.482 1.00 98.69 435 GLY A O 1
ATOM 3059 N N . ALA A 1 436 ? 16.606 -3.853 -10.302 1.00 98.62 436 ALA A N 1
ATOM 3060 C CA . ALA A 1 436 ? 16.023 -2.585 -10.736 1.00 98.62 436 ALA A CA 1
ATOM 3061 C C . ALA A 1 436 ? 14.511 -2.703 -11.004 1.00 98.62 436 ALA A C 1
ATOM 3063 O O . ALA A 1 436 ? 14.064 -3.600 -11.724 1.00 98.62 436 ALA A O 1
ATOM 3064 N N . LEU A 1 437 ? 13.730 -1.752 -10.477 1.00 98.56 437 LEU A N 1
ATOM 3065 C CA . LEU A 1 437 ? 12.284 -1.657 -10.703 1.00 98.56 437 LEU A CA 1
ATOM 3066 C C . LEU A 1 437 ? 12.002 -0.899 -12.005 1.00 98.56 437 LEU A C 1
ATOM 3068 O O . LEU A 1 437 ? 11.867 0.324 -12.012 1.00 98.56 437 LEU A O 1
ATOM 3072 N N . ALA A 1 438 ? 11.975 -1.599 -13.136 1.00 97.69 438 ALA A N 1
ATOM 3073 C CA . ALA A 1 438 ? 12.172 -0.974 -14.445 1.00 97.69 438 ALA A CA 1
ATOM 3074 C C . ALA A 1 438 ? 11.137 0.107 -14.816 1.00 97.69 438 ALA A C 1
ATOM 3076 O O . ALA A 1 438 ? 11.526 1.180 -15.287 1.00 97.69 438 ALA A O 1
ATOM 3077 N N . ASP A 1 439 ? 9.835 -0.140 -14.596 1.00 98.38 439 ASP A N 1
ATOM 3078 C CA . ASP A 1 439 ? 8.785 0.829 -14.964 1.00 98.38 439 ASP A CA 1
ATOM 3079 C C . ASP A 1 439 ? 8.752 2.057 -14.034 1.00 98.38 439 ASP A C 1
ATOM 3081 O O . ASP A 1 439 ? 8.306 3.132 -14.446 1.00 98.38 439 ASP A O 1
ATOM 3085 N N . ASP A 1 440 ? 9.266 1.925 -12.809 1.00 98.62 440 ASP A N 1
ATOM 3086 C CA . ASP A 1 440 ? 9.392 3.021 -11.848 1.00 98.62 440 ASP A CA 1
ATOM 3087 C C . ASP A 1 440 ? 10.693 3.808 -12.054 1.00 98.62 440 ASP A C 1
ATOM 3089 O O . ASP A 1 440 ? 10.670 5.038 -12.043 1.00 98.62 440 ASP A O 1
ATOM 3093 N N . MET A 1 441 ? 11.807 3.139 -12.365 1.00 98.44 441 MET A N 1
ATOM 3094 C CA . MET A 1 441 ? 13.090 3.788 -12.667 1.00 98.44 441 MET A CA 1
ATOM 3095 C C . MET A 1 441 ? 13.005 4.704 -13.892 1.00 98.44 441 MET A C 1
ATOM 3097 O O . MET A 1 441 ? 13.492 5.839 -13.857 1.00 98.44 441 MET A O 1
ATOM 3101 N N . ARG A 1 442 ? 12.285 4.290 -14.946 1.00 97.19 442 ARG A N 1
ATOM 3102 C CA . ARG A 1 442 ? 12.086 5.128 -16.146 1.00 97.19 442 ARG A CA 1
ATOM 3103 C C . ARG A 1 442 ? 11.338 6.443 -15.886 1.00 97.19 442 ARG A C 1
ATOM 3105 O O . ARG A 1 442 ? 11.208 7.275 -16.782 1.00 97.19 442 ARG A O 1
ATOM 3112 N N . ARG A 1 443 ? 10.757 6.624 -14.692 1.00 97.19 443 ARG A N 1
ATOM 3113 C CA . ARG A 1 443 ? 10.016 7.839 -14.318 1.00 97.19 443 ARG A CA 1
ATOM 3114 C C . ARG A 1 443 ? 10.940 9.012 -14.015 1.00 97.19 443 ARG A C 1
ATOM 3116 O O . ARG A 1 443 ? 10.453 10.140 -14.026 1.00 97.19 443 ARG A O 1
ATOM 3123 N N . GLY A 1 444 ? 12.222 8.757 -13.749 1.00 96.88 444 GLY A N 1
ATOM 3124 C CA . GLY A 1 444 ? 13.249 9.796 -13.726 1.00 96.88 444 GLY A CA 1
ATOM 3125 C C . GLY A 1 444 ? 13.614 10.227 -15.149 1.00 96.88 444 GLY A C 1
ATOM 3126 O O . GLY A 1 444 ? 13.414 11.377 -15.530 1.00 96.88 444 GLY A O 1
ATOM 3127 N N . CYS A 1 445 ? 14.121 9.289 -15.948 1.00 96.50 445 CYS A N 1
ATOM 3128 C CA . CYS A 1 445 ? 14.413 9.447 -17.376 1.00 96.50 445 CYS A CA 1
ATOM 3129 C C . CYS A 1 445 ? 14.583 8.068 -18.032 1.00 96.50 445 CYS A C 1
ATOM 3131 O O . CYS A 1 445 ? 14.521 7.062 -17.335 1.00 96.50 445 CYS A O 1
ATOM 3133 N N . SER A 1 446 ? 14.809 7.996 -19.348 1.00 96.50 446 SER A N 1
ATOM 3134 C CA . SER A 1 446 ? 15.227 6.745 -20.000 1.00 96.50 446 SER A CA 1
ATOM 3135 C C . SER A 1 446 ? 16.590 6.269 -19.484 1.00 96.50 446 SER A C 1
ATOM 3137 O O . SER A 1 446 ? 17.380 7.070 -18.983 1.00 96.50 446 SER A O 1
ATOM 3139 N N . PHE A 1 447 ? 16.872 4.969 -19.613 1.00 97.50 447 PHE A N 1
ATOM 3140 C CA . PHE A 1 447 ? 18.108 4.379 -19.097 1.00 97.50 447 PHE A CA 1
ATOM 3141 C C . PHE A 1 447 ? 19.364 5.095 -19.600 1.00 97.50 447 PHE A C 1
ATOM 3143 O O . PHE A 1 447 ? 19.568 5.296 -20.798 1.00 97.50 447 PHE A O 1
ATOM 3150 N N . GLN A 1 448 ? 20.235 5.388 -18.644 1.00 95.38 448 GLN A N 1
ATOM 3151 C CA . GLN A 1 448 ? 21.607 5.829 -18.826 1.00 95.38 448 GLN A CA 1
ATOM 3152 C C . GLN A 1 448 ? 22.432 5.357 -17.616 1.00 95.38 448 GLN A C 1
ATOM 3154 O O . GLN A 1 448 ? 21.846 5.109 -16.559 1.00 95.38 448 GLN A O 1
ATOM 3159 N N . PRO A 1 449 ? 23.769 5.236 -17.737 1.00 92.38 449 PRO A N 1
ATOM 3160 C CA . PRO A 1 449 ? 24.610 4.684 -16.672 1.00 92.38 449 PRO A CA 1
ATOM 3161 C C . PRO A 1 449 ? 24.470 5.383 -15.315 1.00 92.38 449 PRO A C 1
ATOM 3163 O O . PRO A 1 449 ? 24.525 4.721 -14.286 1.00 92.38 449 PRO A O 1
ATOM 3166 N N . VAL A 1 450 ? 24.268 6.704 -15.318 1.00 94.75 450 VAL A N 1
ATOM 3167 C CA . VAL A 1 450 ? 23.922 7.478 -14.119 1.00 94.75 450 VAL A CA 1
ATOM 3168 C C . VAL A 1 450 ? 22.420 7.762 -14.163 1.00 94.75 450 VAL A C 1
ATOM 3170 O O . VAL A 1 450 ? 21.998 8.604 -14.959 1.00 94.75 450 VAL A O 1
ATOM 3173 N N . PRO A 1 451 ? 21.592 7.069 -13.366 1.00 94.88 451 PRO A N 1
ATOM 3174 C CA . PRO A 1 451 ? 20.144 7.201 -13.457 1.00 94.88 451 PRO A CA 1
ATOM 3175 C C . PRO A 1 451 ? 19.672 8.580 -12.984 1.00 94.88 451 PRO A C 1
ATOM 3177 O O . PRO A 1 451 ? 20.216 9.154 -12.040 1.00 94.88 451 PRO A O 1
ATOM 3180 N N . CYS A 1 452 ? 18.609 9.103 -13.602 1.00 96.94 452 CYS A N 1
ATOM 3181 C CA . CYS A 1 452 ? 17.922 10.270 -13.055 1.00 96.94 452 CYS A CA 1
ATOM 3182 C C . CYS A 1 452 ? 17.113 9.859 -11.832 1.00 96.94 452 CYS A C 1
ATOM 3184 O O . CYS A 1 452 ? 16.378 8.871 -11.880 1.00 96.94 452 CYS A O 1
ATOM 3186 N N . HIS A 1 453 ? 17.221 10.653 -10.771 1.00 96.31 453 HIS A N 1
ATOM 3187 C CA . HIS A 1 453 ? 16.526 10.394 -9.519 1.00 96.31 453 HIS A CA 1
ATOM 3188 C C . HIS A 1 453 ? 15.012 10.259 -9.695 1.00 96.31 453 HIS A C 1
ATOM 3190 O O . HIS A 1 453 ? 14.380 10.979 -10.476 1.00 96.31 453 HIS A O 1
ATOM 3196 N N . THR A 1 454 ? 14.437 9.320 -8.947 1.00 96.50 454 THR A N 1
ATOM 3197 C CA . THR A 1 454 ? 12.997 9.152 -8.832 1.00 96.50 454 THR A CA 1
ATOM 3198 C C . THR A 1 454 ? 12.620 8.502 -7.504 1.00 96.50 454 THR A C 1
ATOM 3200 O O . THR A 1 454 ? 13.274 7.566 -7.059 1.00 96.50 454 THR A O 1
ATOM 3203 N N . ASN A 1 455 ? 11.523 8.956 -6.893 1.00 94.44 455 ASN A N 1
ATOM 3204 C CA . ASN A 1 455 ? 10.979 8.349 -5.669 1.00 94.44 455 ASN A CA 1
ATOM 3205 C C . ASN A 1 455 ? 10.038 7.167 -5.954 1.00 94.44 455 ASN A C 1
ATOM 3207 O O . ASN A 1 455 ? 9.610 6.477 -5.035 1.00 94.44 455 ASN A O 1
ATOM 3211 N N . TYR A 1 456 ? 9.682 6.926 -7.221 1.00 97.56 456 TYR A N 1
ATOM 3212 C CA . TYR A 1 456 ? 8.665 5.926 -7.558 1.00 97.56 456 TYR A CA 1
ATOM 3213 C C . TYR A 1 456 ? 9.105 4.486 -7.267 1.00 97.56 456 TYR A C 1
ATOM 3215 O O . TYR A 1 456 ? 8.251 3.631 -7.070 1.00 97.56 456 TYR A O 1
ATOM 3223 N N . ALA A 1 457 ? 10.411 4.218 -7.195 1.00 98.06 457 ALA A N 1
ATOM 3224 C CA . ALA A 1 457 ? 10.914 2.887 -6.881 1.00 98.06 457 ALA A CA 1
ATOM 3225 C C . ALA A 1 457 ? 10.598 2.470 -5.433 1.00 98.06 457 ALA A C 1
ATOM 3227 O O . ALA A 1 457 ? 10.047 1.394 -5.219 1.00 98.06 457 ALA A O 1
ATOM 3228 N N . TRP A 1 458 ? 10.859 3.335 -4.445 1.00 97.62 458 TRP A N 1
ATOM 3229 C CA . TRP A 1 458 ? 10.470 3.063 -3.054 1.00 97.62 458 TRP A CA 1
ATOM 3230 C C . TRP A 1 458 ? 8.959 3.095 -2.843 1.00 97.62 458 TRP A C 1
ATOM 3232 O O . TRP A 1 458 ? 8.422 2.275 -2.103 1.00 97.62 458 TRP A O 1
ATOM 3242 N N . GLU A 1 459 ? 8.259 3.960 -3.570 1.00 97.50 459 GLU A N 1
ATOM 3243 C CA . GLU A 1 459 ? 6.800 3.970 -3.588 1.00 97.50 459 GLU A CA 1
ATOM 3244 C C . GLU A 1 459 ? 6.231 2.641 -4.127 1.00 97.50 459 GLU A C 1
ATOM 3246 O O . GLU A 1 459 ? 5.275 2.106 -3.575 1.00 97.50 459 GLU A O 1
ATOM 3251 N N . ALA A 1 460 ? 6.825 2.056 -5.173 1.00 98.50 460 ALA A N 1
ATOM 3252 C CA . ALA A 1 460 ? 6.419 0.740 -5.665 1.00 98.50 460 ALA A CA 1
ATOM 3253 C C . ALA A 1 460 ? 6.720 -0.373 -4.663 1.00 98.50 460 ALA A C 1
ATOM 3255 O O . ALA A 1 460 ? 5.910 -1.297 -4.508 1.00 98.50 460 ALA A O 1
ATOM 3256 N N . MET A 1 461 ? 7.845 -0.257 -3.956 1.00 98.69 461 MET A N 1
ATOM 3257 C CA . MET A 1 461 ? 8.217 -1.182 -2.895 1.00 98.69 461 MET A CA 1
ATOM 3258 C C . MET A 1 461 ? 7.186 -1.205 -1.757 1.00 98.69 461 MET A C 1
ATOM 3260 O O . MET A 1 461 ? 6.961 -2.282 -1.213 1.00 98.69 461 MET A O 1
ATOM 3264 N N . GLN A 1 462 ? 6.461 -0.113 -1.467 1.00 98.12 462 GLN A N 1
ATOM 3265 C CA . GLN A 1 462 ? 5.434 -0.106 -0.408 1.00 98.12 462 GLN A CA 1
ATOM 3266 C C . GLN A 1 462 ? 4.373 -1.191 -0.637 1.00 98.12 462 GLN A C 1
ATOM 3268 O O . GLN A 1 462 ? 4.098 -2.012 0.240 1.00 98.12 462 GLN A O 1
ATOM 3273 N N . GLY A 1 463 ? 3.818 -1.246 -1.849 1.00 98.56 463 GLY A N 1
ATOM 3274 C CA . GLY A 1 463 ? 2.889 -2.305 -2.232 1.00 98.56 463 GLY A CA 1
ATOM 3275 C C . GLY A 1 463 ? 3.574 -3.661 -2.430 1.00 98.56 463 GLY A C 1
ATOM 3276 O O . GLY A 1 463 ? 3.007 -4.694 -2.087 1.00 98.56 463 GLY A O 1
ATOM 3277 N N . ALA A 1 464 ? 4.796 -3.700 -2.972 1.00 98.81 464 ALA A N 1
ATOM 3278 C CA . ALA A 1 464 ? 5.493 -4.964 -3.217 1.00 98.81 464 ALA A CA 1
ATOM 3279 C C . ALA A 1 464 ? 5.835 -5.703 -1.914 1.00 98.81 464 ALA A C 1
ATOM 3281 O O . ALA A 1 464 ? 5.639 -6.913 -1.838 1.00 98.81 464 ALA A O 1
ATOM 3282 N N . VAL A 1 465 ? 6.288 -4.983 -0.887 1.00 98.75 465 VAL A N 1
ATOM 3283 C CA . VAL A 1 465 ? 6.605 -5.530 0.437 1.00 98.75 465 VAL A CA 1
ATOM 3284 C C . VAL A 1 465 ? 5.350 -6.085 1.105 1.00 98.75 465 VAL A C 1
ATOM 3286 O O . VAL A 1 465 ? 5.387 -7.208 1.599 1.00 98.75 465 VAL A O 1
ATOM 3289 N N . MET A 1 466 ? 4.219 -5.368 1.062 1.00 98.69 466 MET A N 1
ATOM 3290 C CA . MET A 1 466 ? 2.979 -5.875 1.666 1.00 98.69 466 MET A CA 1
ATOM 3291 C C . MET A 1 466 ? 2.375 -7.061 0.918 1.00 98.69 466 MET A C 1
ATOM 3293 O O . MET A 1 466 ? 1.817 -7.947 1.557 1.00 98.69 466 MET A O 1
ATOM 3297 N N . GLN A 1 467 ? 2.503 -7.131 -0.410 1.00 98.88 467 GLN A N 1
ATOM 3298 C CA . GLN A 1 467 ? 2.106 -8.337 -1.142 1.00 98.88 467 GLN A CA 1
ATOM 3299 C C . GLN A 1 467 ? 2.925 -9.551 -0.688 1.00 98.88 467 GLN A C 1
ATOM 3301 O O . GLN A 1 467 ? 2.341 -10.589 -0.386 1.00 98.88 467 GLN A O 1
ATOM 3306 N N . ALA A 1 468 ? 4.254 -9.422 -0.580 1.00 98.88 468 ALA A N 1
ATOM 3307 C CA . ALA A 1 468 ? 5.097 -10.510 -0.088 1.00 98.88 468 ALA A CA 1
ATOM 3308 C C . A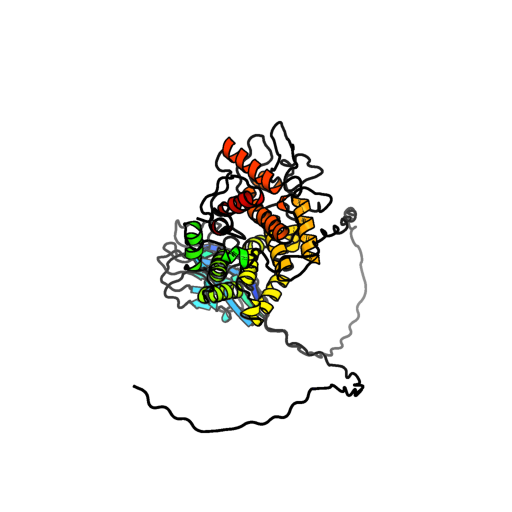LA A 1 468 ? 4.772 -10.894 1.360 1.00 98.88 468 ALA A C 1
ATOM 3310 O O . ALA A 1 468 ? 4.668 -12.085 1.653 1.00 98.88 468 ALA A O 1
ATOM 3311 N N . GLU A 1 469 ? 4.569 -9.911 2.238 1.00 98.62 469 GLU A N 1
ATOM 3312 C CA . GLU A 1 469 ? 4.251 -10.131 3.650 1.00 98.62 469 GLU A CA 1
ATOM 3313 C C . GLU A 1 469 ? 2.940 -10.899 3.822 1.00 98.62 469 GLU A C 1
ATOM 3315 O O . GLU A 1 469 ? 2.915 -11.957 4.447 1.00 98.62 469 GLU A O 1
ATOM 3320 N N . LEU A 1 470 ? 1.856 -10.413 3.211 1.00 98.75 470 LEU A N 1
ATOM 3321 C CA . LEU A 1 470 ? 0.540 -11.037 3.332 1.00 98.75 470 LEU A CA 1
ATOM 3322 C C . LEU A 1 470 ? 0.534 -12.449 2.739 1.00 98.75 470 LEU A C 1
ATOM 3324 O O . LEU A 1 470 ? 0.011 -13.376 3.348 1.00 98.75 470 LEU A O 1
ATOM 3328 N N . LEU A 1 471 ? 1.150 -12.653 1.574 1.00 98.56 471 LEU A N 1
ATOM 3329 C CA . LEU A 1 471 ? 1.228 -13.985 0.974 1.00 98.56 471 LEU A CA 1
ATOM 3330 C C . LEU A 1 471 ? 2.076 -14.945 1.832 1.00 98.56 471 LEU A C 1
ATOM 3332 O O . LEU A 1 471 ? 1.675 -16.094 2.029 1.00 98.56 471 LEU A O 1
ATOM 3336 N N . SER A 1 472 ? 3.194 -14.470 2.393 1.00 97.69 472 SER A N 1
ATOM 3337 C CA . SER A 1 472 ? 4.083 -15.261 3.263 1.00 97.69 472 SER A CA 1
ATOM 3338 C C . SER A 1 472 ? 3.426 -15.642 4.580 1.00 97.69 472 SER A C 1
ATOM 3340 O O . SER A 1 472 ? 3.486 -16.811 4.969 1.00 97.69 472 SER A O 1
ATOM 3342 N N . HIS A 1 473 ? 2.701 -14.714 5.207 1.00 96.19 473 HIS A N 1
ATOM 3343 C CA . HIS A 1 473 ? 1.879 -14.990 6.389 1.00 96.19 473 HIS A CA 1
ATOM 3344 C C . HIS A 1 473 ? 0.802 -16.054 6.128 1.00 96.19 473 HIS A C 1
ATOM 3346 O O . HIS A 1 473 ? 0.390 -16.784 7.031 1.00 96.19 473 HIS A O 1
ATOM 3352 N N . HIS A 1 474 ? 0.375 -16.192 4.871 1.00 96.62 474 HIS A N 1
ATOM 3353 C CA . HIS A 1 474 ? -0.602 -17.183 4.421 1.00 96.62 474 HIS A CA 1
ATOM 3354 C C . HIS A 1 474 ? 0.025 -18.393 3.721 1.00 96.62 474 HIS A C 1
ATOM 3356 O O . HIS A 1 474 ? -0.668 -19.101 2.997 1.00 96.62 474 HIS A O 1
ATOM 3362 N N . GLY A 1 475 ? 1.310 -18.671 3.971 1.00 95.06 475 GLY A N 1
ATOM 3363 C CA . GLY A 1 475 ? 1.984 -19.919 3.594 1.00 95.06 475 GLY A CA 1
ATOM 3364 C C . GLY A 1 475 ? 2.502 -19.986 2.153 1.00 95.06 475 GLY A C 1
ATOM 3365 O O . GLY A 1 475 ? 2.957 -21.044 1.718 1.00 95.06 475 GLY A O 1
ATOM 3366 N N . MET A 1 476 ? 2.454 -18.883 1.405 1.00 95.81 476 MET A N 1
ATOM 3367 C CA . MET A 1 476 ? 3.089 -18.763 0.091 1.00 95.81 476 MET A CA 1
ATOM 3368 C C . MET A 1 476 ? 4.447 -18.078 0.257 1.00 95.81 476 MET A C 1
ATOM 3370 O O . MET A 1 476 ? 4.459 -16.946 0.713 1.00 95.81 476 MET A O 1
ATOM 3374 N N . PRO A 1 477 ? 5.589 -18.682 -0.123 1.00 96.50 477 PRO A N 1
ATOM 3375 C CA . PRO A 1 477 ? 6.920 -18.142 0.179 1.00 96.50 477 PRO A CA 1
ATOM 3376 C C . PRO A 1 477 ? 7.286 -16.957 -0.736 1.00 96.50 477 PRO A C 1
ATOM 3378 O O . PRO A 1 477 ? 8.235 -17.006 -1.512 1.00 96.50 477 PRO A O 1
ATOM 3381 N N . ALA A 1 478 ? 6.496 -15.889 -0.685 1.00 98.25 478 ALA A N 1
ATOM 3382 C CA . ALA A 1 478 ? 6.524 -14.802 -1.647 1.00 98.25 478 ALA A CA 1
ATOM 3383 C C . ALA A 1 478 ? 7.792 -13.949 -1.539 1.00 98.25 478 ALA A C 1
ATOM 3385 O O . ALA A 1 478 ? 8.293 -13.478 -2.557 1.00 98.25 478 ALA A O 1
ATOM 3386 N N . PHE A 1 479 ? 8.382 -13.838 -0.343 1.00 98.62 479 PHE A N 1
ATOM 3387 C CA . PHE A 1 479 ? 9.704 -13.225 -0.186 1.00 98.62 479 PHE A CA 1
ATOM 3388 C C . PHE A 1 479 ? 10.820 -13.998 -0.904 1.00 98.62 479 PHE A C 1
ATOM 3390 O O . PHE A 1 479 ? 11.806 -13.381 -1.301 1.00 98.62 479 PHE A O 1
ATOM 3397 N N . SER A 1 480 ? 10.684 -15.311 -1.125 1.00 98.25 480 SER A N 1
ATOM 3398 C CA . SER A 1 480 ? 11.704 -16.101 -1.827 1.00 98.25 480 SER A CA 1
ATOM 3399 C C . SER A 1 480 ? 11.464 -16.220 -3.334 1.00 98.25 480 SER A C 1
ATOM 3401 O O . SER A 1 480 ? 12.250 -16.856 -4.038 1.00 98.25 480 SER A O 1
ATOM 3403 N N . TRP A 1 481 ? 10.362 -15.675 -3.856 1.00 98.56 481 TRP A N 1
ATOM 3404 C CA . TRP A 1 481 ? 10.046 -15.781 -5.279 1.00 98.56 481 TRP A CA 1
ATOM 3405 C C . TRP A 1 481 ? 11.052 -15.023 -6.146 1.00 98.56 481 TRP A C 1
ATOM 3407 O O . TRP A 1 481 ? 11.559 -13.961 -5.774 1.00 98.56 481 TRP A O 1
ATOM 3417 N N . SER A 1 482 ? 11.323 -15.605 -7.320 1.00 98.19 482 SER A N 1
ATOM 3418 C CA . SER A 1 482 ? 12.239 -15.067 -8.330 1.00 98.19 482 SER A CA 1
ATOM 3419 C C . SER A 1 482 ? 13.597 -14.662 -7.744 1.00 98.19 482 SER A C 1
ATOM 3421 O O . SER A 1 482 ? 14.034 -13.533 -7.950 1.00 98.19 482 SER A O 1
ATOM 3423 N N . ASP A 1 483 ? 14.226 -15.564 -6.979 1.00 98.44 483 ASP A N 1
ATOM 3424 C CA . ASP A 1 483 ? 15.560 -15.421 -6.364 1.00 98.44 483 ASP A CA 1
ATOM 3425 C C . ASP A 1 483 ? 15.669 -14.324 -5.285 1.00 98.44 483 ASP A C 1
ATOM 3427 O O . ASP A 1 483 ? 16.669 -13.609 -5.215 1.00 98.44 483 ASP A O 1
ATOM 3431 N N . ASN A 1 484 ? 14.632 -14.158 -4.459 1.00 98.56 484 ASN A N 1
ATOM 3432 C CA . ASN A 1 484 ? 14.479 -13.046 -3.507 1.00 98.56 484 ASN A CA 1
ATOM 3433 C C . ASN A 1 484 ? 14.359 -11.676 -4.201 1.00 98.56 484 ASN A C 1
ATOM 3435 O O . ASN A 1 484 ? 15.035 -10.714 -3.835 1.00 98.56 484 ASN A O 1
ATOM 3439 N N . ALA A 1 485 ? 13.502 -11.561 -5.221 1.00 98.88 485 ALA A N 1
ATOM 3440 C CA . ALA A 1 485 ? 13.398 -10.340 -6.031 1.00 98.88 485 ALA A CA 1
ATOM 3441 C C . ALA A 1 485 ? 13.171 -9.058 -5.207 1.00 98.88 485 ALA A C 1
ATOM 3443 O O . ALA A 1 485 ? 13.782 -8.031 -5.500 1.00 98.88 485 ALA A O 1
ATOM 3444 N N . VAL A 1 486 ? 12.360 -9.121 -4.147 1.00 98.81 486 VAL A N 1
ATOM 3445 C CA . VAL A 1 486 ? 12.093 -7.966 -3.270 1.00 98.81 486 VAL A CA 1
ATOM 3446 C C . VAL A 1 486 ? 13.350 -7.535 -2.495 1.00 98.81 486 VAL A C 1
ATOM 3448 O O . VAL A 1 486 ? 13.623 -6.340 -2.398 1.00 98.81 486 VAL A O 1
ATOM 3451 N N . GLU A 1 487 ? 14.161 -8.477 -1.999 1.00 98.81 487 GLU A N 1
ATOM 3452 C CA . GLU A 1 487 ? 15.458 -8.176 -1.370 1.00 98.81 487 GLU A CA 1
ATOM 3453 C C . GLU A 1 487 ? 16.413 -7.507 -2.360 1.00 98.81 487 GLU A C 1
ATOM 3455 O O . GLU A 1 487 ? 17.011 -6.473 -2.058 1.00 98.81 487 GLU A O 1
ATOM 3460 N N . ARG A 1 488 ? 16.520 -8.061 -3.574 1.00 98.81 488 ARG A N 1
ATOM 3461 C CA . ARG A 1 488 ? 17.397 -7.509 -4.615 1.00 98.81 488 ARG A CA 1
ATOM 3462 C C . ARG A 1 488 ? 16.984 -6.103 -5.027 1.00 98.81 488 ARG A C 1
ATOM 3464 O O . ARG A 1 488 ? 17.851 -5.264 -5.246 1.00 98.81 488 ARG A O 1
ATOM 3471 N N . ALA A 1 489 ? 15.687 -5.809 -5.067 1.00 98.88 489 ALA A N 1
ATOM 3472 C CA . ALA A 1 489 ? 15.204 -4.454 -5.303 1.00 98.88 489 ALA A CA 1
ATOM 3473 C C . ALA A 1 489 ? 15.642 -3.465 -4.214 1.00 98.88 489 ALA A C 1
ATOM 3475 O O . ALA A 1 489 ? 16.093 -2.362 -4.528 1.00 98.88 489 ALA A O 1
ATOM 3476 N N . ALA A 1 490 ? 15.597 -3.864 -2.941 1.00 98.75 490 ALA A N 1
ATOM 3477 C CA . ALA A 1 490 ? 16.120 -3.039 -1.855 1.00 98.75 490 ALA A CA 1
ATOM 3478 C C . ALA A 1 490 ? 17.647 -2.856 -1.943 1.00 98.75 490 ALA A C 1
ATOM 3480 O O . ALA A 1 490 ? 18.140 -1.744 -1.752 1.00 98.75 490 ALA A O 1
ATOM 3481 N N . LEU A 1 491 ? 18.395 -3.911 -2.292 1.00 98.62 491 LEU A N 1
ATOM 3482 C CA . LEU A 1 491 ? 19.846 -3.846 -2.517 1.00 98.62 491 LEU A CA 1
ATOM 3483 C C . LEU A 1 491 ? 20.207 -2.915 -3.681 1.00 98.62 491 LEU A C 1
ATOM 3485 O O . LEU A 1 491 ? 21.137 -2.119 -3.559 1.00 98.62 491 LEU A O 1
ATOM 3489 N N . TYR A 1 492 ? 19.449 -2.959 -4.777 1.00 98.62 492 TYR A N 1
ATOM 3490 C CA . TYR A 1 492 ? 19.620 -2.051 -5.910 1.00 98.62 492 TYR A CA 1
ATOM 3491 C C . TYR A 1 492 ? 19.470 -0.586 -5.479 1.00 98.62 492 TYR A C 1
ATOM 3493 O O . TYR A 1 492 ? 20.337 0.245 -5.757 1.00 98.62 492 TYR A O 1
ATOM 3501 N N . LEU A 1 493 ? 18.409 -0.265 -4.732 1.00 98.56 493 LEU A N 1
ATOM 3502 C CA . LEU A 1 493 ? 18.176 1.091 -4.225 1.00 98.56 493 LEU A CA 1
ATOM 3503 C C . LEU A 1 493 ? 19.225 1.515 -3.189 1.00 98.56 493 LEU A C 1
ATOM 3505 O O . LEU A 1 493 ? 19.643 2.674 -3.184 1.00 98.56 493 LEU A O 1
ATOM 3509 N N . GLN A 1 494 ? 19.714 0.583 -2.365 1.00 98.19 494 GLN A N 1
ATOM 3510 C CA . GLN A 1 494 ? 20.840 0.827 -1.463 1.00 98.19 494 GLN A CA 1
ATOM 3511 C C . GLN A 1 494 ? 22.106 1.200 -2.236 1.00 98.19 494 GLN A C 1
ATOM 3513 O O . GLN A 1 494 ? 22.791 2.157 -1.879 1.00 98.19 494 GLN A O 1
ATOM 3518 N N . GLN A 1 495 ? 22.411 0.462 -3.302 1.00 97.69 495 GLN A N 1
ATOM 3519 C CA . GLN A 1 495 ? 23.588 0.704 -4.126 1.00 97.69 495 GLN A CA 1
ATOM 3520 C C . GLN A 1 495 ? 23.510 2.062 -4.832 1.00 97.69 495 GLN A C 1
ATOM 3522 O O . GLN A 1 495 ? 24.513 2.779 -4.895 1.00 97.69 495 GLN A O 1
ATOM 3527 N N . LEU A 1 496 ? 22.328 2.449 -5.324 1.00 97.75 496 LEU A N 1
ATOM 3528 C CA . LEU A 1 496 ? 22.112 3.787 -5.877 1.00 97.75 496 LEU A CA 1
ATOM 3529 C C . LEU A 1 496 ? 22.315 4.878 -4.824 1.00 97.75 496 LEU A C 1
ATOM 3531 O O . LEU A 1 496 ? 22.944 5.892 -5.123 1.00 97.75 496 LEU A O 1
ATOM 3535 N N . ASP A 1 497 ? 21.847 4.670 -3.593 1.00 97.69 497 ASP A N 1
ATOM 3536 C CA . ASP A 1 497 ? 22.025 5.645 -2.514 1.00 97.69 497 ASP A CA 1
ATOM 3537 C C . ASP A 1 497 ? 23.495 5.795 -2.120 1.00 97.69 497 ASP A C 1
ATOM 3539 O O . ASP A 1 497 ? 24.001 6.908 -2.024 1.00 97.69 497 ASP A O 1
ATOM 3543 N N . GLN A 1 498 ? 24.219 4.684 -2.003 1.00 97.19 498 GLN A N 1
ATOM 3544 C CA . GLN A 1 498 ? 25.657 4.695 -1.733 1.00 97.19 498 GLN A CA 1
ATOM 3545 C C . GLN A 1 498 ? 26.459 5.374 -2.852 1.00 97.19 498 GLN A C 1
ATOM 3547 O O . GLN A 1 498 ? 27.471 6.016 -2.579 1.00 97.19 498 GLN A O 1
ATOM 3552 N N . SER A 1 499 ? 26.019 5.233 -4.105 1.00 96.44 499 SER A N 1
ATOM 3553 C CA . SER A 1 499 ? 26.737 5.759 -5.272 1.00 96.44 499 SER A CA 1
ATOM 3554 C C . SER A 1 499 ? 26.418 7.226 -5.563 1.00 96.44 499 SER A C 1
ATOM 3556 O O . SER A 1 499 ? 27.293 7.966 -6.012 1.00 96.44 499 SER A O 1
ATOM 3558 N N . TYR A 1 500 ? 25.171 7.649 -5.337 1.00 96.06 500 TYR A N 1
ATOM 3559 C CA . TYR A 1 500 ? 24.658 8.941 -5.807 1.00 96.06 500 TYR A CA 1
ATOM 3560 C C . TYR A 1 500 ? 23.940 9.769 -4.733 1.00 96.06 500 TYR A C 1
ATOM 3562 O O . TYR A 1 500 ? 23.759 10.970 -4.927 1.00 96.06 500 TYR A O 1
ATOM 3570 N N . GLY A 1 501 ? 23.559 9.160 -3.608 1.00 95.62 501 GLY A N 1
ATOM 3571 C CA . GLY A 1 501 ? 22.812 9.789 -2.520 1.00 95.62 501 GLY A CA 1
ATOM 3572 C C . GLY A 1 501 ? 21.341 10.069 -2.844 1.00 95.62 501 GLY A C 1
ATOM 3573 O O . GLY A 1 501 ? 20.959 10.312 -3.988 1.00 95.62 501 GLY A O 1
ATOM 3574 N N . GLY A 1 502 ? 20.500 10.060 -1.809 1.00 93.75 502 GLY A N 1
ATOM 3575 C CA . GLY A 1 502 ? 19.088 10.445 -1.897 1.00 93.75 502 GLY A CA 1
ATOM 3576 C C . GLY A 1 502 ? 18.172 9.384 -2.509 1.00 93.75 502 GLY A C 1
ATOM 3577 O O . GLY A 1 502 ? 17.027 9.696 -2.827 1.00 93.75 502 GLY A O 1
ATOM 3578 N N . TRP A 1 503 ? 18.650 8.152 -2.677 1.00 96.94 503 TRP A N 1
ATOM 3579 C CA . TRP A 1 503 ? 17.875 7.029 -3.213 1.00 96.94 503 TRP A CA 1
ATOM 3580 C C . TRP A 1 503 ? 17.355 6.091 -2.130 1.00 96.94 503 TRP A C 1
ATOM 3582 O O . TRP A 1 503 ? 16.557 5.210 -2.438 1.00 96.94 503 TRP A O 1
ATOM 3592 N N . TRP A 1 504 ? 17.805 6.234 -0.884 1.00 96.69 504 TRP A N 1
ATOM 3593 C CA . TRP A 1 504 ? 17.301 5.415 0.211 1.00 96.69 504 TRP A CA 1
ATOM 3594 C C . TRP A 1 504 ? 15.875 5.802 0.623 1.00 96.69 504 TRP A C 1
ATOM 3596 O O . TRP A 1 504 ? 15.416 6.914 0.355 1.00 96.69 504 TRP A O 1
ATOM 3606 N N . ALA A 1 505 ? 15.186 4.880 1.301 1.00 94.38 505 ALA A N 1
ATOM 3607 C CA . ALA A 1 505 ? 13.841 5.093 1.816 1.00 94.38 505 ALA A CA 1
ATOM 3608 C C . ALA A 1 505 ? 13.798 6.343 2.708 1.00 94.38 505 ALA A C 1
ATOM 3610 O O . ALA A 1 505 ? 14.553 6.466 3.679 1.00 94.38 505 ALA A O 1
ATOM 3611 N N . ALA A 1 506 ? 12.881 7.257 2.399 1.00 91.19 506 ALA A N 1
ATOM 3612 C CA . ALA A 1 506 ? 12.700 8.510 3.115 1.00 91.19 506 ALA A CA 1
ATOM 3613 C C . ALA A 1 506 ? 11.211 8.809 3.306 1.00 91.19 506 ALA A C 1
ATOM 3615 O O . ALA A 1 506 ? 10.358 8.299 2.588 1.00 91.19 506 ALA A O 1
ATOM 3616 N N . THR A 1 507 ? 10.887 9.658 4.282 1.00 89.38 507 THR A N 1
ATOM 3617 C CA . THR A 1 507 ? 9.502 10.074 4.557 1.00 89.38 507 THR A CA 1
ATOM 3618 C C . THR A 1 507 ? 8.547 8.884 4.766 1.00 89.38 507 THR A C 1
ATOM 3620 O O . THR A 1 507 ? 8.760 8.096 5.693 1.00 89.38 507 THR A O 1
ATOM 3623 N N . ASP A 1 508 ? 7.524 8.747 3.925 1.00 92.12 508 ASP A N 1
ATOM 3624 C CA . ASP A 1 508 ? 6.493 7.705 3.963 1.00 92.12 508 ASP A CA 1
ATOM 3625 C C . ASP A 1 508 ? 6.990 6.309 3.540 1.00 92.12 508 ASP A C 1
ATOM 3627 O O . ASP A 1 508 ? 6.288 5.323 3.738 1.00 92.12 508 ASP A O 1
ATOM 3631 N N . ASP A 1 509 ? 8.224 6.174 3.052 1.00 94.50 509 ASP A N 1
ATOM 3632 C CA . ASP A 1 509 ? 8.808 4.876 2.695 1.00 94.50 509 ASP A CA 1
ATOM 3633 C C . ASP A 1 509 ? 9.524 4.180 3.868 1.00 94.50 509 ASP A C 1
ATOM 3635 O O . ASP A 1 509 ? 9.855 2.995 3.803 1.00 94.50 509 ASP A O 1
ATOM 3639 N N . THR A 1 510 ? 9.773 4.902 4.965 1.00 94.94 510 THR A N 1
ATOM 3640 C CA . THR A 1 510 ? 10.694 4.488 6.048 1.00 94.94 510 THR A CA 1
ATOM 3641 C C . THR A 1 510 ? 10.224 3.301 6.891 1.00 94.94 510 THR A C 1
ATOM 3643 O O . THR A 1 510 ? 10.992 2.768 7.693 1.00 94.94 510 THR A O 1
ATOM 3646 N N . TRP A 1 511 ? 8.978 2.860 6.722 1.00 96.00 511 TRP A N 1
ATOM 3647 C CA . TRP A 1 511 ? 8.446 1.674 7.389 1.00 96.00 511 TRP A CA 1
ATOM 3648 C C . TRP A 1 511 ? 8.930 0.369 6.716 1.00 96.00 511 TRP A C 1
ATOM 3650 O O . TRP A 1 511 ? 9.097 -0.656 7.379 1.00 96.00 511 TRP A O 1
ATOM 3660 N N . GLN A 1 512 ? 9.223 0.388 5.416 1.00 97.56 512 GLN A N 1
ATOM 3661 C CA . GLN A 1 512 ? 9.509 -0.822 4.634 1.00 97.56 512 GLN A CA 1
ATOM 3662 C C . GLN A 1 512 ? 10.783 -1.577 5.065 1.00 97.56 512 GLN A C 1
ATOM 3664 O O . GLN A 1 512 ? 10.718 -2.806 5.173 1.00 97.56 512 GLN A O 1
ATOM 3669 N N . PRO A 1 513 ? 11.920 -0.908 5.377 1.00 97.81 513 PRO A N 1
ATOM 3670 C CA . PRO A 1 513 ? 13.151 -1.600 5.770 1.00 97.81 513 PRO A CA 1
ATOM 3671 C C . PRO A 1 513 ? 12.998 -2.526 6.982 1.00 97.81 513 PRO A C 1
ATOM 3673 O O . PRO A 1 513 ? 13.701 -3.527 7.069 1.00 97.81 513 PRO A O 1
ATOM 3676 N N . TRP A 1 514 ? 12.062 -2.247 7.895 1.00 97.44 514 TRP A N 1
ATOM 3677 C CA . TRP A 1 514 ? 11.792 -3.129 9.035 1.00 97.44 514 TRP A CA 1
ATOM 3678 C C . TRP A 1 514 ? 11.251 -4.493 8.619 1.00 97.44 514 TRP A C 1
ATOM 3680 O O . TRP A 1 514 ? 11.689 -5.506 9.159 1.00 97.44 514 TRP A O 1
ATOM 3690 N N . VAL A 1 515 ? 10.340 -4.520 7.645 1.00 97.81 515 VAL A N 1
ATOM 3691 C CA . VAL A 1 515 ? 9.785 -5.771 7.111 1.00 97.81 515 VAL A CA 1
ATOM 3692 C C . VAL A 1 515 ? 10.868 -6.536 6.361 1.00 97.81 515 VAL A C 1
ATOM 3694 O O . VAL A 1 515 ? 11.054 -7.723 6.594 1.00 97.81 515 VAL A O 1
ATOM 3697 N N . LEU A 1 516 ? 11.643 -5.841 5.523 1.00 98.44 516 LEU A N 1
ATOM 3698 C CA . LEU A 1 516 ? 12.737 -6.442 4.755 1.00 98.44 516 LEU A CA 1
ATOM 3699 C C . LEU A 1 516 ? 13.806 -7.064 5.666 1.00 98.44 516 LEU A C 1
ATOM 3701 O O . LEU A 1 516 ? 14.210 -8.205 5.459 1.00 98.44 516 LEU A O 1
ATOM 3705 N N . ASN A 1 517 ? 14.233 -6.342 6.705 1.00 98.12 517 ASN A N 1
ATOM 3706 C CA . ASN A 1 517 ? 15.202 -6.849 7.677 1.00 98.12 517 ASN A CA 1
ATOM 3707 C C . ASN A 1 517 ? 14.678 -8.083 8.411 1.00 98.12 517 ASN A C 1
ATOM 3709 O O . ASN A 1 517 ? 15.431 -9.026 8.634 1.00 98.12 517 ASN A O 1
ATOM 3713 N N . HIS A 1 518 ? 13.391 -8.098 8.758 1.00 96.69 518 HIS A N 1
ATOM 3714 C CA . HIS A 1 518 ? 12.769 -9.253 9.391 1.00 96.69 518 HIS A CA 1
ATOM 3715 C C . HIS A 1 518 ? 12.670 -10.458 8.452 1.00 96.69 518 HIS A C 1
ATOM 3717 O O . HIS A 1 518 ? 13.074 -11.554 8.832 1.00 96.69 518 HIS A O 1
ATOM 3723 N N . ALA A 1 519 ? 12.178 -10.253 7.229 1.00 97.56 519 ALA A N 1
ATOM 3724 C CA . ALA A 1 519 ? 11.942 -11.318 6.260 1.00 97.56 519 ALA A CA 1
ATOM 3725 C C . ALA A 1 519 ? 13.240 -11.993 5.787 1.00 97.56 519 ALA A C 1
ATOM 3727 O O . ALA A 1 519 ? 13.268 -13.209 5.605 1.00 97.56 519 ALA A O 1
ATOM 3728 N N . TYR A 1 520 ? 14.314 -11.216 5.610 1.00 97.81 520 TYR A N 1
ATOM 3729 C CA . TYR A 1 520 ? 15.574 -11.700 5.035 1.00 97.81 520 TYR A CA 1
ATOM 3730 C C . TYR A 1 520 ? 16.712 -11.862 6.052 1.00 97.81 520 TYR A C 1
ATOM 3732 O O . TYR A 1 520 ? 17.783 -12.350 5.702 1.00 97.81 520 TYR A O 1
ATOM 3740 N N . GLY A 1 521 ? 16.524 -11.443 7.309 1.00 96.31 521 GLY A N 1
ATOM 3741 C CA . GLY A 1 521 ? 17.635 -11.324 8.262 1.00 96.31 521 GLY A CA 1
ATOM 3742 C C . GLY A 1 521 ? 18.662 -10.261 7.844 1.00 96.31 521 GLY A C 1
ATOM 3743 O O . GLY A 1 521 ? 19.829 -10.344 8.222 1.00 96.31 521 GLY A O 1
ATOM 3744 N N . ALA A 1 522 ? 18.236 -9.288 7.034 1.00 95.88 522 ALA A N 1
ATOM 3745 C CA . ALA A 1 522 ? 19.078 -8.228 6.498 1.00 95.88 522 ALA A CA 1
ATOM 3746 C C . ALA A 1 522 ? 19.311 -7.089 7.512 1.00 95.88 522 ALA A C 1
ATOM 3748 O O . ALA A 1 522 ? 18.711 -7.025 8.590 1.00 95.88 522 ALA A O 1
ATOM 3749 N N . HIS A 1 523 ? 20.198 -6.161 7.147 1.00 95.31 523 HIS A N 1
ATOM 3750 C CA . HIS A 1 523 ? 20.573 -4.998 7.960 1.00 95.31 523 HIS A CA 1
ATOM 3751 C C . HIS A 1 523 ? 20.473 -3.686 7.172 1.00 95.31 523 HIS A C 1
ATOM 3753 O O . HIS A 1 523 ? 21.356 -2.828 7.223 1.00 95.31 523 HIS A O 1
ATOM 3759 N N . PHE A 1 524 ? 19.392 -3.529 6.413 1.00 96.44 524 PHE A N 1
ATOM 3760 C CA . PHE A 1 524 ? 19.077 -2.291 5.719 1.00 96.44 524 PHE A CA 1
ATOM 3761 C C . PHE A 1 524 ? 18.892 -1.130 6.712 1.00 96.44 524 PHE A C 1
ATOM 3763 O O . PHE A 1 524 ? 18.273 -1.329 7.766 1.00 96.44 524 PHE A O 1
ATOM 3770 N N . PRO A 1 525 ? 19.382 0.087 6.394 1.00 94.50 525 PRO A N 1
ATOM 3771 C CA . PRO A 1 525 ? 19.186 1.253 7.245 1.00 94.50 525 PRO A CA 1
ATOM 3772 C C . PRO A 1 525 ? 17.699 1.521 7.505 1.00 94.50 525 PRO A C 1
ATOM 3774 O O . PRO A 1 525 ? 16.916 1.734 6.579 1.00 94.50 525 PRO A O 1
ATOM 3777 N N . ALA A 1 526 ? 17.321 1.540 8.780 1.00 93.69 526 ALA A N 1
ATOM 3778 C CA . ALA A 1 526 ? 15.956 1.778 9.225 1.00 93.69 526 ALA A CA 1
ATOM 3779 C C . ALA A 1 526 ? 15.933 2.890 10.281 1.00 93.69 526 ALA A C 1
ATOM 3781 O O . ALA A 1 526 ? 16.811 2.975 11.140 1.00 93.69 526 ALA A O 1
ATOM 3782 N N . THR A 1 527 ? 14.923 3.753 10.220 1.00 89.12 527 THR A N 1
ATOM 3783 C CA . THR A 1 527 ? 14.610 4.739 11.270 1.00 89.12 527 THR A CA 1
ATOM 3784 C C . THR A 1 527 ? 13.396 4.253 12.055 1.00 89.12 527 THR A C 1
ATOM 3786 O O . THR A 1 527 ? 12.852 3.213 11.722 1.00 89.12 527 THR A O 1
ATOM 3789 N N . THR A 1 528 ? 12.899 4.974 13.065 1.00 79.38 528 THR A N 1
ATOM 3790 C CA . THR A 1 528 ? 11.680 4.571 13.808 1.00 79.38 528 THR A CA 1
ATOM 3791 C C . THR A 1 528 ? 10.457 4.327 12.908 1.00 79.38 528 THR A C 1
ATOM 3793 O O . THR A 1 528 ? 9.479 3.746 13.365 1.00 79.38 528 THR A O 1
ATOM 3796 N N . GLY A 1 529 ? 10.502 4.735 11.635 1.00 72.56 529 GLY A N 1
ATOM 3797 C CA . GLY A 1 529 ? 9.392 4.593 10.706 1.00 72.56 529 GLY A CA 1
ATOM 3798 C C . GLY A 1 529 ? 8.201 5.459 11.119 1.00 72.56 529 GLY A C 1
ATOM 3799 O O . GLY A 1 529 ? 8.224 6.162 12.133 1.00 72.56 529 GLY A O 1
ATOM 3800 N N . GLY A 1 530 ? 7.145 5.424 10.318 1.00 82.06 530 GLY A N 1
ATOM 3801 C CA . GLY A 1 530 ? 5.950 6.227 10.541 1.00 82.06 530 GLY A CA 1
ATOM 3802 C C . GLY A 1 530 ? 4.791 5.764 9.662 1.00 82.06 530 GLY A C 1
ATOM 3803 O O . GLY A 1 530 ? 4.824 4.628 9.174 1.00 82.06 530 GLY A O 1
ATOM 3804 N N . PRO A 1 531 ? 3.767 6.610 9.473 1.00 90.25 531 PRO A N 1
ATOM 3805 C CA . PRO A 1 531 ? 2.753 6.358 8.463 1.00 90.25 531 PRO A CA 1
ATOM 3806 C C . PRO A 1 531 ? 3.413 6.359 7.081 1.00 90.25 531 PRO A C 1
ATOM 3808 O O . PRO A 1 531 ? 4.173 7.272 6.752 1.00 90.25 531 PRO A O 1
ATOM 3811 N N . GLY A 1 532 ? 3.153 5.311 6.307 1.00 92.94 532 GLY A N 1
ATOM 3812 C CA . GLY A 1 532 ? 3.433 5.287 4.883 1.00 92.94 532 GLY A CA 1
ATOM 3813 C C . GLY A 1 532 ? 2.179 5.542 4.063 1.00 92.94 532 GLY A C 1
ATOM 3814 O O . GLY A 1 532 ? 1.136 5.933 4.583 1.00 92.94 532 GLY A O 1
ATOM 3815 N N . LYS A 1 533 ? 2.270 5.255 2.769 1.00 89.44 533 LYS A N 1
ATOM 3816 C CA . LYS A 1 533 ? 1.107 5.081 1.901 1.00 89.44 533 LYS A CA 1
ATOM 3817 C C . LYS A 1 533 ? 0.769 3.599 1.893 1.00 89.44 533 LYS A C 1
ATOM 3819 O O . LYS A 1 533 ? 1.665 2.769 1.812 1.00 89.44 533 LYS A O 1
ATOM 3824 N N . ASN A 1 534 ? -0.510 3.237 1.949 1.00 90.62 534 ASN A N 1
ATOM 3825 C CA . ASN A 1 534 ? -0.990 1.848 2.020 1.00 90.62 534 ASN A CA 1
ATOM 3826 C C . ASN A 1 534 ? -0.761 1.154 3.366 1.00 90.62 534 ASN A C 1
ATOM 3828 O O . ASN A 1 534 ? -1.611 0.353 3.751 1.00 90.62 534 ASN A O 1
ATOM 3832 N N . PHE A 1 535 ? 0.338 1.442 4.072 1.00 97.00 535 PHE A N 1
ATOM 3833 C CA . PHE A 1 535 ? 0.673 0.793 5.337 1.00 97.00 535 PHE A CA 1
ATOM 3834 C C . PHE A 1 535 ? 1.626 1.611 6.221 1.00 97.00 535 PHE A C 1
ATOM 3836 O O . PHE A 1 535 ? 2.067 2.690 5.839 1.00 97.00 535 PHE A O 1
ATOM 3843 N N . GLY A 1 536 ? 1.955 1.116 7.419 1.00 96.1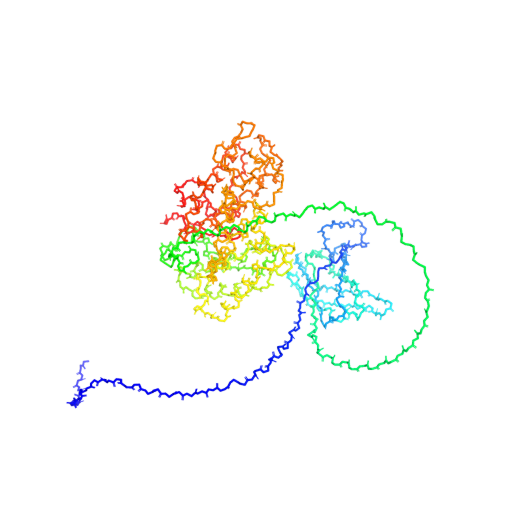9 536 GLY A N 1
ATOM 3844 C CA . GLY A 1 536 ? 2.910 1.774 8.314 1.00 96.19 536 GLY A CA 1
ATOM 3845 C C . GLY A 1 536 ? 3.125 1.045 9.641 1.00 96.19 536 GLY A C 1
ATOM 3846 O O . GLY A 1 536 ? 2.634 -0.062 9.847 1.00 96.19 536 GLY A O 1
ATOM 3847 N N . TRP A 1 537 ? 3.850 1.693 10.561 1.00 96.56 537 TRP A N 1
ATOM 3848 C CA . TRP A 1 537 ? 4.051 1.243 11.958 1.00 96.56 537 TRP A CA 1
ATOM 3849 C C . TRP A 1 537 ? 4.847 -0.057 12.158 1.00 96.56 537 TRP A C 1
ATOM 3851 O O . TRP A 1 537 ? 4.921 -0.595 13.263 1.00 96.56 537 TRP A O 1
ATOM 3861 N N . THR A 1 538 ? 5.504 -0.546 11.116 1.00 96.69 538 THR A N 1
ATOM 3862 C CA . THR A 1 538 ? 6.242 -1.820 11.093 1.00 96.69 538 THR A CA 1
ATOM 3863 C C . THR A 1 538 ? 7.488 -1.841 11.973 1.00 96.69 538 THR A C 1
ATOM 3865 O O . THR A 1 538 ? 7.900 -2.912 12.406 1.00 96.69 538 THR A O 1
ATOM 3868 N N . ALA A 1 539 ? 8.048 -0.683 12.328 1.00 96.06 539 ALA A N 1
ATOM 3869 C CA . ALA A 1 539 ? 9.127 -0.597 13.311 1.00 96.06 539 ALA A CA 1
ATOM 3870 C C . ALA A 1 539 ? 8.730 -1.171 14.673 1.00 96.06 539 ALA A C 1
ATOM 3872 O O . ALA A 1 539 ? 9.554 -1.745 15.375 1.00 96.06 539 ALA A O 1
ATOM 3873 N N . TRP A 1 540 ? 7.462 -1.019 15.059 1.00 96.44 540 TRP A N 1
ATOM 3874 C CA . TRP A 1 540 ? 6.966 -1.556 16.322 1.00 96.44 540 TRP A CA 1
ATOM 3875 C C . TRP A 1 540 ? 6.748 -3.072 16.262 1.00 96.44 540 TRP A C 1
ATOM 3877 O O . TRP A 1 540 ? 6.915 -3.758 17.267 1.00 96.44 540 TRP A O 1
ATOM 3887 N N . VAL A 1 541 ? 6.406 -3.589 15.083 1.00 95.38 541 VAL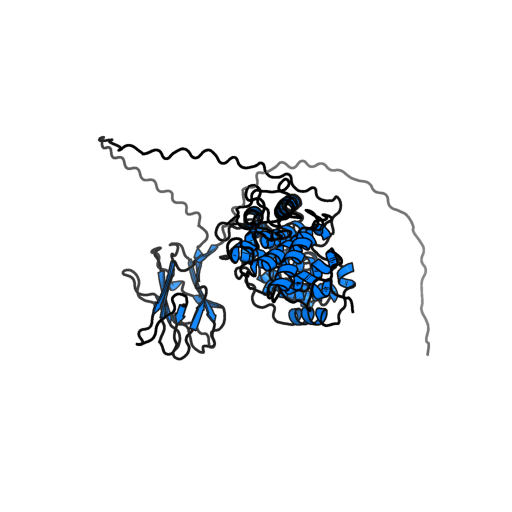 A N 1
ATOM 3888 C CA . VAL A 1 541 ? 6.102 -5.008 14.866 1.00 95.38 541 VAL A CA 1
ATOM 3889 C C . VAL A 1 541 ? 7.374 -5.833 14.664 1.00 95.38 541 VAL A C 1
ATOM 3891 O O . VAL A 1 541 ? 7.536 -6.881 15.286 1.00 95.38 541 VAL A O 1
ATOM 3894 N N . TYR A 1 542 ? 8.284 -5.344 13.825 1.00 95.38 542 TYR A N 1
ATOM 3895 C CA . TYR A 1 542 ? 9.463 -6.084 13.367 1.00 95.38 542 TYR A CA 1
ATOM 3896 C C . TYR A 1 542 ? 10.786 -5.537 13.896 1.00 95.38 542 TYR A C 1
ATOM 3898 O O . TYR A 1 542 ? 11.827 -6.174 13.728 1.00 95.38 542 TYR A O 1
ATOM 3906 N N . GLY A 1 543 ? 10.774 -4.356 14.513 1.00 91.00 543 GLY A N 1
ATOM 3907 C CA . GLY A 1 543 ? 11.968 -3.801 15.130 1.00 91.00 543 GLY A CA 1
ATOM 3908 C C . GLY A 1 543 ? 12.397 -4.561 16.390 1.00 91.00 543 GLY A C 1
ATOM 3909 O O . GLY A 1 543 ? 11.674 -5.430 16.890 1.00 91.00 543 GLY A O 1
ATOM 3910 N N . PRO A 1 544 ? 13.584 -4.233 16.930 1.00 83.88 544 PRO A N 1
ATOM 3911 C CA . PRO A 1 544 ? 14.077 -4.797 18.175 1.00 83.88 544 PRO A CA 1
ATOM 3912 C C . PRO A 1 544 ? 13.041 -4.677 19.294 1.00 83.88 544 PRO A C 1
ATOM 3914 O O . PRO A 1 544 ? 12.508 -3.600 19.572 1.00 83.88 544 PRO A O 1
ATOM 3917 N N . LYS A 1 545 ? 12.760 -5.806 19.946 1.00 77.38 545 LYS A N 1
ATOM 3918 C CA . LYS A 1 545 ? 11.829 -5.886 21.072 1.00 77.38 545 LYS A CA 1
ATOM 3919 C C . LYS A 1 545 ? 12.561 -5.481 22.361 1.00 77.38 545 LYS A C 1
ATOM 3921 O O . LYS A 1 545 ? 12.923 -6.350 23.148 1.00 77.38 545 LYS A O 1
ATOM 3926 N N . GLY A 1 546 ? 12.795 -4.181 22.557 1.00 55.28 546 GLY A N 1
ATOM 3927 C CA . GLY A 1 546 ? 13.406 -3.622 23.777 1.00 55.28 546 GLY A CA 1
ATOM 3928 C C . GLY A 1 546 ? 14.511 -2.618 23.515 1.00 55.28 546 GLY A C 1
ATOM 3929 O O . GLY A 1 546 ? 15.528 -3.033 22.919 1.00 55.28 546 GLY A O 1
#

InterPro domains:
  IPR006311 Twin-arginine translocation pathway, signal sequence [PS51318] (1-42)
  IPR008397 Alginate lyase domain [PF05426] (313-392)
  IPR008929 Chondroitin AC/alginate lyase [G3DSA:1.50.10.100] (237-532)
  IPR008929 Chondroitin AC/alginate lyase [SSF48230] (271-544)

Sequence (546 aa):
MAMTSPIRGSIPSGRRRAVLVAASLLSTAAALPVAPSMAASAAKTTRLAPTSALAGSDVAGCRARKSSLLAGGTCDWATALRFAVPADVASARLRVHVSGTSTGPLKVSVPATATTAARSFTTAAKKLHGTVRIDVSAAIGADGITQALTVEGPAGATIRFSRPALEVTVPAAGTGSSVGTGTGTATGSVAGSTTPPVVVPPVVPPVVTPPAPAGQALPPSRSSSVWLSPADLQSLPTSGAAWSAVKSAADGSLGTPDVENQDSDHDVNTLAAALVYARTGTASYRAKAAAGIAGAIGTEAGGRTLALARNLLSYVVAADLIDLHGLDPAADARFRAWISAARTENLQGMTLISTHEDRPNNWGTHAGASRIAVDLYLGDDADLARAAAVYKGWLGDRSSYASFSWGDLSFQADAAHPVGIQPVGSTKSGVSLDGALADDMRRGCSFQPVPCHTNYAWEAMQGAVMQAELLSHHGMPAFSWSDNAVERAALYLQQLDQSYGGWWAATDDTWQPWVLNHAYGAHFPATTGGPGKNFGWTAWVYGPKG